Protein AF-0000000068816506 (afdb_homodimer)

Organism: Brassicogethes aeneus (NCBI:txid1431903)

Structure (mmCIF, N/CA/C/O backbone):
data_AF-0000000068816506-model_v1
#
loop_
_entity.id
_entity.type
_entity.pdbx_description
1 polymer 'BUB1 N-terminal domain-containing protein'
#
loop_
_atom_site.group_PDB
_atom_site.id
_atom_site.type_symbol
_atom_site.label_atom_id
_atom_site.label_alt_id
_atom_site.label_comp_id
_atom_site.label_asym_id
_atom_site.label_entity_id
_atom_site.label_seq_id
_atom_site.pdbx_PDB_ins_code
_atom_site.Cartn_x
_atom_site.Cartn_y
_atom_site.Cartn_z
_atom_site.occupancy
_atom_site.B_iso_or_equiv
_atom_site.auth_seq_id
_atom_site.auth_comp_id
_atom_site.auth_asym_id
_atom_site.auth_atom_id
_atom_site.pdbx_PDB_model_num
ATOM 1 N N . MET A 1 1 ? -15.469 -33.031 6.594 1 35.88 1 MET A N 1
ATOM 2 C CA . MET A 1 1 ? -14.938 -34.344 6.867 1 35.88 1 MET A CA 1
ATOM 3 C C . MET A 1 1 ? -13.414 -34.344 6.949 1 35.88 1 MET A C 1
ATOM 5 O O . MET A 1 1 ? -12.766 -33.594 6.191 1 35.88 1 MET A O 1
ATOM 9 N N . ASP A 1 2 ? -12.844 -34.531 8.016 1 42.75 2 ASP A N 1
ATOM 10 C CA . ASP A 1 2 ? -11.43 -34.438 8.367 1 42.75 2 ASP A CA 1
ATOM 11 C C . ASP A 1 2 ? -10.57 -35.219 7.371 1 42.75 2 ASP A C 1
ATOM 13 O O . ASP A 1 2 ? -10.727 -36.406 7.211 1 42.75 2 ASP A O 1
ATOM 17 N N . PRO A 1 3 ? -9.945 -34.594 6.426 1 48.44 3 PRO A N 1
ATOM 18 C CA . PRO A 1 3 ? -9.141 -35.312 5.414 1 48.44 3 PRO A CA 1
ATOM 19 C C . PRO A 1 3 ? -8.156 -36.281 6.023 1 48.44 3 PRO A C 1
ATOM 21 O O . PRO A 1 3 ? -7.617 -37.156 5.309 1 48.44 3 PRO A O 1
ATOM 24 N N . MET A 1 4 ? -7.703 -36.031 7.195 1 49.62 4 MET A N 1
ATOM 25 C CA . MET A 1 4 ? -6.809 -36.969 7.867 1 49.62 4 MET A CA 1
ATOM 26 C C . MET A 1 4 ? -7.453 -38.344 7.996 1 49.62 4 MET A C 1
ATOM 28 O O . MET A 1 4 ? -6.754 -39.344 8.086 1 49.62 4 MET A O 1
ATOM 32 N N . GLN A 1 5 ? -8.695 -38.312 8.219 1 49.44 5 GLN A N 1
ATOM 33 C CA . GLN A 1 5 ? -9.398 -39.531 8.508 1 49.44 5 GLN A CA 1
ATOM 34 C C . GLN A 1 5 ? -9.547 -40.406 7.25 1 49.44 5 GLN A C 1
ATOM 36 O O . GLN A 1 5 ? -9.938 -41.562 7.328 1 49.44 5 GLN A O 1
ATOM 41 N N . ALA A 1 6 ? -9.25 -39.844 6.109 1 51.97 6 ALA A N 1
ATOM 42 C CA . ALA A 1 6 ? -9.391 -40.625 4.875 1 51.97 6 ALA A CA 1
ATOM 43 C C . ALA A 1 6 ? -8.406 -41.781 4.832 1 51.97 6 ALA A C 1
ATOM 45 O O . ALA A 1 6 ? -8.727 -42.844 4.332 1 51.97 6 ALA A O 1
ATOM 46 N N . GLN A 1 7 ? -7.137 -41.469 5.363 1 54.5 7 GLN A N 1
ATOM 47 C CA . GLN A 1 7 ? -6.199 -42.562 5.328 1 54.5 7 GLN A CA 1
ATOM 48 C C . GLN A 1 7 ? -6.727 -43.75 6.129 1 54.5 7 GLN A C 1
ATOM 50 O O . GLN A 1 7 ? -6.449 -44.906 5.793 1 54.5 7 GLN A O 1
ATOM 55 N N . THR A 1 8 ? -7.34 -43.344 7.277 1 62.41 8 THR A N 1
ATOM 56 C CA . THR A 1 8 ? -7.594 -44.469 8.156 1 62.41 8 THR A CA 1
ATOM 57 C C . THR A 1 8 ? -8.984 -45.062 7.902 1 62.41 8 THR A C 1
ATOM 59 O O . THR A 1 8 ? -9.336 -46.094 8.469 1 62.41 8 THR A O 1
ATOM 62 N N . ASN A 1 9 ? -9.672 -44.219 7.246 1 75.19 9 ASN A N 1
ATOM 63 C CA . ASN A 1 9 ? -11.016 -44.75 7.059 1 75.19 9 ASN A CA 1
ATOM 64 C C . ASN A 1 9 ? -11.141 -45.531 5.746 1 75.19 9 ASN A C 1
ATOM 66 O O . ASN A 1 9 ? -11.094 -44.938 4.668 1 75.19 9 ASN A O 1
ATOM 70 N N . PRO A 1 10 ? -11.117 -46.844 5.75 1 83.44 10 PRO A N 1
ATOM 71 C CA . PRO A 1 10 ? -11.156 -47.688 4.562 1 83.44 10 PRO A CA 1
ATOM 72 C C . PRO A 1 10 ? -12.25 -47.281 3.578 1 83.44 10 PRO A C 1
ATOM 74 O O . PRO A 1 10 ? -12.047 -47.344 2.361 1 83.44 10 PRO A O 1
ATOM 77 N N . GLU A 1 11 ? -13.375 -46.875 4.074 1 85.31 11 GLU A N 1
ATOM 78 C CA . GLU A 1 11 ? -14.469 -46.469 3.205 1 85.31 11 GLU A CA 1
ATOM 79 C C . GLU A 1 11 ? -14.078 -45.219 2.398 1 85.31 11 GLU A C 1
ATOM 81 O O . GLU A 1 11 ? -14.414 -45.125 1.219 1 85.31 11 GLU A O 1
ATOM 86 N N . LEU A 1 12 ? -13.367 -44.344 3.031 1 85.19 12 LEU A N 1
ATOM 87 C CA . LEU A 1 12 ? -12.906 -43.125 2.359 1 85.19 12 LEU A CA 1
ATOM 88 C C . LEU A 1 12 ? -11.898 -43.469 1.266 1 85.19 12 LEU A C 1
ATOM 90 O O . LEU A 1 12 ? -11.938 -42.875 0.183 1 85.19 12 LEU A O 1
ATOM 94 N N . GLN A 1 13 ? -11.117 -44.438 1.522 1 86.31 13 GLN A N 1
ATOM 95 C CA . GLN A 1 13 ? -10.102 -44.844 0.551 1 86.31 13 GLN A CA 1
ATOM 96 C C . GLN A 1 13 ? -10.734 -45.438 -0.695 1 86.31 13 GLN A C 1
ATOM 98 O O . GLN A 1 13 ? -10.289 -45.188 -1.814 1 86.31 13 GLN A O 1
ATOM 103 N N . ILE A 1 14 ? -11.773 -46.25 -0.444 1 90.44 14 ILE A N 1
ATOM 104 C CA . ILE A 1 14 ? -12.484 -46.875 -1.559 1 90.44 14 ILE A CA 1
ATOM 105 C C . ILE A 1 14 ? -13.148 -45.781 -2.408 1 90.44 14 ILE A C 1
ATOM 107 O O . ILE A 1 14 ? -13.094 -45.812 -3.639 1 90.44 14 ILE A O 1
ATOM 111 N N . GLU A 1 15 ? -13.766 -44.812 -1.753 1 90.75 15 GLU A N 1
ATOM 112 C CA . GLU A 1 15 ? -14.43 -43.719 -2.457 1 90.75 15 GLU A CA 1
ATOM 113 C C . GLU A 1 15 ? -13.43 -42.906 -3.268 1 90.75 15 GLU A C 1
ATOM 115 O O . GLU A 1 15 ? -13.711 -42.531 -4.406 1 90.75 15 GLU A O 1
ATOM 120 N N . LEU A 1 16 ? -12.281 -42.656 -2.703 1 90.25 16 LEU A N 1
ATOM 121 C CA . LEU A 1 16 ? -11.25 -41.875 -3.391 1 90.25 16 LEU A CA 1
ATOM 122 C C . LEU A 1 16 ? -10.742 -42.625 -4.625 1 90.25 16 LEU A C 1
ATOM 124 O O . LEU A 1 16 ? -10.523 -42 -5.672 1 90.25 16 LEU A O 1
ATOM 128 N N . GLU A 1 17 ? -10.578 -43.938 -4.488 1 92.19 17 GLU A N 1
ATOM 129 C CA . GLU A 1 17 ? -10.125 -44.75 -5.613 1 92.19 17 GLU A CA 1
ATOM 130 C C . GLU A 1 17 ? -11.156 -44.781 -6.73 1 92.19 17 GLU A C 1
ATOM 132 O O . GLU A 1 17 ? -10.805 -44.75 -7.914 1 92.19 17 GLU A O 1
ATOM 137 N N . LYS A 1 18 ? -12.383 -44.844 -6.324 1 93.56 18 LYS A N 1
ATOM 138 C CA . LYS A 1 18 ? -13.461 -44.812 -7.305 1 93.56 18 LYS A CA 1
ATOM 139 C C . LYS A 1 18 ? -13.469 -43.5 -8.078 1 93.56 18 LYS A C 1
ATOM 141 O O . LYS A 1 18 ? -13.609 -43.469 -9.297 1 93.56 18 LYS A O 1
ATOM 146 N N . GLN A 1 19 ? -13.367 -42.375 -7.398 1 93.56 19 GLN A N 1
ATOM 147 C CA . GLN A 1 19 ? -13.328 -41.062 -8.031 1 93.56 19 GLN A CA 1
ATOM 148 C C . GLN A 1 19 ? -12.125 -40.938 -8.969 1 93.56 19 GLN A C 1
ATOM 150 O O . GLN A 1 19 ? -12.258 -40.438 -10.086 1 93.56 19 GLN A O 1
ATOM 155 N N . LYS A 1 20 ? -10.992 -41.469 -8.461 1 93.75 20 LYS A N 1
ATOM 156 C CA . LYS A 1 20 ? -9.789 -41.469 -9.297 1 93.75 20 LYS A CA 1
ATOM 157 C C . LYS A 1 20 ? -10.031 -42.188 -10.609 1 93.75 20 LYS A C 1
ATOM 159 O O . LYS A 1 20 ? -9.688 -41.688 -11.68 1 93.75 20 LYS A O 1
ATOM 164 N N . GLU A 1 21 ? -10.656 -43.312 -10.57 1 95.31 21 GLU A N 1
ATOM 165 C CA . GLU A 1 21 ? -10.945 -44.094 -11.758 1 95.31 21 GLU A CA 1
ATOM 166 C C . GLU A 1 21 ? -11.898 -43.375 -12.695 1 95.31 21 GLU A C 1
ATOM 168 O O . GLU A 1 21 ? -11.797 -43.469 -13.914 1 95.31 21 GLU A O 1
ATOM 173 N N . GLU A 1 22 ? -12.828 -42.688 -12.086 1 95.75 22 GLU A N 1
ATOM 174 C CA . GLU A 1 22 ? -13.773 -41.906 -12.891 1 95.75 22 GLU A CA 1
ATOM 175 C C . GLU A 1 22 ? -13.07 -40.812 -13.672 1 95.75 22 GLU A C 1
ATOM 177 O O . GLU A 1 22 ? -13.344 -40.625 -14.859 1 95.75 22 GLU A O 1
ATOM 182 N N . PHE A 1 23 ? -12.172 -40.125 -13.008 1 94.56 23 PHE A N 1
ATOM 183 C CA . PHE A 1 23 ? -11.398 -39.094 -13.68 1 94.56 23 PHE A CA 1
ATOM 184 C C . PHE A 1 23 ? -10.531 -39.688 -14.789 1 94.56 23 PHE A C 1
ATOM 186 O O . PHE A 1 23 ? -10.508 -39.188 -15.906 1 94.56 23 PHE A O 1
ATOM 193 N N . GLU A 1 24 ? -9.844 -40.781 -14.492 1 95.31 24 GLU A N 1
ATOM 194 C CA . GLU A 1 24 ? -8.945 -41.406 -15.453 1 95.31 24 GLU A CA 1
ATOM 195 C C . GLU A 1 24 ? -9.719 -41.938 -16.656 1 95.31 24 GLU A C 1
ATOM 197 O O . GLU A 1 24 ? -9.25 -41.844 -17.797 1 95.31 24 GLU A O 1
ATOM 202 N N . SER A 1 25 ? -10.891 -42.438 -16.422 1 96.56 25 SER A N 1
ATOM 203 C CA . SER A 1 25 ? -11.758 -42.906 -17.5 1 96.56 25 SER A CA 1
ATOM 204 C C . SER A 1 25 ? -12.219 -41.75 -18.375 1 96.56 25 SER A C 1
ATOM 206 O O . SER A 1 25 ? -12.258 -41.875 -19.609 1 96.56 25 SER A O 1
ATOM 208 N N . ALA A 1 26 ? -12.555 -40.656 -17.703 1 95.62 26 ALA A N 1
ATOM 209 C CA . ALA A 1 26 ? -12.992 -39.469 -18.438 1 95.62 26 ALA A CA 1
ATOM 210 C C . ALA A 1 26 ? -11.891 -38.938 -19.359 1 95.62 26 ALA A C 1
ATOM 212 O O . ALA A 1 26 ? -12.164 -38.5 -20.484 1 95.62 26 ALA A O 1
ATOM 213 N N . ILE A 1 27 ? -10.656 -39 -18.953 1 96.38 27 ILE A N 1
ATOM 214 C CA . ILE A 1 27 ? -9.516 -38.562 -19.75 1 96.38 27 ILE A CA 1
ATOM 215 C C . ILE A 1 27 ? -9.281 -39.531 -20.906 1 96.38 27 ILE A C 1
ATOM 217 O O . ILE A 1 27 ? -9.125 -39.094 -22.047 1 96.38 27 ILE A O 1
ATOM 221 N N . ARG A 1 28 ? -9.336 -40.844 -20.672 1 96.12 28 ARG A N 1
ATOM 222 C CA . ARG A 1 28 ? -9.039 -41.875 -21.656 1 96.12 28 ARG A CA 1
ATOM 223 C C . ARG A 1 28 ? -10.078 -41.875 -22.766 1 96.12 28 ARG A C 1
ATOM 225 O O . ARG A 1 28 ? -9.742 -42.094 -23.938 1 96.12 28 ARG A O 1
ATOM 232 N N . ASN A 1 29 ? -11.273 -41.562 -22.438 1 96.25 29 ASN A N 1
ATOM 233 C CA . ASN A 1 29 ? -12.367 -41.719 -23.391 1 96.25 29 ASN A CA 1
ATOM 234 C C . ASN A 1 29 ? -12.797 -40.375 -23.984 1 96.25 29 ASN A C 1
ATOM 236 O O . ASN A 1 29 ? -13.766 -40.312 -24.75 1 96.25 29 ASN A O 1
ATOM 240 N N . TYR A 1 30 ? -12.047 -39.344 -23.594 1 95.06 30 TYR A N 1
ATOM 241 C CA . TYR A 1 30 ? -12.453 -38.031 -24.047 1 95.06 30 TYR A CA 1
ATOM 242 C C . TYR A 1 30 ? -12.148 -37.844 -25.516 1 95.06 30 TYR A C 1
ATOM 244 O O . TYR A 1 30 ? -11.047 -38.156 -25.984 1 95.06 30 TYR A O 1
ATOM 252 N N . ASN A 1 31 ? -13.07 -37.438 -26.312 1 93.12 31 ASN A N 1
ATOM 253 C CA . ASN A 1 31 ? -12.906 -37.156 -27.734 1 93.12 31 ASN A CA 1
ATOM 254 C C . ASN A 1 31 ? -13.414 -35.75 -28.094 1 93.12 31 ASN A C 1
ATOM 256 O O . ASN A 1 31 ? -13.758 -35.5 -29.25 1 93.12 31 ASN A O 1
ATOM 260 N N . GLY A 1 32 ? -13.43 -34.969 -27.109 1 93.75 32 GLY A N 1
ATOM 261 C CA . GLY A 1 32 ? -13.938 -33.625 -27.344 1 93.75 32 GLY A CA 1
ATOM 262 C C . GLY A 1 32 ? -12.852 -32.625 -27.766 1 93.75 32 GLY A C 1
ATOM 263 O O . GLY A 1 32 ? -11.758 -33.062 -28.156 1 93.75 32 GLY A O 1
ATOM 264 N N . GLU A 1 33 ? -13.141 -31.266 -27.75 1 94.62 33 GLU A N 1
ATOM 265 C CA . GLU A 1 33 ? -12.281 -30.234 -28.297 1 94.62 33 GLU A CA 1
ATOM 266 C C . GLU A 1 33 ? -11.344 -29.672 -27.219 1 94.62 33 GLU A C 1
ATOM 268 O O . GLU A 1 33 ? -10.352 -29.016 -27.547 1 94.62 33 GLU A O 1
ATOM 273 N N . ASP A 1 34 ? -11.594 -30 -25.875 1 95.75 34 ASP A N 1
ATOM 274 C CA . ASP A 1 34 ? -10.797 -29.438 -24.797 1 95.75 34 ASP A CA 1
ATOM 275 C C . ASP A 1 34 ? -10.266 -30.531 -23.875 1 95.75 34 ASP A C 1
ATOM 277 O O . ASP A 1 34 ? -10.664 -30.625 -22.719 1 95.75 34 ASP A O 1
ATOM 281 N N . PRO A 1 35 ? -9.312 -31.281 -24.312 1 95.25 35 PRO A N 1
ATOM 282 C CA . PRO A 1 35 ? -8.766 -32.406 -23.531 1 95.25 35 PRO A CA 1
ATOM 283 C C . PRO A 1 35 ? -8.164 -31.938 -22.203 1 95.25 35 PRO A C 1
ATOM 285 O O . PRO A 1 35 ? -8.039 -32.75 -21.281 1 95.25 35 PRO A O 1
ATOM 288 N N . LEU A 1 36 ? -7.828 -30.703 -22.047 1 95.81 36 LEU A N 1
ATOM 289 C CA . LEU A 1 36 ? -7.215 -30.188 -20.828 1 95.81 36 LEU A CA 1
ATOM 290 C C . LEU A 1 36 ? -8.219 -30.172 -19.672 1 95.81 36 LEU A C 1
ATOM 292 O O . LEU A 1 36 ? -7.844 -30.312 -18.516 1 95.81 36 LEU A O 1
ATOM 296 N N . HIS A 1 37 ? -9.43 -30 -20.031 1 94.5 37 HIS A N 1
ATOM 297 C CA . HIS A 1 37 ? -10.492 -29.844 -19.047 1 94.5 37 HIS A CA 1
ATOM 298 C C . HIS A 1 37 ? -10.469 -30.969 -18.016 1 94.5 37 HIS A C 1
ATOM 300 O O . HIS A 1 37 ? -10.43 -30.703 -16.812 1 94.5 37 HIS A O 1
ATOM 306 N N . ASN A 1 38 ? -10.422 -32.188 -18.438 1 95.25 38 ASN A N 1
ATOM 307 C CA . ASN A 1 38 ? -10.461 -33.344 -17.547 1 95.25 38 ASN A CA 1
ATOM 308 C C . ASN A 1 38 ? -9.172 -33.469 -16.734 1 95.25 38 ASN A C 1
ATOM 310 O O . ASN A 1 38 ? -9.203 -33.844 -15.562 1 95.25 38 ASN A O 1
ATOM 314 N N . TYR A 1 39 ? -8.062 -33.125 -17.391 1 95.62 39 TYR A N 1
ATOM 315 C CA . TYR A 1 39 ? -6.789 -33.156 -16.672 1 95.62 39 TYR A CA 1
ATOM 316 C C . TYR A 1 39 ? -6.793 -32.156 -15.531 1 95.62 39 TYR A C 1
ATOM 318 O O . TYR A 1 39 ? -6.406 -32.469 -14.406 1 95.62 39 TYR A O 1
ATOM 326 N N . TYR A 1 40 ? -7.238 -30.953 -15.766 1 95.56 40 TYR A N 1
ATOM 327 C CA . TYR A 1 40 ? -7.23 -29.891 -14.766 1 95.56 40 TYR A CA 1
ATOM 328 C C . TYR A 1 40 ? -8.062 -30.281 -13.547 1 95.56 40 TYR A C 1
ATOM 330 O O . TYR A 1 40 ? -7.621 -30.109 -12.406 1 95.56 40 TYR A O 1
ATOM 338 N N . HIS A 1 41 ? -9.203 -30.781 -13.812 1 94.06 41 HIS A N 1
ATOM 339 C CA . HIS A 1 41 ? -10.109 -31.125 -12.719 1 94.06 41 HIS A CA 1
ATOM 340 C C . HIS A 1 41 ? -9.586 -32.312 -11.93 1 94.06 41 HIS A C 1
ATOM 342 O O . HIS A 1 41 ? -9.734 -32.375 -10.711 1 94.06 41 HIS A O 1
ATOM 348 N N . TYR A 1 42 ? -9.016 -33.25 -12.641 1 94.81 42 TYR A N 1
ATOM 349 C CA . TYR A 1 42 ? -8.414 -34.406 -11.969 1 94.81 42 TYR A CA 1
ATOM 350 C C . TYR A 1 42 ? -7.281 -33.938 -11.047 1 94.81 42 TYR A C 1
ATOM 352 O O . TYR A 1 42 ? -7.254 -34.312 -9.867 1 94.81 42 TYR A O 1
ATOM 360 N N . ILE A 1 43 ? -6.387 -33.125 -11.523 1 95.19 43 ILE A N 1
ATOM 361 C CA . ILE A 1 43 ? -5.238 -32.656 -10.758 1 95.19 43 ILE A CA 1
ATOM 362 C C . ILE A 1 43 ? -5.711 -31.812 -9.57 1 95.19 43 ILE A C 1
ATOM 364 O O . ILE A 1 43 ? -5.188 -31.953 -8.461 1 95.19 43 ILE A O 1
ATOM 368 N N . SER A 1 44 ? -6.734 -30.953 -9.75 1 93.12 44 SER A N 1
ATOM 369 C CA . SER A 1 44 ? -7.32 -30.156 -8.672 1 93.12 44 SER A CA 1
ATOM 370 C C . SER A 1 44 ? -7.91 -31.062 -7.586 1 93.12 44 SER A C 1
ATOM 372 O O . SER A 1 44 ? -7.746 -30.781 -6.395 1 93.12 44 SER A O 1
ATOM 374 N N . TRP A 1 45 ? -8.578 -32.062 -8.031 1 91.75 45 TRP A N 1
ATOM 375 C CA . TRP A 1 45 ? -9.156 -33.031 -7.102 1 91.75 45 TRP A CA 1
ATOM 376 C C . TRP A 1 45 ? -8.062 -33.719 -6.289 1 91.75 45 TRP A C 1
ATOM 378 O O . TRP A 1 45 ? -8.203 -33.906 -5.074 1 91.75 45 TRP A O 1
ATOM 388 N N . VAL A 1 46 ? -6.98 -34.156 -6.938 1 92.12 46 VAL A N 1
ATOM 389 C CA . VAL A 1 46 ? -5.879 -34.844 -6.258 1 92.12 46 VAL A CA 1
ATOM 390 C C . VAL A 1 46 ? -5.297 -33.906 -5.188 1 92.12 46 VAL A C 1
ATOM 392 O O . VAL A 1 46 ? -5.047 -34.344 -4.059 1 92.12 46 VAL A O 1
ATOM 395 N N . GLU A 1 47 ? -5.066 -32.656 -5.523 1 90.88 47 GLU A N 1
ATOM 396 C CA . GLU A 1 47 ? -4.516 -31.688 -4.562 1 90.88 47 GLU A CA 1
ATOM 397 C C . GLU A 1 47 ? -5.418 -31.547 -3.342 1 90.88 47 GLU A C 1
ATOM 399 O O . GLU A 1 47 ? -4.934 -31.5 -2.209 1 90.88 47 GLU A O 1
ATOM 404 N N . GLN A 1 48 ? -6.695 -31.469 -3.566 1 87.56 48 GLN A N 1
ATOM 405 C CA . GLN A 1 48 ? -7.656 -31.219 -2.496 1 87.56 48 GLN A CA 1
ATOM 406 C C . GLN A 1 48 ? -7.848 -32.469 -1.636 1 87.56 48 GLN A C 1
ATOM 408 O O . GLN A 1 48 ? -8.117 -32.375 -0.438 1 87.56 48 GLN A O 1
ATOM 413 N N . SER A 1 49 ? -7.77 -33.562 -2.266 1 86.38 49 SER A N 1
ATOM 414 C CA . SER A 1 49 ? -8.086 -34.812 -1.591 1 86.38 49 SER A CA 1
ATOM 415 C C . SER A 1 49 ? -6.91 -35.312 -0.754 1 86.38 49 SER A C 1
ATOM 417 O O . SER A 1 49 ? -7.09 -36.125 0.17 1 86.38 49 SER A O 1
ATOM 419 N N . TYR A 1 50 ? -5.738 -34.844 -1.108 1 82.94 50 TYR A N 1
ATOM 420 C CA . TYR A 1 50 ? -4.547 -35.312 -0.391 1 82.94 50 TYR A CA 1
ATOM 421 C C . TYR A 1 50 ? -3.734 -34.125 0.104 1 82.94 50 TYR A C 1
ATOM 423 O O . TYR A 1 50 ? -2.617 -33.875 -0.364 1 82.94 50 TYR A O 1
ATOM 431 N N . PRO A 1 51 ? -4.344 -33.406 1.062 1 71.19 51 PRO A N 1
ATOM 432 C CA . PRO A 1 51 ? -3.646 -32.219 1.536 1 71.19 51 PRO A CA 1
ATOM 433 C C . PRO A 1 51 ? -2.316 -32.531 2.213 1 71.19 51 PRO A C 1
ATOM 435 O O . PRO A 1 51 ? -1.389 -31.734 2.176 1 71.19 51 PRO A O 1
ATOM 438 N N . LYS A 1 52 ? -2.283 -33.656 2.932 1 62.97 52 LYS A N 1
ATOM 439 C CA . LYS A 1 52 ? -1.073 -33.969 3.689 1 62.97 52 LYS A CA 1
ATOM 440 C C . LYS A 1 52 ? 0.045 -34.438 2.771 1 62.97 52 LYS A C 1
ATOM 442 O O . LYS A 1 52 ? -0.22 -35 1.71 1 62.97 52 LYS A O 1
ATOM 447 N N . HIS A 1 53 ? 1.412 -34 2.965 1 55.94 53 HIS A N 1
ATOM 448 C CA . HIS A 1 53 ? 2.68 -34.062 2.242 1 55.94 53 HIS A CA 1
ATOM 449 C C . HIS A 1 53 ? 2.945 -35.438 1.678 1 55.94 53 HIS A C 1
ATOM 451 O O . HIS A 1 53 ? 3.764 -35.594 0.769 1 55.94 53 HIS A O 1
ATOM 457 N N . GLY A 1 54 ? 2.24 -36.438 2.066 1 50.94 54 GLY A N 1
ATOM 458 C CA . GLY A 1 54 ? 2.729 -37.75 1.679 1 50.94 54 GLY A CA 1
ATOM 459 C C . GLY A 1 54 ? 2.494 -38.062 0.213 1 50.94 54 GLY A C 1
ATOM 460 O O . GLY A 1 54 ? 3.221 -38.875 -0.38 1 50.94 54 GLY A O 1
ATOM 461 N N . HIS A 1 55 ? 1.554 -37.438 -0.386 1 59.16 55 HIS A N 1
ATOM 462 C CA . HIS A 1 55 ? 1.247 -37.812 -1.757 1 59.16 55 HIS A CA 1
ATOM 463 C C . HIS A 1 55 ? 1.665 -36.75 -2.748 1 59.16 55 HIS A C 1
ATOM 465 O O . HIS A 1 55 ? 1.088 -36.625 -3.832 1 59.16 55 HIS A O 1
ATOM 471 N N . THR A 1 56 ? 2.658 -36.031 -2.396 1 65.31 56 THR A N 1
ATOM 472 C CA . THR A 1 56 ? 3.242 -34.969 -3.244 1 65.31 56 THR A CA 1
ATOM 473 C C . THR A 1 56 ? 3.869 -35.594 -4.492 1 65.31 56 THR A C 1
ATOM 475 O O . THR A 1 56 ? 3.801 -35.031 -5.578 1 65.31 56 THR A O 1
ATOM 478 N N . GLY A 1 57 ? 4.141 -36.906 -4.34 1 70.31 57 GLY A N 1
ATOM 479 C CA . GLY A 1 57 ? 4.762 -37.562 -5.473 1 70.31 57 GLY A CA 1
ATOM 480 C C . GLY A 1 57 ? 3.791 -37.844 -6.605 1 70.31 57 GLY A C 1
ATOM 481 O O . GLY A 1 57 ? 4.117 -37.625 -7.777 1 70.31 57 GLY A O 1
ATOM 482 N N . ASN A 1 58 ? 2.615 -38.281 -6.23 1 85.56 58 ASN A N 1
ATOM 483 C CA . ASN A 1 58 ? 1.617 -38.562 -7.25 1 85.56 58 ASN A CA 1
ATOM 484 C C . ASN A 1 58 ? 1.164 -37.312 -7.98 1 85.56 58 ASN A C 1
ATOM 486 O O . ASN A 1 58 ? 1.011 -37.312 -9.203 1 85.56 58 ASN A O 1
ATOM 490 N N . LEU A 1 59 ? 1.146 -36.25 -7.246 1 91.81 59 LEU A N 1
ATOM 491 C CA . LEU A 1 59 ? 0.726 -35 -7.836 1 91.81 59 LEU A CA 1
ATOM 492 C C . LEU A 1 59 ? 1.77 -34.469 -8.828 1 91.81 59 LEU A C 1
ATOM 494 O O . LEU A 1 59 ? 1.426 -34.031 -9.922 1 91.81 59 LEU A O 1
ATOM 498 N N . VAL A 1 60 ? 3.066 -34.594 -8.453 1 92.69 60 VAL A N 1
ATOM 499 C CA . VAL A 1 60 ? 4.16 -34.125 -9.297 1 92.69 60 VAL A CA 1
ATOM 500 C C . VAL A 1 60 ? 4.168 -34.906 -10.617 1 92.69 60 VAL A C 1
ATOM 502 O O . VAL A 1 60 ? 4.297 -34.312 -11.688 1 92.69 60 VAL A O 1
ATOM 505 N N . ALA A 1 61 ? 3.977 -36.188 -10.508 1 93.44 61 ALA A N 1
ATOM 506 C CA . ALA A 1 61 ? 3.977 -37.031 -11.695 1 93.44 61 ALA A CA 1
ATOM 507 C C . ALA A 1 61 ? 2.807 -36.688 -12.609 1 93.44 61 ALA A C 1
ATOM 509 O O . ALA A 1 61 ? 2.965 -36.625 -13.836 1 93.44 61 ALA A O 1
ATOM 510 N N . LEU A 1 62 ? 1.714 -36.5 -11.984 1 94.62 62 LEU A N 1
ATOM 511 C CA . LEU A 1 62 ? 0.514 -36.188 -12.75 1 94.62 62 LEU A CA 1
ATOM 512 C C . LEU A 1 62 ? 0.669 -34.812 -13.438 1 94.62 62 LEU A C 1
ATOM 514 O O . LEU A 1 62 ? 0.316 -34.688 -14.609 1 94.62 62 LEU A O 1
ATOM 518 N N . LEU A 1 63 ? 1.213 -33.875 -12.758 1 96 63 LEU A N 1
ATOM 519 C CA . LEU A 1 63 ? 1.477 -32.562 -13.32 1 96 63 LEU A CA 1
ATOM 520 C C . LEU A 1 63 ? 2.465 -32.656 -14.477 1 96 63 LEU A C 1
ATOM 522 O O . LEU A 1 63 ? 2.232 -32.062 -15.547 1 96 63 LEU A O 1
ATOM 526 N N . LYS A 1 64 ? 3.525 -33.344 -14.242 1 94.75 64 LYS A N 1
ATOM 527 C CA . LYS A 1 64 ? 4.543 -33.531 -15.273 1 94.75 64 LYS A CA 1
ATOM 528 C C . LYS A 1 64 ? 3.947 -34.125 -16.547 1 94.75 64 LYS A C 1
ATOM 530 O O . LYS A 1 64 ? 4.219 -33.656 -17.656 1 94.75 64 LYS A O 1
ATOM 535 N N . HIS A 1 65 ? 3.15 -35.156 -16.344 1 95.81 65 HIS A N 1
ATOM 536 C CA . HIS A 1 65 ? 2.502 -35.812 -17.469 1 95.81 65 HIS A CA 1
ATOM 537 C C . HIS A 1 65 ? 1.587 -34.875 -18.219 1 95.81 65 HIS A C 1
ATOM 539 O O . HIS A 1 65 ? 1.678 -34.75 -19.438 1 95.81 65 HIS A O 1
ATOM 545 N N . CYS A 1 66 ? 0.738 -34.188 -17.531 1 96.5 66 CYS A N 1
ATOM 546 C CA . CYS A 1 66 ? -0.221 -33.281 -18.125 1 96.5 66 CYS A CA 1
ATOM 547 C C . CYS A 1 66 ? 0.492 -32.125 -18.859 1 96.5 66 CYS A C 1
ATOM 549 O O . CYS A 1 66 ? 0.202 -31.859 -20.031 1 96.5 66 CYS A O 1
ATOM 551 N N . LEU A 1 67 ? 1.401 -31.484 -18.219 1 96.44 67 LEU A N 1
ATOM 552 C CA . LEU A 1 67 ? 2.109 -30.344 -18.781 1 96.44 67 LEU A CA 1
ATOM 553 C C . LEU A 1 67 ? 2.941 -30.766 -20 1 96.44 67 LEU A C 1
ATOM 555 O O . LEU A 1 67 ? 3.055 -30.016 -20.969 1 96.44 67 LEU A O 1
ATOM 559 N N . GLY A 1 68 ? 3.531 -32 -19.922 1 94.88 68 GLY A N 1
ATOM 560 C CA . GLY A 1 68 ? 4.25 -32.531 -21.062 1 94.88 68 GLY A CA 1
ATOM 561 C C . GLY A 1 68 ? 3.352 -32.812 -22.266 1 94.88 68 GLY A C 1
ATOM 562 O O . GLY A 1 68 ? 3.73 -32.531 -23.406 1 94.88 68 GLY A O 1
ATOM 563 N N . LYS A 1 69 ? 2.227 -33.281 -21.969 1 94.69 69 LYS A N 1
ATOM 564 C CA . LYS A 1 69 ? 1.269 -33.625 -23.031 1 94.69 69 LYS A CA 1
ATOM 565 C C . LYS A 1 69 ? 0.845 -32.375 -23.797 1 94.69 69 LYS A C 1
ATOM 567 O O . LYS A 1 69 ? 0.696 -32.438 -25.031 1 94.69 69 LYS A O 1
ATOM 572 N N . PHE A 1 70 ? 0.697 -31.25 -23.109 1 94.81 70 PHE A N 1
ATOM 573 C CA . PHE A 1 70 ? 0.099 -30.078 -23.75 1 94.81 70 PHE A CA 1
ATOM 574 C C . PHE A 1 70 ? 1.154 -29.016 -24.031 1 94.81 70 PHE A C 1
ATOM 576 O O . PHE A 1 70 ? 0.831 -27.922 -24.5 1 94.81 70 PHE A O 1
ATOM 583 N N . GLU A 1 71 ? 2.412 -29.266 -23.734 1 88.44 71 GLU A N 1
ATOM 584 C CA . GLU A 1 71 ? 3.477 -28.266 -23.812 1 88.44 71 GLU A CA 1
ATOM 585 C C . GLU A 1 71 ? 3.576 -27.688 -25.219 1 88.44 71 GLU A C 1
ATOM 587 O O . GLU A 1 71 ? 3.854 -26.5 -25.391 1 88.44 71 GLU A O 1
ATOM 592 N N . ASN A 1 72 ? 3.301 -28.5 -26.297 1 90.19 72 ASN A N 1
ATOM 593 C CA . ASN A 1 72 ? 3.451 -28.047 -27.672 1 90.19 72 ASN A CA 1
ATOM 594 C C . ASN A 1 72 ? 2.098 -27.797 -28.328 1 90.19 72 ASN A C 1
ATOM 596 O O . ASN A 1 72 ? 2.016 -27.656 -29.547 1 90.19 72 ASN A O 1
ATOM 600 N N . ASP A 1 73 ? 1.082 -27.859 -27.547 1 92.5 73 ASP A N 1
ATOM 601 C CA . ASP A 1 73 ? -0.253 -27.531 -28.031 1 92.5 73 ASP A CA 1
ATOM 602 C C . ASP A 1 73 ? -0.515 -26.031 -27.938 1 92.5 73 ASP A C 1
ATOM 604 O O . ASP A 1 73 ? -0.734 -25.5 -26.844 1 92.5 73 ASP A O 1
ATOM 608 N N . ALA A 1 74 ? -0.517 -25.344 -29.031 1 90.56 74 ALA A N 1
ATOM 609 C CA . ALA A 1 74 ? -0.611 -23.891 -29.109 1 90.56 74 ALA A CA 1
ATOM 610 C C . ALA A 1 74 ? -1.91 -23.391 -28.484 1 90.56 74 ALA A C 1
ATOM 612 O O . ALA A 1 74 ? -1.979 -22.266 -28 1 90.56 74 ALA A O 1
ATOM 613 N N . ARG A 1 75 ? -2.91 -24.297 -28.328 1 92.12 75 ARG A N 1
ATOM 614 C CA . ARG A 1 75 ? -4.195 -23.906 -27.766 1 92.12 75 ARG A CA 1
ATOM 615 C C . ARG A 1 75 ? -4.051 -23.547 -26.281 1 92.12 75 ARG A C 1
ATOM 617 O O . ARG A 1 75 ? -4.852 -22.781 -25.75 1 92.12 75 ARG A O 1
ATOM 624 N N . TYR A 1 76 ? -2.98 -24.078 -25.797 1 95.19 76 TYR A N 1
ATOM 625 C CA . TYR A 1 76 ? -2.951 -23.984 -24.344 1 95.19 76 TYR A CA 1
ATOM 626 C C . TYR A 1 76 ? -1.726 -23.219 -23.875 1 95.19 76 TYR A C 1
ATOM 628 O O . TYR A 1 76 ? -1.469 -23.109 -22.672 1 95.19 76 TYR A O 1
ATOM 636 N N . SER A 1 77 ? -1.009 -22.562 -24.781 1 92.31 77 SER A N 1
ATOM 637 C CA . SER A 1 77 ? 0.227 -21.875 -24.422 1 92.31 77 SER A CA 1
ATOM 638 C C . SER A 1 77 ? -0.033 -20.75 -23.438 1 92.31 77 SER A C 1
ATOM 640 O O . SER A 1 77 ? 0.834 -20.406 -22.625 1 92.31 77 SER A O 1
ATOM 642 N N . ASP A 1 78 ? -1.242 -20.141 -23.484 1 93.88 78 ASP A N 1
ATOM 643 C CA . ASP A 1 78 ? -1.625 -19.047 -22.594 1 93.88 78 ASP A CA 1
ATOM 644 C C . ASP A 1 78 ? -2.986 -19.297 -21.953 1 93.88 78 ASP A C 1
ATOM 646 O O . ASP A 1 78 ? -3.738 -18.359 -21.672 1 93.88 78 ASP A O 1
ATOM 650 N N . ASP A 1 79 ? -3.363 -20.594 -21.891 1 94.38 79 ASP A N 1
ATOM 651 C CA . ASP A 1 79 ? -4.566 -21 -21.172 1 94.38 79 ASP A CA 1
ATOM 652 C C . ASP A 1 79 ? -4.379 -20.875 -19.656 1 94.38 79 ASP A C 1
ATOM 654 O O . ASP A 1 79 ? -3.383 -21.344 -19.109 1 94.38 79 ASP A O 1
ATOM 658 N N . ARG A 1 80 ? -5.305 -20.25 -19.031 1 93.88 80 ARG A N 1
ATOM 659 C CA . ARG A 1 80 ? -5.172 -19.922 -17.609 1 93.88 80 ARG A CA 1
ATOM 660 C C . ARG A 1 80 ? -5.023 -21.203 -16.781 1 93.88 80 ARG A C 1
ATOM 662 O O . ARG A 1 80 ? -4.297 -21.219 -15.781 1 93.88 80 ARG A O 1
ATOM 669 N N . ARG A 1 81 ? -5.777 -22.266 -17.219 1 95.06 81 ARG A N 1
ATOM 670 C CA . ARG A 1 81 ? -5.715 -23.516 -16.484 1 95.06 81 ARG A CA 1
ATOM 671 C C . ARG A 1 81 ? -4.312 -24.109 -16.547 1 95.06 81 ARG A C 1
ATOM 673 O O . ARG A 1 81 ? -3.779 -24.562 -15.523 1 95.06 81 ARG A O 1
ATOM 680 N N . ILE A 1 82 ? -3.711 -24.125 -17.734 1 95.75 82 ILE A N 1
ATOM 681 C CA . ILE A 1 82 ? -2.363 -24.656 -17.891 1 95.75 82 ILE A CA 1
ATOM 682 C C . ILE A 1 82 ? -1.374 -23.812 -17.094 1 95.75 82 ILE A C 1
ATOM 684 O O . ILE A 1 82 ? -0.438 -24.344 -16.5 1 95.75 82 ILE A O 1
ATOM 688 N N . CYS A 1 83 ? -1.615 -22.547 -17.016 1 96.25 83 CYS A N 1
ATOM 689 C CA . CYS A 1 83 ? -0.727 -21.656 -16.297 1 96.25 83 CYS A CA 1
ATOM 690 C C . CYS A 1 83 ? -0.779 -21.922 -14.797 1 96.25 83 CYS A C 1
ATOM 692 O O . CYS A 1 83 ? 0.253 -21.922 -14.125 1 96.25 83 CYS A O 1
ATOM 694 N N . LYS A 1 84 ? -1.922 -22.172 -14.32 1 96.38 84 LYS A N 1
ATOM 695 C CA . LYS A 1 84 ? -2.07 -22.531 -12.906 1 96.38 84 LYS A CA 1
ATOM 696 C C . LYS A 1 84 ? -1.357 -23.844 -12.594 1 96.38 84 LYS A C 1
ATOM 698 O O . LYS A 1 84 ? -0.749 -23.984 -11.531 1 96.38 84 LYS A O 1
ATOM 703 N N . LEU A 1 85 ? -1.476 -24.734 -13.5 1 96.81 85 LEU A N 1
ATOM 704 C CA . LEU A 1 85 ? -0.799 -26.016 -13.312 1 96.81 85 LEU A CA 1
ATOM 705 C C . LEU A 1 85 ? 0.715 -25.844 -13.328 1 96.81 85 LEU A C 1
ATOM 707 O O . LEU A 1 85 ? 1.429 -26.484 -12.555 1 96.81 85 LEU A O 1
ATOM 711 N N . TRP A 1 86 ? 1.214 -24.953 -14.188 1 96.69 86 TRP A N 1
ATOM 712 C CA . TRP A 1 86 ? 2.639 -24.641 -14.203 1 96.69 86 TRP A CA 1
ATOM 713 C C . TRP A 1 86 ? 3.076 -24.047 -12.867 1 96.69 86 TRP A C 1
ATOM 715 O O . TRP A 1 86 ? 4.102 -24.438 -12.305 1 96.69 86 TRP A O 1
ATOM 725 N N . ILE A 1 87 ? 2.328 -23.109 -12.344 1 97.19 87 ILE A N 1
ATOM 726 C CA . ILE A 1 87 ? 2.641 -22.469 -11.07 1 97.19 87 ILE A CA 1
ATOM 727 C C . ILE A 1 87 ? 2.725 -23.531 -9.969 1 97.19 87 ILE A C 1
ATOM 729 O O . ILE A 1 87 ? 3.668 -23.531 -9.18 1 97.19 87 ILE A O 1
ATOM 733 N N . LYS A 1 88 ? 1.778 -24.438 -9.977 1 95.5 88 LYS A N 1
ATOM 734 C CA . LYS A 1 88 ? 1.768 -25.516 -8.984 1 95.5 88 LYS A CA 1
ATOM 735 C C . LYS A 1 88 ? 2.99 -26.406 -9.141 1 95.5 88 LYS A C 1
ATOM 737 O O . LYS A 1 88 ? 3.641 -26.75 -8.148 1 95.5 88 LYS A O 1
ATOM 742 N N . PHE A 1 89 ? 3.266 -26.766 -10.359 1 95.81 89 PHE A N 1
ATOM 743 C CA . PHE A 1 89 ? 4.398 -27.625 -10.656 1 95.81 89 PHE A CA 1
ATOM 744 C C . PHE A 1 89 ? 5.703 -27 -10.18 1 95.81 89 PHE A C 1
ATOM 746 O O . PHE A 1 89 ? 6.516 -27.672 -9.531 1 95.81 89 PHE A O 1
ATOM 753 N N . ILE A 1 90 ? 5.914 -25.75 -10.422 1 96.38 90 ILE A N 1
ATOM 754 C CA . ILE A 1 90 ? 7.141 -25.031 -10.086 1 96.38 90 ILE A CA 1
ATOM 755 C C . ILE A 1 90 ? 7.273 -24.922 -8.57 1 96.38 90 ILE A C 1
ATOM 757 O O . ILE A 1 90 ? 8.367 -25.062 -8.023 1 96.38 90 ILE A O 1
ATOM 761 N N . ASP A 1 91 ? 6.109 -24.734 -7.918 1 95 91 ASP A N 1
ATOM 762 C CA . ASP A 1 91 ? 6.094 -24.609 -6.465 1 95 91 ASP A CA 1
ATOM 763 C C . ASP A 1 91 ? 6.605 -25.875 -5.797 1 95 91 ASP A C 1
ATOM 765 O O . ASP A 1 91 ? 7.117 -25.844 -4.676 1 95 91 ASP A O 1
ATOM 769 N N . LEU A 1 92 ? 6.523 -27.016 -6.441 1 92.69 92 LEU A N 1
ATOM 770 C CA . LEU A 1 92 ? 6.883 -28.312 -5.871 1 92.69 92 LEU A CA 1
ATOM 771 C C . LEU A 1 92 ? 8.344 -28.641 -6.16 1 92.69 92 LEU A C 1
ATOM 773 O O . LEU A 1 92 ? 8.844 -29.688 -5.727 1 92.69 92 LEU A O 1
ATOM 777 N N . HIS A 1 93 ? 9.102 -27.734 -6.797 1 92.75 93 HIS A N 1
ATOM 778 C CA . HIS A 1 93 ? 10.5 -27.953 -7.129 1 92.75 93 HIS A CA 1
ATOM 779 C C . HIS A 1 93 ? 11.406 -27.031 -6.328 1 92.75 93 HIS A C 1
ATOM 781 O O . HIS A 1 93 ? 10.938 -26.047 -5.746 1 92.75 93 HIS A O 1
ATOM 787 N N . THR A 1 94 ? 12.656 -27.297 -6.305 1 92.44 94 THR A N 1
ATOM 788 C CA . THR A 1 94 ? 13.602 -26.594 -5.441 1 92.44 94 THR A CA 1
ATOM 789 C C . THR A 1 94 ? 14.203 -25.391 -6.156 1 92.44 94 THR A C 1
ATOM 791 O O . THR A 1 94 ? 14.828 -24.531 -5.523 1 92.44 94 THR A O 1
ATOM 794 N N . ASN A 1 95 ? 14.023 -25.234 -7.465 1 94.88 95 ASN A N 1
ATOM 795 C CA . ASN A 1 95 ? 14.602 -24.141 -8.219 1 94.88 95 ASN A CA 1
ATOM 796 C C . ASN A 1 95 ? 13.539 -23.375 -9.016 1 94.88 95 ASN A C 1
ATOM 798 O O . ASN A 1 95 ? 13.648 -23.25 -10.234 1 94.88 95 ASN A O 1
ATOM 802 N N . PRO A 1 96 ? 12.617 -22.828 -8.336 1 97.06 96 PRO A N 1
ATOM 803 C CA . PRO A 1 96 ? 11.477 -22.203 -9.016 1 97.06 96 PRO A CA 1
ATOM 804 C C . PRO A 1 96 ? 11.898 -21.062 -9.945 1 97.06 96 PRO A C 1
ATOM 806 O O . PRO A 1 96 ? 11.383 -20.953 -11.062 1 97.06 96 PRO A O 1
ATOM 809 N N . ILE A 1 97 ? 12.844 -20.203 -9.57 1 97.44 97 ILE A N 1
ATOM 810 C CA . ILE A 1 97 ? 13.227 -19.047 -10.359 1 97.44 97 ILE A CA 1
ATOM 811 C C . ILE A 1 97 ? 13.758 -19.484 -11.719 1 97.44 97 ILE A C 1
ATOM 813 O O . ILE A 1 97 ? 13.398 -18.906 -12.75 1 97.44 97 ILE A O 1
ATOM 817 N N . GLU A 1 98 ? 14.562 -20.484 -11.703 1 96.75 98 GLU A N 1
ATOM 818 C CA . GLU A 1 98 ? 15.094 -21.016 -12.945 1 96.75 98 GLU A CA 1
ATOM 819 C C . GLU A 1 98 ? 13.977 -21.531 -13.852 1 96.75 98 GLU A C 1
ATOM 821 O O . GLU A 1 98 ? 14 -21.312 -15.062 1 96.75 98 GLU A O 1
ATOM 826 N N . LEU A 1 99 ? 13.039 -22.188 -13.289 1 96.62 99 LEU A N 1
ATOM 827 C CA . LEU A 1 99 ? 11.938 -22.75 -14.047 1 96.62 99 LEU A CA 1
ATOM 828 C C . LEU A 1 99 ? 11.055 -21.656 -14.633 1 96.62 99 LEU A C 1
ATOM 830 O O . LEU A 1 99 ? 10.594 -21.766 -15.773 1 96.62 99 LEU A O 1
ATOM 834 N N . TYR A 1 100 ? 10.82 -20.625 -13.898 1 98 100 TYR A N 1
ATOM 835 C CA . TYR A 1 100 ? 10.078 -19.484 -14.43 1 98 100 TYR A CA 1
ATOM 836 C C . TYR A 1 100 ? 10.844 -18.828 -15.57 1 98 100 TYR A C 1
ATOM 838 O O . TYR A 1 100 ? 10.242 -18.375 -16.547 1 98 100 TYR A O 1
ATOM 846 N N . ASN A 1 101 ? 12.156 -18.703 -15.438 1 96.62 101 ASN A N 1
ATOM 847 C CA . ASN A 1 101 ? 12.969 -18.172 -16.516 1 96.62 101 ASN A CA 1
ATOM 848 C C . ASN A 1 101 ? 12.797 -18.969 -17.812 1 96.62 101 ASN A C 1
ATOM 850 O O . ASN A 1 101 ? 12.648 -18.391 -18.891 1 96.62 101 ASN A O 1
ATOM 854 N N . ILE A 1 102 ? 12.805 -20.25 -17.656 1 94.94 102 ILE A N 1
ATOM 855 C CA . ILE A 1 102 ? 12.648 -21.141 -18.797 1 94.94 102 ILE A CA 1
ATOM 856 C C . ILE A 1 102 ? 11.258 -20.953 -19.406 1 94.94 102 ILE A C 1
ATOM 858 O O . ILE A 1 102 ? 11.117 -20.844 -20.625 1 94.94 102 ILE A O 1
ATOM 862 N N . MET A 1 103 ? 10.242 -20.922 -18.578 1 95.38 103 MET A N 1
ATOM 863 C CA . MET A 1 103 ? 8.867 -20.719 -19.031 1 95.38 103 MET A CA 1
ATOM 864 C C . MET A 1 103 ? 8.742 -19.422 -19.812 1 95.38 103 MET A C 1
ATOM 866 O O . MET A 1 103 ? 8.125 -19.391 -20.891 1 95.38 103 MET A O 1
ATOM 870 N N . HIS A 1 104 ? 9.32 -18.375 -19.312 1 95.19 104 HIS A N 1
ATOM 871 C CA . HIS A 1 104 ? 9.258 -17.078 -19.969 1 95.19 104 HIS A CA 1
ATOM 872 C C . HIS A 1 104 ? 10 -17.078 -21.297 1 95.19 104 HIS A C 1
ATOM 874 O O . HIS A 1 104 ? 9.516 -16.531 -22.281 1 95.19 104 HIS A O 1
ATOM 880 N N . ALA A 1 105 ? 11.141 -17.672 -21.328 1 93.94 105 ALA A N 1
ATOM 881 C CA . ALA A 1 105 ? 11.93 -17.781 -22.547 1 93.94 105 ALA A CA 1
ATOM 882 C C . ALA A 1 105 ? 11.164 -18.531 -23.641 1 93.94 105 ALA A C 1
ATOM 884 O O . ALA A 1 105 ? 11.336 -18.25 -24.828 1 93.94 105 ALA A O 1
ATOM 885 N N . ARG A 1 106 ? 10.25 -19.422 -23.234 1 92.56 106 ARG A N 1
ATOM 886 C CA . ARG A 1 106 ? 9.469 -20.234 -24.156 1 92.56 106 ARG A CA 1
ATOM 887 C C . ARG A 1 106 ? 8.125 -19.594 -24.469 1 92.56 106 ARG A C 1
ATOM 889 O O . ARG A 1 106 ? 7.277 -20.188 -25.141 1 92.56 106 ARG A O 1
ATOM 896 N N . ASN A 1 107 ? 7.926 -18.406 -23.891 1 93.62 107 ASN A N 1
ATOM 897 C CA . ASN A 1 107 ? 6.73 -17.609 -24.109 1 93.62 107 ASN A CA 1
ATOM 898 C C . ASN A 1 107 ? 5.48 -18.297 -23.578 1 93.62 107 ASN A C 1
ATOM 900 O O . ASN A 1 107 ? 4.406 -18.188 -24.172 1 93.62 107 ASN A O 1
ATOM 904 N N . LEU A 1 108 ? 5.621 -19.047 -22.516 1 94.31 108 LEU A N 1
ATOM 905 C CA . LEU A 1 108 ? 4.484 -19.734 -21.906 1 94.31 108 LEU A CA 1
ATOM 906 C C . LEU A 1 108 ? 3.809 -18.844 -20.875 1 94.31 108 LEU A C 1
ATOM 908 O O . LEU A 1 108 ? 4.48 -18.234 -20.031 1 94.31 108 LEU A O 1
ATOM 912 N N . CYS A 1 109 ? 2.559 -18.703 -20.938 1 95.69 109 CYS A N 1
ATOM 913 C CA . CYS A 1 109 ? 1.723 -18.094 -19.906 1 95.69 109 CYS A CA 1
ATOM 914 C C . CYS A 1 109 ? 2.094 -16.641 -19.703 1 95.69 109 CYS A C 1
ATOM 916 O O . CYS A 1 109 ? 2.158 -16.156 -18.562 1 95.69 109 CYS A O 1
ATOM 918 N N . ARG A 1 110 ? 2.355 -15.922 -20.703 1 94.19 110 ARG A N 1
ATOM 919 C CA . ARG A 1 110 ? 2.814 -14.539 -20.609 1 94.19 110 ARG A CA 1
ATOM 920 C C . ARG A 1 110 ? 1.647 -13.594 -20.344 1 94.19 110 ARG A C 1
ATOM 922 O O . ARG A 1 110 ? 1.849 -12.461 -19.891 1 94.19 110 ARG A O 1
ATOM 929 N N . GLY A 1 111 ? 0.494 -14.086 -20.484 1 94.06 111 GLY A N 1
ATOM 930 C CA . GLY A 1 111 ? -0.661 -13.203 -20.438 1 94.06 111 GLY A CA 1
ATOM 931 C C . GLY A 1 111 ? -1.336 -13.188 -19.078 1 94.06 111 GLY A C 1
ATOM 932 O O . GLY A 1 111 ? -2.385 -12.57 -18.906 1 94.06 111 GLY A O 1
ATOM 933 N N . TRP A 1 112 ? -0.75 -13.773 -18.109 1 94.12 112 TRP A N 1
ATOM 934 C CA . TRP A 1 112 ? -1.457 -13.922 -16.828 1 94.12 112 TRP A CA 1
ATOM 935 C C . TRP A 1 112 ? -0.643 -13.328 -15.688 1 94.12 112 TRP A C 1
ATOM 937 O O . TRP A 1 112 ? 0.503 -13.727 -15.461 1 94.12 112 TRP A O 1
ATOM 947 N N . ALA A 1 113 ? -1.33 -12.453 -14.953 1 96.25 113 ALA A N 1
ATOM 948 C CA . ALA A 1 113 ? -0.695 -11.75 -13.844 1 96.25 113 ALA A CA 1
ATOM 949 C C . ALA A 1 113 ? -0.216 -12.727 -12.773 1 96.25 113 ALA A C 1
ATOM 951 O O . ALA A 1 113 ? 0.827 -12.516 -12.148 1 96.25 113 ALA A O 1
ATOM 952 N N . ASP A 1 114 ? -0.951 -13.828 -12.617 1 95.25 114 ASP A N 1
ATOM 953 C CA . ASP A 1 114 ? -0.638 -14.812 -11.578 1 95.25 114 ASP A CA 1
ATOM 954 C C . ASP A 1 114 ? 0.755 -15.398 -11.781 1 95.25 114 ASP A C 1
ATOM 956 O O . ASP A 1 114 ? 1.449 -15.719 -10.812 1 95.25 114 ASP A O 1
ATOM 960 N N . VAL A 1 115 ? 1.128 -15.523 -13.008 1 97.19 115 VAL A N 1
ATOM 961 C CA . VAL A 1 115 ? 2.43 -16.094 -13.32 1 97.19 115 VAL A CA 1
ATOM 962 C C . VAL A 1 115 ? 3.541 -15.172 -12.836 1 97.19 115 VAL A C 1
ATOM 964 O O . VAL A 1 115 ? 4.473 -15.609 -12.164 1 97.19 115 VAL A O 1
ATOM 967 N N . TYR A 1 116 ? 3.373 -13.922 -13.094 1 98 116 TYR A N 1
ATOM 968 C CA . TYR A 1 116 ? 4.375 -12.945 -12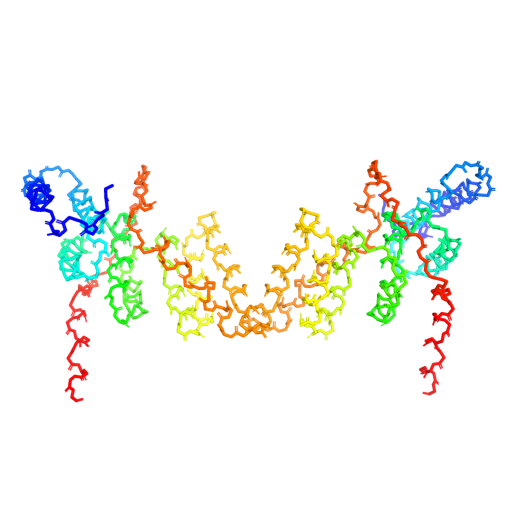.68 1 98 116 TYR A CA 1
ATOM 969 C C . TYR A 1 116 ? 4.387 -12.781 -11.164 1 98 116 TYR A C 1
ATOM 971 O O . TYR A 1 116 ? 5.449 -12.625 -10.555 1 98 116 TYR A O 1
ATOM 979 N N . LYS A 1 117 ? 3.211 -12.781 -10.578 1 97.44 117 LYS A N 1
ATOM 980 C CA . LYS A 1 117 ? 3.119 -12.695 -9.125 1 97.44 117 LYS A CA 1
ATOM 981 C C . LYS A 1 117 ? 3.834 -13.867 -8.461 1 97.44 117 LYS A C 1
ATOM 983 O O . LYS A 1 117 ? 4.598 -13.68 -7.512 1 97.44 117 LYS A O 1
ATOM 988 N N . ALA A 1 118 ? 3.609 -15.055 -8.977 1 97.69 118 ALA A N 1
ATOM 989 C CA . ALA A 1 118 ? 4.254 -16.25 -8.422 1 97.69 118 ALA A CA 1
ATOM 990 C C . ALA A 1 118 ? 5.762 -16.203 -8.648 1 97.69 118 ALA A C 1
ATOM 992 O O . ALA A 1 118 ? 6.535 -16.531 -7.742 1 97.69 118 ALA A O 1
ATOM 993 N N . TRP A 1 119 ? 6.152 -15.836 -9.797 1 98.38 119 TRP A N 1
ATOM 994 C CA . TRP A 1 119 ? 7.562 -15.68 -10.133 1 98.38 119 TRP A CA 1
ATOM 995 C C . TRP A 1 119 ? 8.234 -14.695 -9.18 1 98.38 119 TRP A C 1
ATOM 997 O O . TRP A 1 119 ? 9.273 -15 -8.586 1 98.38 119 TRP A O 1
ATOM 1007 N N . ALA A 1 120 ? 7.637 -13.539 -8.953 1 98 120 ALA A N 1
ATOM 1008 C CA . ALA A 1 120 ? 8.148 -12.5 -8.062 1 98 120 ALA A CA 1
ATOM 1009 C C . ALA A 1 120 ? 8.227 -13.008 -6.621 1 98 120 ALA A C 1
ATOM 1011 O O . ALA A 1 120 ? 9.18 -12.703 -5.898 1 98 120 ALA A O 1
ATOM 1012 N N . TYR A 1 121 ? 7.25 -13.742 -6.258 1 97.12 121 TYR A N 1
ATOM 1013 C CA . TYR A 1 121 ? 7.207 -14.312 -4.914 1 97.12 121 TYR A CA 1
ATOM 1014 C C . TYR A 1 121 ? 8.484 -15.078 -4.605 1 97.12 121 TYR A C 1
ATOM 1016 O O . TYR A 1 121 ? 9.078 -14.906 -3.533 1 97.12 121 TYR A O 1
ATOM 1024 N N . TYR A 1 122 ? 8.992 -15.82 -5.48 1 97.19 122 TYR A N 1
ATOM 1025 C CA . TYR A 1 122 ? 10.164 -16.641 -5.207 1 97.19 122 TYR A CA 1
ATOM 1026 C C . TYR A 1 122 ? 11.422 -15.781 -5.156 1 97.19 122 TYR A C 1
ATOM 1028 O O . TYR A 1 122 ? 12.367 -16.094 -4.426 1 97.19 122 TYR A O 1
ATOM 1036 N N . HIS A 1 123 ? 11.445 -14.719 -5.898 1 96.94 123 HIS A N 1
ATOM 1037 C CA . HIS A 1 123 ? 12.523 -13.75 -5.723 1 96.94 123 HIS A CA 1
ATOM 1038 C C . HIS A 1 123 ? 12.492 -13.141 -4.328 1 96.94 123 HIS A C 1
ATOM 1040 O O . HIS A 1 123 ? 13.539 -12.969 -3.697 1 96.94 123 HIS A O 1
ATOM 1046 N N . GLU A 1 124 ? 11.25 -12.805 -3.818 1 95.31 124 GLU A N 1
ATOM 1047 C CA . GLU A 1 124 ? 11.109 -12.227 -2.482 1 95.31 124 GLU A CA 1
ATOM 1048 C C . GLU A 1 124 ? 11.609 -13.195 -1.412 1 95.31 124 GLU A C 1
ATOM 1050 O O . GLU A 1 124 ? 12.32 -12.789 -0.488 1 95.31 124 GLU A O 1
ATOM 1055 N N . VAL A 1 125 ? 11.211 -14.438 -1.592 1 93.19 125 VAL A N 1
ATOM 1056 C CA . VAL A 1 125 ? 11.609 -15.461 -0.632 1 93.19 125 VAL A CA 1
ATOM 1057 C C . VAL A 1 125 ? 13.133 -15.57 -0.599 1 93.19 125 VAL A C 1
ATOM 1059 O O . VAL A 1 125 ? 13.719 -15.789 0.461 1 93.19 125 VAL A O 1
ATOM 1062 N N . ALA A 1 126 ? 13.781 -15.375 -1.684 1 93.31 126 ALA A N 1
ATOM 1063 C CA . ALA A 1 126 ? 15.234 -15.445 -1.802 1 93.31 126 ALA A CA 1
ATOM 1064 C C . ALA A 1 126 ? 15.891 -14.148 -1.33 1 93.31 126 ALA A C 1
ATOM 1066 O O . ALA A 1 126 ? 17.109 -14.008 -1.364 1 93.31 126 ALA A O 1
ATOM 1067 N N . GLY A 1 127 ? 15.07 -13.141 -0.95 1 91 127 GLY A N 1
ATOM 1068 C CA . GLY A 1 127 ? 15.594 -11.859 -0.493 1 91 127 GLY A CA 1
ATOM 1069 C C . GLY A 1 127 ? 15.984 -10.938 -1.63 1 91 127 GLY A C 1
ATOM 1070 O O . GLY A 1 127 ? 16.641 -9.914 -1.408 1 91 127 GLY A O 1
ATOM 1071 N N . ASP A 1 128 ? 15.648 -11.328 -2.826 1 94.56 128 ASP A N 1
ATOM 1072 C CA . ASP A 1 128 ? 15.961 -10.531 -4.012 1 94.56 128 ASP A CA 1
ATOM 1073 C C . ASP A 1 128 ? 14.781 -9.648 -4.406 1 94.56 128 ASP A C 1
ATOM 1075 O O . ASP A 1 128 ? 14.109 -9.906 -5.41 1 94.56 128 ASP A O 1
ATOM 1079 N N . PHE A 1 129 ? 14.617 -8.539 -3.727 1 94.88 129 PHE A N 1
ATOM 1080 C CA . PHE A 1 129 ? 13.469 -7.664 -3.936 1 94.88 129 PHE A CA 1
ATOM 1081 C C . PHE A 1 129 ? 13.602 -6.898 -5.246 1 94.88 129 PHE A C 1
ATOM 1083 O O . PHE A 1 129 ? 12.602 -6.562 -5.879 1 94.88 129 PHE A O 1
ATOM 1090 N N . VAL A 1 130 ? 14.789 -6.66 -5.621 1 95.06 130 VAL A N 1
ATOM 1091 C CA . VAL A 1 130 ? 15.008 -6.016 -6.91 1 95.06 130 VAL A CA 1
ATOM 1092 C C . VAL A 1 130 ? 14.531 -6.93 -8.039 1 95.06 130 VAL A C 1
ATOM 1094 O O . VAL A 1 130 ? 13.805 -6.496 -8.93 1 95.06 130 VAL A O 1
ATOM 1097 N N . GLY A 1 131 ? 14.922 -8.203 -7.914 1 97.44 131 GLY A N 1
ATOM 1098 C CA . GLY A 1 131 ? 14.453 -9.172 -8.883 1 97.44 131 GLY A CA 1
ATOM 1099 C C . GLY A 1 131 ? 12.938 -9.297 -8.914 1 97.44 131 GLY A C 1
ATOM 1100 O O . GLY A 1 131 ? 12.344 -9.383 -9.992 1 97.44 131 GLY A O 1
ATOM 1101 N N . ALA A 1 132 ? 12.344 -9.281 -7.758 1 97.94 132 ALA A N 1
ATOM 1102 C CA . ALA A 1 132 ? 10.883 -9.344 -7.66 1 97.94 132 ALA A CA 1
ATOM 1103 C C . ALA A 1 132 ? 10.234 -8.164 -8.375 1 97.94 132 ALA A C 1
ATOM 1105 O O . ALA A 1 132 ? 9.281 -8.336 -9.141 1 97.94 132 ALA A O 1
ATOM 1106 N N . THR A 1 133 ? 10.766 -7.004 -8.164 1 96.44 133 THR A N 1
ATOM 1107 C CA . THR A 1 133 ? 10.242 -5.789 -8.781 1 96.44 133 THR A CA 1
ATOM 1108 C C . THR A 1 133 ? 10.414 -5.832 -10.297 1 96.44 133 THR A C 1
ATOM 1110 O O . THR A 1 133 ? 9.523 -5.434 -11.039 1 96.44 133 THR A O 1
ATOM 1113 N N . ASN A 1 134 ? 11.555 -6.309 -10.719 1 97.38 134 ASN A N 1
ATOM 1114 C CA . ASN A 1 134 ? 11.828 -6.414 -12.148 1 97.38 134 ASN A CA 1
ATOM 1115 C C . ASN A 1 134 ? 10.836 -7.336 -12.844 1 97.38 134 ASN A C 1
ATOM 1117 O O . ASN A 1 134 ? 10.375 -7.039 -13.945 1 97.38 134 ASN A O 1
ATOM 1121 N N . VAL A 1 135 ? 10.484 -8.422 -12.234 1 98.38 135 VAL A N 1
ATOM 1122 C CA . VAL A 1 135 ? 9.531 -9.383 -12.789 1 98.38 135 VAL A CA 1
ATOM 1123 C C . VAL A 1 135 ? 8.156 -8.727 -12.914 1 98.38 135 VAL A C 1
ATOM 1125 O O . VAL A 1 135 ? 7.492 -8.867 -13.945 1 98.38 135 VAL A O 1
ATOM 1128 N N . ILE A 1 136 ? 7.758 -8.031 -11.891 1 97.75 136 ILE A N 1
ATOM 1129 C CA . ILE A 1 136 ? 6.457 -7.359 -11.898 1 97.75 136 ILE A CA 1
ATOM 1130 C C . ILE A 1 136 ? 6.426 -6.305 -13 1 97.75 136 ILE A C 1
ATOM 1132 O O . ILE A 1 136 ? 5.445 -6.199 -13.742 1 97.75 136 ILE A O 1
ATOM 1136 N N . GLU A 1 137 ? 7.508 -5.59 -13.156 1 96 137 GLU A N 1
ATOM 1137 C CA . GLU A 1 137 ? 7.586 -4.578 -14.211 1 96 137 GLU A CA 1
ATOM 1138 C C . GLU A 1 137 ? 7.547 -5.219 -15.594 1 96 137 GLU A C 1
ATOM 1140 O O . GLU A 1 137 ? 6.922 -4.688 -16.516 1 96 137 GLU A O 1
ATOM 1145 N N . LEU A 1 138 ? 8.242 -6.262 -15.727 1 97.31 138 LEU A N 1
ATOM 1146 C CA . LEU A 1 138 ? 8.195 -7.023 -16.969 1 97.31 138 LEU A CA 1
ATOM 1147 C C . LEU A 1 138 ? 6.762 -7.406 -17.328 1 97.31 138 LEU A C 1
ATOM 1149 O O . LEU A 1 138 ? 6.316 -7.191 -18.453 1 97.31 138 LEU A O 1
ATOM 1153 N N . GLY A 1 139 ? 6.031 -7.973 -16.328 1 97.62 139 GLY A N 1
ATOM 1154 C CA . GLY A 1 139 ? 4.645 -8.352 -16.547 1 97.62 139 GLY A CA 1
ATOM 1155 C C . GLY A 1 139 ? 3.764 -7.176 -16.938 1 97.62 139 GLY A C 1
ATOM 1156 O O . GLY A 1 139 ? 2.926 -7.297 -17.828 1 97.62 139 GLY A O 1
ATOM 1157 N N . LYS A 1 140 ? 3.975 -6.039 -16.312 1 96.44 140 LYS A N 1
ATOM 1158 C CA . LYS A 1 140 ? 3.205 -4.844 -16.625 1 96.44 140 LYS A CA 1
ATOM 1159 C C . LYS A 1 140 ? 3.436 -4.422 -18.078 1 96.44 140 LYS A C 1
ATOM 1161 O O . LYS A 1 140 ? 2.5 -4.008 -18.766 1 96.44 140 LYS A O 1
ATOM 1166 N N . ARG A 1 141 ? 4.629 -4.496 -18.484 1 95.75 141 ARG A N 1
ATOM 1167 C CA . ARG A 1 141 ? 4.973 -4.125 -19.859 1 95.75 141 ARG A CA 1
ATOM 1168 C C . ARG A 1 141 ? 4.34 -5.086 -20.859 1 95.75 141 ARG A C 1
ATOM 1170 O O . ARG A 1 141 ? 3.814 -4.66 -21.891 1 95.75 141 ARG A O 1
ATOM 1177 N N . VAL A 1 142 ? 4.348 -6.336 -20.578 1 95.19 142 VAL A N 1
ATOM 1178 C CA . VAL A 1 142 ? 3.869 -7.367 -21.5 1 95.19 142 VAL A CA 1
ATOM 1179 C C . VAL A 1 142 ? 2.344 -7.312 -21.578 1 95.19 142 VAL A C 1
ATOM 1181 O O . VAL A 1 142 ? 1.774 -7.332 -22.672 1 95.19 142 VAL A O 1
ATOM 1184 N N . MET A 1 143 ? 1.71 -7.184 -20.438 1 93.44 143 MET A N 1
ATOM 1185 C CA . MET A 1 143 ? 0.254 -7.273 -20.375 1 93.44 143 MET A CA 1
ATOM 1186 C C . MET A 1 143 ? -0.388 -5.941 -20.734 1 93.44 143 MET A C 1
ATOM 1188 O O . MET A 1 143 ? -1.457 -5.906 -21.344 1 93.44 143 MET A O 1
ATOM 1192 N N . GLY A 1 144 ? 0.269 -4.805 -20.406 1 87.94 144 GLY A N 1
ATOM 1193 C CA . GLY A 1 144 ? -0.273 -3.479 -20.672 1 87.94 144 GLY A CA 1
ATOM 1194 C C . GLY A 1 144 ? -1.494 -3.16 -19.828 1 87.94 144 GLY A C 1
ATOM 1195 O O . GLY A 1 144 ? -2.102 -4.059 -19.234 1 87.94 144 GLY A O 1
ATOM 1196 N N . GLN A 1 145 ? -1.752 -1.821 -19.703 1 82.81 145 GLN A N 1
ATOM 1197 C CA . GLN A 1 145 ? -2.994 -1.426 -19.047 1 82.81 145 GLN A CA 1
ATOM 1198 C C . GLN A 1 145 ? -4.203 -1.752 -19.922 1 82.81 145 GLN A C 1
ATOM 1200 O O . GLN A 1 145 ? -4.141 -1.636 -21.141 1 82.81 145 GLN A O 1
ATOM 1205 N N . PRO A 1 146 ? -5.277 -2.15 -19.156 1 82.5 146 PRO A N 1
ATOM 1206 C CA . PRO A 1 146 ? -5.656 -2.205 -17.75 1 82.5 146 PRO A CA 1
ATOM 1207 C C . PRO A 1 146 ? -5.371 -3.562 -17.109 1 82.5 146 PRO A C 1
ATOM 1209 O O . PRO A 1 146 ? -5.594 -3.744 -15.914 1 82.5 146 PRO A O 1
ATOM 1212 N N . ASN A 1 147 ? -4.801 -4.461 -17.906 1 84.25 147 ASN A N 1
ATOM 1213 C CA . ASN A 1 147 ? -4.648 -5.852 -17.484 1 84.25 147 ASN A CA 1
ATOM 1214 C C . ASN A 1 147 ? -3.598 -5.984 -16.375 1 84.25 147 ASN A C 1
ATOM 1216 O O . ASN A 1 147 ? -3.537 -7.012 -15.695 1 84.25 147 ASN A O 1
ATOM 1220 N N . SER A 1 148 ? -2.975 -4.887 -16.156 1 89.56 148 SER A N 1
ATOM 1221 C CA . SER A 1 148 ? -1.834 -4.957 -15.258 1 89.56 148 SER A CA 1
ATOM 1222 C C . SER A 1 148 ? -2.201 -4.441 -13.867 1 89.56 148 SER A C 1
ATOM 1224 O O . SER A 1 148 ? -1.328 -4.266 -13.016 1 89.56 148 SER A O 1
ATOM 1226 N N . GLN A 1 149 ? -3.441 -4.258 -13.578 1 91.62 149 GLN A N 1
ATOM 1227 C CA . GLN A 1 149 ? -3.84 -3.705 -12.289 1 91.62 149 GLN A CA 1
ATOM 1228 C C . GLN A 1 149 ? -3.371 -4.594 -11.141 1 91.62 149 GLN A C 1
ATOM 1230 O O . GLN A 1 149 ? -2.875 -4.098 -10.125 1 91.62 149 GLN A O 1
ATOM 1235 N N . GLN A 1 150 ? -3.592 -5.863 -11.32 1 93.94 150 GLN A N 1
ATOM 1236 C CA . GLN A 1 150 ? -3.166 -6.805 -10.297 1 93.94 150 GLN A CA 1
ATOM 1237 C C . GLN A 1 150 ? -1.661 -6.723 -10.062 1 93.94 150 GLN A C 1
ATOM 1239 O O . GLN A 1 150 ? -1.188 -6.945 -8.945 1 93.94 150 GLN A O 1
ATOM 1244 N N . LEU A 1 151 ? -0.965 -6.426 -11.094 1 97.06 151 LEU A N 1
ATOM 1245 C CA . LEU A 1 151 ? 0.486 -6.324 -10.977 1 97.06 151 LEU A CA 1
ATOM 1246 C C . LEU A 1 151 ? 0.885 -5.02 -10.297 1 97.06 151 LEU A C 1
ATOM 1248 O O . LEU A 1 151 ? 1.908 -4.957 -9.609 1 97.06 151 LEU A O 1
ATOM 1252 N N . ASP A 1 152 ? 0.05 -3.996 -10.414 1 94.5 152 ASP A N 1
ATOM 1253 C CA . ASP A 1 152 ? 0.254 -2.773 -9.641 1 94.5 152 ASP A CA 1
ATOM 1254 C C . ASP A 1 152 ? 0.145 -3.043 -8.141 1 94.5 152 ASP A C 1
ATOM 1256 O O . ASP A 1 152 ? 0.982 -2.588 -7.359 1 94.5 152 ASP A O 1
ATOM 1260 N N . ASP A 1 153 ? -0.82 -3.775 -7.828 1 93.94 153 ASP A N 1
ATOM 1261 C CA . ASP A 1 153 ? -1.012 -4.16 -6.434 1 93.94 153 ASP A CA 1
ATOM 1262 C C . ASP A 1 153 ? 0.167 -4.984 -5.926 1 93.94 153 ASP A C 1
ATOM 1264 O O . ASP A 1 153 ? 0.614 -4.805 -4.789 1 93.94 153 ASP A O 1
ATOM 1268 N N . ALA A 1 154 ? 0.608 -5.875 -6.766 1 95.69 154 ALA A N 1
ATOM 1269 C CA . ALA A 1 154 ? 1.75 -6.707 -6.395 1 95.69 154 ALA A CA 1
ATOM 1270 C C . ALA A 1 154 ? 2.996 -5.859 -6.168 1 95.69 154 ALA A C 1
ATOM 1272 O O . ALA A 1 154 ? 3.779 -6.125 -5.25 1 95.69 154 ALA A O 1
ATOM 1273 N N . HIS A 1 155 ? 3.146 -4.875 -7.016 1 95.31 155 HIS A N 1
ATOM 1274 C CA . HIS A 1 155 ? 4.262 -3.951 -6.848 1 95.31 155 HIS A CA 1
ATOM 1275 C C . HIS A 1 155 ? 4.203 -3.258 -5.492 1 95.31 155 HIS A C 1
ATOM 1277 O O . HIS A 1 155 ? 5.211 -3.178 -4.785 1 95.31 155 HIS A O 1
ATOM 1283 N N . ILE A 1 156 ? 3.055 -2.822 -5.191 1 93.25 156 ILE A N 1
ATOM 1284 C CA . ILE A 1 156 ? 2.844 -2.158 -3.91 1 93.25 156 ILE A CA 1
ATOM 1285 C C . ILE A 1 156 ? 3.164 -3.121 -2.77 1 93.25 156 ILE A C 1
ATOM 1287 O O . ILE A 1 156 ? 3.803 -2.738 -1.786 1 93.25 156 ILE A O 1
ATOM 1291 N N . ASN A 1 157 ? 2.77 -4.301 -2.861 1 94.31 157 ASN A N 1
ATOM 1292 C CA . ASN A 1 157 ? 3.018 -5.305 -1.83 1 94.31 157 ASN A CA 1
ATOM 1293 C C . ASN A 1 157 ? 4.512 -5.562 -1.648 1 94.31 157 ASN A C 1
ATOM 1295 O O . ASN A 1 157 ? 4.973 -5.793 -0.53 1 94.31 157 ASN A O 1
ATOM 1299 N N . ILE A 1 158 ? 5.23 -5.559 -2.707 1 96.25 158 ILE A N 1
ATOM 1300 C CA . ILE A 1 158 ? 6.676 -5.738 -2.621 1 96.25 158 ILE A CA 1
ATOM 1301 C C . ILE A 1 158 ? 7.301 -4.555 -1.886 1 96.25 158 ILE A C 1
ATOM 1303 O O . ILE A 1 158 ? 8.164 -4.738 -1.024 1 96.25 158 ILE A O 1
ATOM 1307 N N . LEU A 1 159 ? 6.828 -3.402 -2.236 1 94.25 159 LEU A N 1
ATOM 1308 C CA . LEU A 1 159 ? 7.305 -2.211 -1.542 1 94.25 159 LEU A CA 1
ATOM 1309 C C . LEU A 1 159 ? 7.07 -2.326 -0.04 1 94.25 159 LEU A C 1
ATOM 1311 O O . LEU A 1 159 ? 7.969 -2.041 0.756 1 94.25 159 LEU A O 1
ATOM 1315 N N . LYS A 1 160 ? 5.926 -2.703 0.278 1 94.06 160 LYS A N 1
ATOM 1316 C CA . LYS A 1 160 ? 5.574 -2.865 1.686 1 94.06 160 LYS A CA 1
ATOM 1317 C C . LYS A 1 160 ? 6.492 -3.873 2.369 1 94.06 160 LYS A C 1
ATOM 1319 O O . LYS A 1 160 ? 6.938 -3.65 3.498 1 94.06 160 LYS A O 1
ATOM 1324 N N . ALA A 1 161 ? 6.758 -4.965 1.694 1 94.25 161 ALA A N 1
ATOM 1325 C CA . ALA A 1 161 ? 7.633 -5.996 2.252 1 94.25 161 ALA A CA 1
ATOM 1326 C C . ALA A 1 161 ? 9.031 -5.449 2.498 1 94.25 161 ALA A C 1
ATOM 1328 O O . ALA A 1 161 ? 9.641 -5.719 3.537 1 94.25 161 ALA A O 1
ATOM 1329 N N . VAL A 1 162 ? 9.516 -4.727 1.574 1 95 162 VAL A N 1
ATOM 1330 C CA . VAL A 1 162 ? 10.828 -4.102 1.714 1 95 162 VAL A CA 1
ATOM 1331 C C . VAL A 1 162 ? 10.82 -3.131 2.893 1 95 162 VAL A C 1
ATOM 1333 O O . VAL A 1 162 ? 11.75 -3.111 3.699 1 95 162 VAL A O 1
ATOM 1336 N N . GLY A 1 163 ? 9.773 -2.344 2.928 1 94.62 163 GLY A N 1
ATOM 1337 C CA . GLY A 1 163 ? 9.617 -1.439 4.055 1 94.62 163 GLY A CA 1
ATOM 1338 C C . GLY A 1 163 ? 9.602 -2.152 5.395 1 94.62 163 GLY A C 1
ATOM 1339 O O . GLY A 1 163 ? 10.273 -1.728 6.336 1 94.62 163 GLY A O 1
ATOM 1340 N N . GLN A 1 164 ? 8.867 -3.207 5.453 1 93.38 164 GLN A N 1
ATOM 1341 C CA . GLN A 1 164 ? 8.805 -4.012 6.668 1 93.38 164 GLN A CA 1
ATOM 1342 C C . GLN A 1 164 ? 10.18 -4.543 7.043 1 93.38 164 GLN A C 1
ATOM 1344 O O . GLN A 1 164 ? 10.555 -4.535 8.219 1 93.38 164 GLN A O 1
ATOM 1349 N N . TYR A 1 165 ? 10.867 -5.023 6.078 1 92.44 165 TYR A N 1
ATOM 1350 C CA . TYR A 1 165 ? 12.211 -5.551 6.273 1 92.44 165 TYR A CA 1
ATOM 1351 C C . TYR A 1 165 ? 13.125 -4.504 6.906 1 92.44 165 TYR A C 1
ATOM 1353 O O . TYR A 1 165 ? 13.82 -4.789 7.887 1 92.44 165 TYR A O 1
ATOM 1361 N N . HIS A 1 166 ? 13.039 -3.314 6.461 1 91.88 166 HIS A N 1
ATOM 1362 C CA . HIS A 1 166 ? 13.992 -2.287 6.871 1 91.88 166 HIS A CA 1
ATOM 1363 C C . HIS A 1 166 ? 13.547 -1.614 8.164 1 91.88 166 HIS A C 1
ATOM 1365 O O . HIS A 1 166 ? 14.383 -1.161 8.953 1 91.88 166 HIS A O 1
ATOM 1371 N N . LEU A 1 167 ? 12.234 -1.585 8.391 1 92.56 167 LEU A N 1
ATOM 1372 C CA . LEU A 1 167 ? 11.734 -0.898 9.578 1 92.56 167 LEU A CA 1
ATOM 1373 C C . LEU A 1 167 ? 11.641 -1.857 10.766 1 92.56 167 LEU A C 1
ATOM 1375 O O . LEU A 1 167 ? 11.898 -1.471 11.906 1 92.56 167 LEU A O 1
ATOM 1379 N N . HIS A 1 168 ? 11.25 -3.098 10.484 1 90.5 168 HIS A N 1
ATOM 1380 C CA . HIS A 1 168 ? 10.906 -4.012 11.57 1 90.5 168 HIS A CA 1
ATOM 1381 C C . HIS A 1 168 ? 11.773 -5.27 11.523 1 90.5 168 HIS A C 1
ATOM 1383 O O . HIS A 1 168 ? 11.656 -6.137 12.391 1 90.5 168 HIS A O 1
ATOM 1389 N N . GLY A 1 169 ? 12.547 -5.426 10.492 1 89.44 169 GLY A N 1
ATOM 1390 C CA . GLY A 1 169 ? 13.469 -6.547 10.406 1 89.44 169 GLY A CA 1
ATOM 1391 C C . GLY A 1 169 ? 12.992 -7.641 9.469 1 89.44 169 GLY A C 1
ATOM 1392 O O . GLY A 1 169 ? 11.891 -7.57 8.93 1 89.44 169 GLY A O 1
ATOM 1393 N N . PRO A 1 170 ? 13.82 -8.625 9.242 1 90.06 170 PRO A N 1
ATOM 1394 C CA . PRO A 1 170 ? 13.562 -9.68 8.258 1 90.06 170 PRO A CA 1
ATOM 1395 C C . PRO A 1 170 ? 12.375 -10.562 8.641 1 90.06 170 PRO A C 1
ATOM 1397 O O . PRO A 1 170 ? 11.641 -11.023 7.762 1 90.06 170 PRO A O 1
ATOM 1400 N N . ASP A 1 171 ? 12.172 -10.789 9.883 1 91.19 171 ASP A N 1
ATOM 1401 C CA . ASP A 1 171 ? 11.094 -11.664 10.328 1 91.19 171 ASP A CA 1
ATOM 1402 C C . ASP A 1 171 ? 9.727 -11.07 9.984 1 91.19 171 ASP A C 1
ATOM 1404 O O . ASP A 1 171 ? 8.812 -11.797 9.578 1 91.19 171 ASP A O 1
ATOM 1408 N N . ALA A 1 172 ? 9.625 -9.781 10.078 1 87.81 172 ALA A N 1
ATOM 1409 C CA . ALA A 1 172 ? 8.367 -9.109 9.75 1 87.81 172 ALA A CA 1
ATOM 1410 C C . ALA A 1 172 ? 8.062 -9.219 8.258 1 87.81 172 ALA A C 1
ATOM 1412 O O . ALA A 1 172 ? 6.918 -9.438 7.871 1 87.81 172 ALA A O 1
ATOM 1413 N N . ALA A 1 173 ? 9.031 -9.07 7.48 1 89.25 173 ALA A N 1
ATOM 1414 C CA . ALA A 1 173 ? 8.875 -9.188 6.031 1 89.25 173 ALA A CA 1
ATOM 1415 C C . ALA A 1 173 ? 8.5 -10.609 5.633 1 89.25 173 ALA A C 1
ATOM 1417 O O . ALA A 1 173 ? 7.637 -10.812 4.773 1 89.25 173 ALA A O 1
ATOM 1418 N N . ARG A 1 174 ? 9.094 -11.57 6.266 1 89.56 174 ARG A N 1
ATOM 1419 C CA . ARG A 1 174 ? 8.867 -12.977 5.949 1 89.56 174 ARG A CA 1
ATOM 1420 C C . ARG A 1 174 ? 7.418 -13.375 6.223 1 89.56 174 ARG A C 1
ATOM 1422 O O . ARG A 1 174 ? 6.82 -14.141 5.465 1 89.56 174 ARG A O 1
ATOM 1429 N N . ARG A 1 175 ? 6.891 -12.844 7.242 1 87.62 175 ARG A N 1
ATOM 1430 C CA . ARG A 1 175 ? 5.504 -13.141 7.59 1 87.62 175 ARG A CA 1
ATOM 1431 C C . ARG A 1 175 ? 4.555 -12.703 6.48 1 87.62 175 ARG A C 1
ATOM 1433 O O . ARG A 1 175 ? 3.648 -13.453 6.102 1 87.62 175 ARG A O 1
ATOM 1440 N N . SER A 1 176 ? 4.82 -11.562 6 1 84.62 176 SER A N 1
ATOM 1441 C CA . SER A 1 176 ? 3.98 -11.031 4.93 1 84.62 176 SER A CA 1
ATOM 1442 C C . SER A 1 176 ? 4.141 -11.836 3.646 1 84.62 176 SER A C 1
ATOM 1444 O O . SER A 1 176 ? 3.17 -12.055 2.922 1 84.62 176 SER A O 1
ATOM 1446 N N . ILE A 1 177 ? 5.309 -12.344 3.451 1 89.44 177 ILE A N 1
ATOM 1447 C CA . ILE A 1 177 ? 5.637 -13.047 2.217 1 89.44 177 ILE A CA 1
ATOM 1448 C C . ILE A 1 177 ? 5.047 -14.453 2.256 1 89.44 177 ILE A C 1
ATOM 1450 O O . ILE A 1 177 ? 4.453 -14.914 1.275 1 89.44 177 ILE A O 1
ATOM 1454 N N . VAL A 1 178 ? 5.062 -15.078 3.346 1 86.25 178 VAL A N 1
ATOM 1455 C CA . VAL A 1 178 ? 4.641 -16.469 3.477 1 86.25 178 VAL A CA 1
ATOM 1456 C C . VAL A 1 178 ? 3.127 -16.562 3.299 1 86.25 178 VAL A C 1
ATOM 1458 O O . VAL A 1 178 ? 2.625 -17.547 2.74 1 86.25 178 VAL A O 1
ATOM 1461 N N . LYS A 1 179 ? 2.445 -15.609 3.645 1 85.75 179 LYS A N 1
ATOM 1462 C CA . LYS A 1 179 ? 0.99 -15.617 3.523 1 85.75 179 LYS A CA 1
ATOM 1463 C C . LYS A 1 179 ? 0.561 -15.641 2.059 1 85.75 179 LYS A C 1
ATOM 1465 O O . LYS A 1 179 ? -0.515 -16.141 1.729 1 85.75 179 LYS A O 1
ATOM 1470 N N . LYS A 1 180 ? 1.373 -15.328 1.181 1 88.44 180 LYS A N 1
ATOM 1471 C CA . LYS A 1 180 ? 1.079 -15.211 -0.245 1 88.44 180 LYS A CA 1
ATOM 1472 C C . LYS A 1 180 ? 1.172 -16.562 -0.937 1 88.44 180 LYS A C 1
ATOM 1474 O O . LYS A 1 180 ? 0.523 -16.797 -1.961 1 88.44 180 LYS A O 1
ATOM 1479 N N . ARG A 1 181 ? 1.987 -17.438 -0.418 1 88.94 181 ARG A N 1
ATOM 1480 C CA . ARG A 1 181 ? 2.344 -18.656 -1.125 1 88.94 181 ARG A CA 1
ATOM 1481 C C . ARG A 1 181 ? 1.101 -19.484 -1.462 1 88.94 181 ARG A C 1
ATOM 1483 O O . ARG A 1 181 ? 0.881 -19.828 -2.621 1 88.94 181 ARG A O 1
ATOM 1490 N N . PHE A 1 182 ? 0.351 -19.672 -0.495 1 87.38 182 PHE A N 1
ATOM 1491 C CA . PHE A 1 182 ? -0.823 -20.516 -0.65 1 87.38 182 PHE A CA 1
ATOM 1492 C C . PHE A 1 182 ? -1.787 -19.922 -1.672 1 87.38 182 PHE A C 1
ATOM 1494 O O . PHE A 1 182 ? -2.277 -20.641 -2.553 1 87.38 182 PHE A O 1
ATOM 1501 N N . GLN A 1 183 ? -2.037 -18.703 -1.615 1 89.31 183 GLN A N 1
ATOM 1502 C CA . GLN A 1 183 ? -2.967 -18.016 -2.512 1 89.31 183 GLN A CA 1
ATOM 1503 C C . GLN A 1 183 ? -2.504 -18.125 -3.963 1 89.31 183 GLN A C 1
ATOM 1505 O O . GLN A 1 183 ? -3.324 -18.219 -4.879 1 89.31 183 GLN A O 1
ATOM 1510 N N . LEU A 1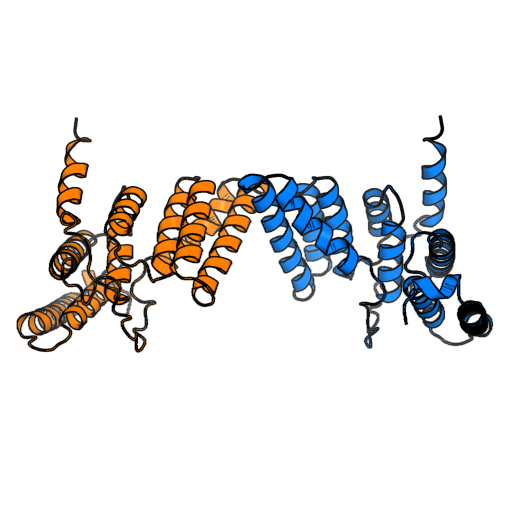 184 ? -1.216 -18.188 -4.145 1 92.81 184 LEU A N 1
ATOM 1511 C CA . LEU A 1 184 ? -0.664 -18.172 -5.496 1 92.81 184 LEU A CA 1
ATOM 1512 C C . LEU A 1 184 ? -0.6 -19.578 -6.074 1 92.81 184 LEU A C 1
ATOM 1514 O O . LEU A 1 184 ? -0.768 -19.766 -7.281 1 92.81 184 LEU A O 1
ATOM 1518 N N . THR A 1 185 ? -0.454 -20.594 -5.227 1 92.75 185 THR A N 1
ATOM 1519 C CA . THR A 1 185 ? -0.068 -21.906 -5.738 1 92.75 185 THR A CA 1
ATOM 1520 C C . THR A 1 185 ? -1.22 -22.906 -5.609 1 92.75 185 THR A C 1
ATOM 1522 O O . THR A 1 185 ? -1.192 -23.969 -6.215 1 92.75 185 THR A O 1
ATOM 1525 N N . SER A 1 186 ? -2.268 -22.469 -4.969 1 90.06 186 SER A N 1
ATOM 1526 C CA . SER A 1 186 ? -3.395 -23.375 -4.797 1 90.06 186 SER A CA 1
ATOM 1527 C C . SER A 1 186 ? -4.262 -23.438 -6.047 1 90.06 186 SER A C 1
ATOM 1529 O O . SER A 1 186 ? -4.508 -22.406 -6.684 1 90.06 186 SER A O 1
ATOM 1531 N N . LEU A 1 187 ? -4.762 -24.641 -6.406 1 89.44 187 LEU A N 1
ATOM 1532 C CA . LEU A 1 187 ? -5.605 -24.812 -7.586 1 89.44 187 LEU A CA 1
ATOM 1533 C C . LEU A 1 187 ? -7.074 -24.594 -7.238 1 89.44 187 LEU A C 1
ATOM 1535 O O . LEU A 1 187 ? -7.895 -24.359 -8.125 1 89.44 187 LEU A O 1
ATOM 1539 N N . ILE A 1 188 ? -7.43 -24.672 -5.992 1 72.69 188 ILE A N 1
ATOM 1540 C CA . ILE A 1 188 ? -8.812 -24.547 -5.547 1 72.69 188 ILE A CA 1
ATOM 1541 C C . ILE A 1 188 ? -9.32 -23.125 -5.809 1 72.69 188 ILE A C 1
ATOM 1543 O O . ILE A 1 188 ? -10.5 -22.922 -6.094 1 72.69 188 ILE A O 1
ATOM 1547 N N . THR A 1 189 ? -8.523 -22.172 -5.719 1 59.41 189 THR A N 1
ATOM 1548 C CA . THR A 1 189 ? -8.945 -20.781 -5.793 1 59.41 189 THR A CA 1
ATOM 1549 C C . THR A 1 189 ? -9.328 -20.406 -7.223 1 59.41 189 THR A C 1
ATOM 1551 O O . THR A 1 189 ? -9.906 -19.344 -7.457 1 59.41 189 THR A O 1
ATOM 1554 N N . TYR A 1 190 ? -9.023 -21.25 -8.195 1 61.25 190 TYR A N 1
ATOM 1555 C CA . TYR A 1 190 ? -9.32 -20.938 -9.594 1 61.25 190 TYR A CA 1
ATOM 1556 C C . TYR A 1 190 ? -10.695 -21.484 -9.984 1 61.25 190 TYR A C 1
ATOM 1558 O O . TYR A 1 190 ? -10.938 -22.688 -9.922 1 61.25 190 TYR A O 1
ATOM 1566 N N . LYS A 1 191 ? -11.758 -20.5 -9.992 1 52.59 191 LYS A N 1
ATOM 1567 C CA . LYS A 1 191 ? -13.008 -20.875 -10.648 1 52.59 191 LYS A CA 1
ATOM 1568 C C . LYS A 1 191 ? -12.93 -20.656 -12.156 1 52.59 191 LYS A C 1
ATOM 1570 O O . LYS A 1 191 ? -12.664 -19.547 -12.609 1 52.59 191 LYS A O 1
ATOM 1575 N N . PRO A 1 192 ? -12.719 -21.672 -12.961 1 50.22 192 PRO A N 1
ATOM 1576 C CA . PRO A 1 192 ? -12.625 -21.5 -14.414 1 50.22 192 PRO A CA 1
ATOM 1577 C C . PRO A 1 192 ? -13.711 -20.594 -14.977 1 50.22 192 PRO A C 1
ATOM 1579 O O . PRO A 1 192 ? -14.906 -20.875 -14.836 1 50.22 192 PRO A O 1
ATOM 1582 N N . GLY A 1 193 ? -13.664 -19.406 -14.852 1 43.03 193 GLY A N 1
ATOM 1583 C CA . GLY A 1 193 ? -14.625 -18.641 -15.633 1 43.03 193 GLY A CA 1
ATOM 1584 C C . GLY A 1 193 ? -14.469 -18.844 -17.125 1 43.03 193 GLY A C 1
ATOM 1585 O O . GLY A 1 193 ? -13.5 -19.453 -17.578 1 43.03 193 GLY A O 1
ATOM 1586 N N . ARG A 1 194 ? -15.453 -18.359 -17.953 1 41.38 194 ARG A N 1
ATOM 1587 C CA . ARG A 1 194 ? -15.445 -18.422 -19.406 1 41.3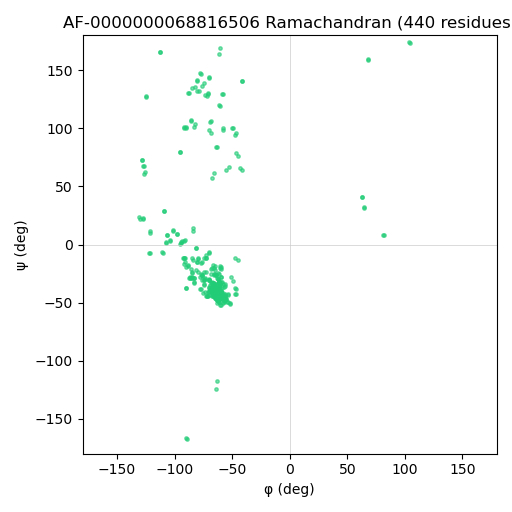8 194 ARG A CA 1
ATOM 1588 C C . ARG A 1 194 ? -14.188 -17.781 -19.969 1 41.38 194 ARG A C 1
ATOM 1590 O O . ARG A 1 194 ? -14.078 -16.562 -20.031 1 41.38 194 ARG A O 1
ATOM 1597 N N . VAL A 1 195 ? -13.102 -18.25 -19.734 1 43.38 195 VAL A N 1
ATOM 1598 C CA . VAL A 1 195 ? -11.883 -17.578 -20.156 1 43.38 195 VAL A CA 1
ATOM 1599 C C . VAL A 1 195 ? -11.75 -17.641 -21.672 1 43.38 195 VAL A C 1
ATOM 1601 O O . VAL A 1 195 ? -11.766 -18.734 -22.25 1 43.38 195 VAL A O 1
ATOM 1604 N N . GLU A 1 196 ? -12.125 -16.609 -22.328 1 39.72 196 GLU A N 1
ATOM 1605 C CA . GLU A 1 196 ? -11.805 -16.469 -23.75 1 39.72 196 GLU A CA 1
ATOM 1606 C C . GLU A 1 196 ? -10.305 -16.531 -24 1 39.72 196 GLU A C 1
ATOM 1608 O O . GLU A 1 196 ? -9.531 -15.82 -23.359 1 39.72 196 GLU A O 1
ATOM 1613 N N . SER A 1 197 ? -9.852 -17.625 -24.375 1 41.72 197 SER A N 1
ATOM 1614 C CA . SER A 1 197 ? -8.477 -17.906 -24.766 1 41.72 197 SER A CA 1
ATOM 1615 C C . SER A 1 197 ? -7.953 -16.828 -25.719 1 41.72 197 SER A C 1
ATOM 1617 O O . SER A 1 197 ? -8.602 -16.516 -26.719 1 41.72 197 SER A O 1
ATOM 1619 N N . MET A 1 198 ? -7.328 -15.93 -25.344 1 37.69 198 MET A N 1
ATOM 1620 C CA . MET A 1 198 ? -6.695 -15.07 -26.344 1 37.69 198 MET A CA 1
ATOM 1621 C C . MET A 1 198 ? -5.578 -15.812 -27.062 1 37.69 198 MET A C 1
ATOM 1623 O O . MET A 1 198 ? -4.676 -16.359 -26.438 1 37.69 198 MET A O 1
ATOM 1627 N N . ARG A 1 199 ? -5.742 -16.219 -28.281 1 39.16 199 ARG A N 1
ATOM 1628 C CA . ARG A 1 199 ? -4.855 -16.922 -29.188 1 39.16 199 ARG A CA 1
ATOM 1629 C C . ARG A 1 199 ? -3.633 -16.078 -29.531 1 39.16 199 ARG A C 1
ATOM 1631 O O . ARG A 1 199 ? -3.754 -15.031 -30.172 1 39.16 199 ARG A O 1
ATOM 1638 N N . MET A 1 200 ? -2.668 -16.094 -28.734 1 39.44 200 MET A N 1
ATOM 1639 C CA . MET A 1 200 ? -1.482 -15.406 -29.25 1 39.44 200 MET A CA 1
ATOM 1640 C C . MET A 1 200 ? -0.734 -16.281 -30.25 1 39.44 200 MET A C 1
ATOM 1642 O O . MET A 1 200 ? -0.809 -17.516 -30.188 1 39.44 200 MET A O 1
ATOM 1646 N N . ALA A 1 201 ? -0.065 -15.758 -31.281 1 37.34 201 ALA A N 1
ATOM 1647 C CA . ALA A 1 201 ? 0.655 -16.266 -32.438 1 37.34 201 ALA A CA 1
ATOM 1648 C C . ALA A 1 201 ? 1.836 -17.125 -32.031 1 37.34 201 ALA A C 1
ATOM 1650 O O . ALA A 1 201 ? 2.594 -16.766 -31.125 1 37.34 201 ALA A O 1
ATOM 1651 N N . THR A 1 202 ? 1.91 -18.5 -32.438 1 38.69 202 THR A N 1
ATOM 1652 C CA . THR A 1 202 ? 2.736 -19.672 -32.188 1 38.69 202 THR A CA 1
ATOM 1653 C C . THR A 1 202 ? 4.145 -19.469 -32.719 1 38.69 202 THR A C 1
ATOM 1655 O O . THR A 1 202 ? 4.348 -19.484 -33.938 1 38.69 202 THR A O 1
ATOM 1658 N N . GLY A 1 203 ? 5.07 -18.562 -32.375 1 35.69 203 GLY A N 1
ATOM 1659 C CA . GLY A 1 203 ? 6.332 -18.531 -33.125 1 35.69 203 GLY A CA 1
ATOM 1660 C C . GLY A 1 203 ? 7.145 -19.812 -32.969 1 35.69 203 GLY A C 1
ATOM 1661 O O . GLY A 1 203 ? 6.641 -20.812 -32.438 1 35.69 203 GLY A O 1
ATOM 1662 N N . ALA A 1 204 ? 8.586 -19.734 -32.469 1 39.03 204 ALA A N 1
ATOM 1663 C CA . ALA A 1 204 ? 9.812 -20.469 -32.75 1 39.03 204 ALA A CA 1
ATOM 1664 C C . ALA A 1 204 ? 9.875 -21.766 -31.953 1 39.03 204 ALA A C 1
ATOM 1666 O O . ALA A 1 204 ? 9.367 -21.828 -30.828 1 39.03 204 ALA A O 1
ATOM 1667 N N . GLY A 1 205 ? 10.266 -22.969 -32.5 1 38.97 205 GLY A N 1
ATOM 1668 C CA . GLY A 1 205 ? 10.547 -24.328 -32.062 1 38.97 205 GLY A CA 1
ATOM 1669 C C . GLY A 1 205 ? 11.359 -24.391 -30.781 1 38.97 205 GLY A C 1
ATOM 1670 O O . GLY A 1 205 ? 12.578 -24.219 -30.812 1 38.97 205 GLY A O 1
ATOM 1671 N N . VAL A 1 206 ? 10.852 -23.969 -29.672 1 46.19 206 VAL A N 1
ATOM 1672 C CA . VAL A 1 206 ? 11.625 -23.984 -28.438 1 46.19 206 VAL A CA 1
ATOM 1673 C C . VAL A 1 206 ? 11.656 -25.391 -27.859 1 46.19 206 VAL A C 1
ATOM 1675 O O . VAL A 1 206 ? 10.711 -26.156 -28.031 1 46.19 206 VAL A O 1
ATOM 1678 N N . LEU A 1 207 ? 12.891 -26.016 -27.406 1 48.34 207 LEU A N 1
ATOM 1679 C CA . LEU A 1 207 ? 13.133 -27.281 -26.719 1 48.34 207 LEU A CA 1
ATOM 1680 C C . LEU A 1 207 ? 12.086 -27.5 -25.625 1 48.34 207 LEU A C 1
ATOM 1682 O O . LEU A 1 207 ? 11.586 -26.547 -25.031 1 48.34 207 LEU A O 1
ATOM 1686 N N . PRO A 1 208 ? 11.664 -28.797 -25.531 1 55.81 208 PRO A N 1
ATOM 1687 C CA . PRO A 1 208 ? 10.602 -29.125 -24.562 1 55.81 208 PRO A CA 1
ATOM 1688 C C . PRO A 1 208 ? 10.977 -28.75 -23.125 1 55.81 208 PRO A C 1
ATOM 1690 O O . PRO A 1 208 ? 12.141 -28.891 -22.734 1 55.81 208 PRO A O 1
ATOM 1693 N N . PHE A 1 209 ? 10.234 -28.109 -22.469 1 61.19 209 PHE A N 1
ATOM 1694 C CA . PHE A 1 209 ? 10.391 -27.641 -21.109 1 61.19 209 PHE A CA 1
ATOM 1695 C C . PHE A 1 209 ? 10.883 -28.75 -20.203 1 61.19 209 PHE A C 1
ATOM 1697 O O . PHE A 1 209 ? 11.773 -28.547 -19.375 1 61.19 209 PHE A O 1
ATOM 1704 N N . PHE A 1 210 ? 10.336 -29.984 -20.328 1 60.62 210 PHE A N 1
ATOM 1705 C CA . PHE A 1 210 ? 10.617 -31.078 -19.391 1 60.62 210 PHE A CA 1
ATOM 1706 C C . PHE A 1 210 ? 11.953 -31.734 -19.719 1 60.62 210 PHE A C 1
ATOM 1708 O O . PHE A 1 210 ? 12.508 -32.469 -18.891 1 60.62 210 PHE A O 1
ATOM 1715 N N . SER A 1 211 ? 12.508 -31.469 -20.938 1 50.5 211 SER A N 1
ATOM 1716 C CA . SER A 1 211 ? 13.852 -31.984 -21.172 1 50.5 211 SER A CA 1
ATOM 1717 C C . SER A 1 211 ? 14.859 -31.344 -20.219 1 50.5 211 SER A C 1
ATOM 1719 O O . SER A 1 211 ? 15.875 -31.953 -19.875 1 50.5 211 SER A O 1
ATOM 1721 N N . ILE A 1 212 ? 14.547 -30.219 -19.797 1 47.03 212 ILE A N 1
ATOM 1722 C CA . ILE A 1 212 ? 15.477 -29.453 -18.953 1 47.03 212 ILE A CA 1
ATOM 1723 C C . ILE A 1 212 ? 15.344 -29.906 -17.5 1 47.03 212 ILE A C 1
ATOM 1725 O O . ILE A 1 212 ? 16.297 -29.844 -16.734 1 47.03 212 ILE A O 1
ATOM 1729 N N . LEU A 1 213 ? 14.258 -30.344 -17.141 1 52.09 213 LEU A N 1
ATOM 1730 C CA . LEU A 1 213 ? 14.047 -30.766 -15.758 1 52.09 213 LEU A CA 1
ATOM 1731 C C . LEU A 1 213 ? 14.898 -31.984 -15.422 1 52.09 213 LEU A C 1
ATOM 1733 O O . LEU A 1 213 ? 15.219 -32.219 -14.258 1 52.09 213 LEU A O 1
ATOM 1737 N N . SER A 1 214 ? 15.305 -32.844 -16.375 1 45.84 214 SER A N 1
ATOM 1738 C CA . SER A 1 214 ? 16.141 -34 -16.125 1 45.84 214 SER A CA 1
ATOM 1739 C C . SER A 1 214 ? 17.531 -33.594 -15.656 1 45.84 214 SER A C 1
ATOM 1741 O O . SER A 1 214 ? 18.203 -34.375 -14.969 1 45.84 214 SER A O 1
ATOM 1743 N N . VAL A 1 215 ? 17.984 -32.5 -15.977 1 40.88 215 VAL A N 1
ATOM 1744 C CA . VAL A 1 215 ? 19.391 -32.219 -15.711 1 40.88 215 VAL A CA 1
ATOM 1745 C C . VAL A 1 215 ? 19.562 -31.719 -14.273 1 40.88 215 VAL A C 1
ATOM 1747 O O . VAL A 1 215 ? 20.641 -31.844 -13.695 1 40.88 215 VAL A O 1
ATOM 1750 N N . ALA A 1 216 ? 18.609 -31.188 -13.68 1 40.19 216 ALA A N 1
ATOM 1751 C CA . ALA A 1 216 ? 18.875 -30.547 -12.391 1 40.19 216 ALA A CA 1
ATOM 1752 C C . ALA A 1 216 ? 19.016 -31.578 -11.281 1 40.19 216 ALA A C 1
ATOM 1754 O O . ALA A 1 216 ? 19.5 -31.266 -10.188 1 40.19 216 ALA A O 1
ATOM 1755 N N . HIS A 1 217 ? 18.484 -32.719 -11.344 1 39.53 217 HIS A N 1
ATOM 1756 C CA . HIS A 1 217 ? 18.609 -33.656 -10.234 1 39.53 217 HIS A CA 1
ATOM 1757 C C . HIS A 1 217 ? 19.984 -34.312 -10.203 1 39.53 217 HIS A C 1
ATOM 1759 O O . HIS A 1 217 ? 20.344 -34.969 -9.234 1 39.53 217 HIS A O 1
ATOM 1765 N N . ARG A 1 218 ? 20.828 -34.281 -11.258 1 36.12 218 ARG A N 1
ATOM 1766 C CA . ARG A 1 218 ? 22.047 -35.094 -11.227 1 36.12 218 ARG A CA 1
ATOM 1767 C C . ARG A 1 218 ? 23.109 -34.469 -10.32 1 36.12 218 ARG A C 1
ATOM 1769 O O . ARG A 1 218 ? 24.016 -35.125 -9.852 1 36.12 218 ARG A O 1
ATOM 1776 N N . ASN A 1 219 ? 23.25 -33.188 -10.117 1 35.22 219 ASN A N 1
ATOM 1777 C CA . ASN A 1 219 ? 24.531 -32.688 -9.609 1 35.22 219 ASN A CA 1
ATOM 1778 C C . ASN A 1 219 ? 24.578 -32.75 -8.086 1 35.22 219 ASN A C 1
ATOM 1780 O O . ASN A 1 219 ? 25.578 -32.344 -7.48 1 35.22 219 ASN A O 1
ATOM 1784 N N . THR A 1 220 ? 23.547 -32.812 -7.328 1 31.53 220 THR A N 1
ATOM 1785 C CA . THR A 1 220 ? 23.797 -32.562 -5.91 1 31.53 220 THR A CA 1
ATOM 1786 C C . THR A 1 220 ? 24.234 -33.844 -5.223 1 31.53 220 THR A C 1
ATOM 1788 O O . THR A 1 220 ? 24.422 -33.875 -4.004 1 31.53 220 THR A O 1
ATOM 1791 N N . VAL A 1 221 ? 24.109 -35.031 -5.875 1 33.38 221 VAL A N 1
ATOM 1792 C CA . VAL A 1 221 ? 24.5 -36.156 -5.004 1 33.38 221 VAL A CA 1
ATOM 1793 C C . VAL A 1 221 ? 26 -36.344 -5.055 1 33.38 221 VAL A C 1
ATOM 1795 O O . VAL A 1 221 ? 26.531 -37.312 -4.469 1 33.38 221 VAL A O 1
ATOM 1798 N N . LYS A 1 222 ? 26.812 -35.469 -5.594 1 26.11 222 LYS A N 1
ATOM 1799 C CA . LYS A 1 222 ? 28.172 -35.875 -5.234 1 26.11 222 LYS A CA 1
ATOM 1800 C C . LYS A 1 222 ? 28.562 -35.344 -3.852 1 26.11 222 LYS A C 1
ATOM 1802 O O . LYS A 1 222 ? 28.266 -34.188 -3.512 1 26.11 222 LYS A O 1
ATOM 1807 N N . MET B 1 1 ? -10.016 33.344 -12.078 1 35.53 1 MET B N 1
ATOM 1808 C CA . MET B 1 1 ? -9.328 34.656 -12.086 1 35.53 1 MET B CA 1
ATOM 1809 C C . MET B 1 1 ? -7.902 34.5 -11.562 1 35.53 1 MET B C 1
ATOM 1811 O O . MET B 1 1 ? -7.652 33.75 -10.625 1 35.53 1 MET B O 1
ATOM 1815 N N . ASP B 1 2 ? -6.934 34.656 -12.312 1 42.5 2 ASP B N 1
ATOM 1816 C CA . ASP B 1 2 ? -5.504 34.469 -12.094 1 42.5 2 ASP B CA 1
ATOM 1817 C C . ASP B 1 2 ? -5.043 35.188 -10.828 1 42.5 2 ASP B C 1
ATOM 1819 O O . ASP B 1 2 ? -5.184 36.406 -10.711 1 42.5 2 ASP B O 1
ATOM 1823 N N . PRO B 1 3 ? -4.859 34.531 -9.719 1 47.97 3 PRO B N 1
ATOM 1824 C CA . PRO B 1 3 ? -4.461 35.188 -8.461 1 47.97 3 PRO B CA 1
ATOM 1825 C C . PRO B 1 3 ? -3.266 36.125 -8.633 1 47.97 3 PRO B C 1
ATOM 1827 O O . PRO B 1 3 ? -2.994 36.938 -7.758 1 47.97 3 PRO B O 1
ATOM 1830 N N . MET B 1 4 ? -2.4 35.812 -9.531 1 49.59 4 MET B N 1
ATOM 1831 C CA . MET B 1 4 ? -1.261 36.688 -9.789 1 49.59 4 MET B CA 1
ATOM 1832 C C . MET B 1 4 ? -1.724 38.094 -10.141 1 49.59 4 MET B C 1
ATOM 1834 O O . MET B 1 4 ? -1.006 39.062 -9.898 1 49.59 4 MET B O 1
ATOM 1838 N N . GLN B 1 5 ? -2.787 38.156 -10.82 1 49.25 5 GLN B N 1
ATOM 1839 C CA .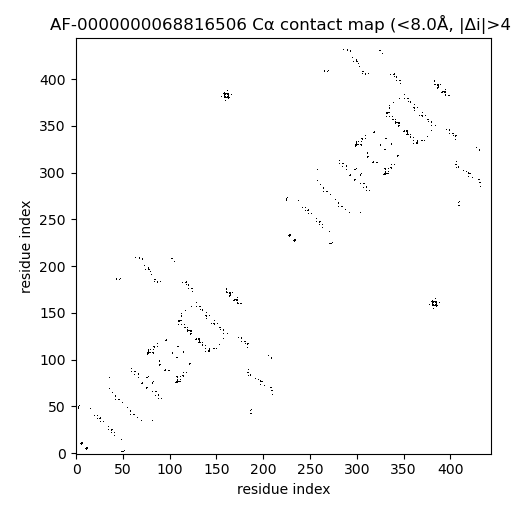 GLN B 1 5 ? -3.252 39.438 -11.352 1 49.25 5 GLN B CA 1
ATOM 1840 C C . GLN B 1 5 ? -3.836 40.281 -10.242 1 49.25 5 GLN B C 1
ATOM 1842 O O . GLN B 1 5 ? -4.094 41.469 -10.445 1 49.25 5 GLN B O 1
ATOM 1847 N N . ALA B 1 6 ? -4.059 39.719 -9.086 1 51.81 6 ALA B N 1
ATOM 1848 C CA . ALA B 1 6 ? -4.637 40.5 -7.996 1 51.81 6 ALA B CA 1
ATOM 1849 C C . ALA B 1 6 ? -3.672 41.594 -7.531 1 51.81 6 ALA B C 1
ATOM 1851 O O . ALA B 1 6 ? -4.094 42.688 -7.168 1 51.81 6 ALA B O 1
ATOM 1852 N N . GLN B 1 7 ? -2.33 41.188 -7.512 1 54.44 7 GLN B N 1
ATOM 1853 C CA . GLN B 1 7 ? -1.415 42.25 -7.09 1 54.44 7 GLN B CA 1
ATOM 1854 C C . GLN B 1 7 ? -1.522 43.469 -8 1 54.44 7 GLN B C 1
ATOM 1856 O O . GLN B 1 7 ? -1.343 44.594 -7.555 1 54.44 7 GLN B O 1
ATOM 1861 N N . THR B 1 8 ? -1.615 43.094 -9.328 1 62.25 8 THR B N 1
ATOM 1862 C CA . THR B 1 8 ? -1.441 44.25 -10.203 1 62.25 8 THR B CA 1
ATOM 1863 C C . THR B 1 8 ? -2.785 44.906 -10.508 1 62.25 8 THR B C 1
ATOM 1865 O O . THR B 1 8 ? -2.84 45.938 -11.164 1 62.25 8 THR B O 1
ATOM 1868 N N . ASN B 1 9 ? -3.719 44.094 -10.188 1 75 9 ASN B N 1
ATOM 1869 C CA . ASN B 1 9 ? -5.008 44.688 -10.531 1 75 9 ASN B CA 1
ATOM 1870 C C . ASN B 1 9 ? -5.582 45.5 -9.359 1 75 9 ASN B C 1
ATOM 1872 O O . ASN B 1 9 ? -5.988 44.906 -8.352 1 75 9 ASN B O 1
ATOM 1876 N N . PRO B 1 10 ? -5.484 46.812 -9.344 1 83.38 10 PRO B N 1
ATOM 1877 C CA . PRO B 1 10 ? -5.941 47.688 -8.258 1 83.38 10 PRO B CA 1
ATOM 1878 C C . PRO B 1 10 ? -7.352 47.344 -7.781 1 83.38 10 PRO B C 1
ATOM 1880 O O . PRO B 1 10 ? -7.637 47.406 -6.582 1 83.38 10 PRO B O 1
ATOM 1883 N N . GLU B 1 11 ? -8.219 47 -8.688 1 85.19 11 GLU B N 1
ATOM 1884 C CA . GLU B 1 11 ? -9.586 46.625 -8.32 1 85.19 11 GLU B CA 1
ATOM 1885 C C . GLU B 1 11 ? -9.602 45.375 -7.434 1 85.19 11 GLU B C 1
ATOM 1887 O O . GLU B 1 11 ? -10.383 45.312 -6.48 1 85.19 11 GLU B O 1
ATOM 1892 N N . LEU B 1 12 ? -8.758 44.469 -7.742 1 85.06 12 LEU B N 1
ATOM 1893 C CA . LEU B 1 12 ? -8.664 43.219 -6.957 1 85.06 12 LEU B CA 1
ATOM 1894 C C . LEU B 1 12 ? -8.141 43.531 -5.551 1 85.06 12 LEU B C 1
ATOM 1896 O O . LEU B 1 12 ? -8.633 42.969 -4.574 1 85.06 12 LEU B O 1
ATOM 1900 N N . GLN B 1 13 ? -7.262 44.469 -5.477 1 86.19 13 GLN B N 1
ATOM 1901 C CA . GLN B 1 13 ? -6.688 44.844 -4.184 1 86.19 13 GLN B CA 1
ATOM 1902 C C . GLN B 1 13 ? -7.727 45.5 -3.279 1 86.19 13 GLN B C 1
ATOM 1904 O O . GLN B 1 13 ? -7.762 45.219 -2.074 1 86.19 13 GLN B O 1
ATOM 1909 N N . ILE B 1 14 ? -8.547 46.344 -3.904 1 90.44 14 ILE B N 1
ATOM 1910 C CA . ILE B 1 14 ? -9.609 47 -3.152 1 90.44 14 ILE B CA 1
ATOM 1911 C C . ILE B 1 14 ? -10.602 45.969 -2.639 1 90.44 14 ILE B C 1
ATOM 1913 O O . ILE B 1 14 ? -11.023 46.031 -1.481 1 90.44 14 ILE B O 1
ATOM 1917 N N . GLU B 1 15 ? -10.953 45.031 -3.49 1 90.75 15 GLU B N 1
ATOM 1918 C CA . GLU B 1 15 ? -11.891 43.969 -3.113 1 90.75 15 GLU B CA 1
ATOM 1919 C C . GLU B 1 15 ? -11.336 43.125 -1.982 1 90.75 15 GLU B C 1
ATOM 1921 O O . GLU B 1 15 ? -12.062 42.75 -1.05 1 90.75 15 GLU B O 1
ATOM 1926 N N . LEU B 1 16 ? -10.07 42.781 -2.051 1 90.19 16 LEU B N 1
ATOM 1927 C CA . LEU B 1 16 ? -9.438 41.969 -1.022 1 90.19 16 LEU B CA 1
ATOM 1928 C C . LEU B 1 16 ? -9.414 42.719 0.316 1 90.19 16 LEU B C 1
ATOM 1930 O O . LEU B 1 16 ? -9.648 42.094 1.363 1 90.19 16 LEU B O 1
ATOM 1934 N N . GLU B 1 17 ? -9.141 44 0.27 1 92.19 17 GLU B N 1
ATOM 1935 C CA . GLU B 1 17 ? -9.117 44.812 1.49 1 92.19 17 GLU B CA 1
ATOM 1936 C C . GLU B 1 17 ? -10.508 44.906 2.115 1 92.19 17 GLU B C 1
ATOM 1938 O O . GLU B 1 17 ? -10.641 44.875 3.34 1 92.19 17 GLU B O 1
ATOM 1943 N N . LYS B 1 18 ? -11.469 45.031 1.267 1 93.5 18 LYS B N 1
ATOM 1944 C CA . LYS B 1 18 ? -12.852 45.062 1.748 1 93.5 18 LYS B CA 1
ATOM 1945 C C . LYS B 1 18 ? -13.219 43.75 2.441 1 93.5 18 LYS B C 1
ATOM 1947 O O . LYS B 1 18 ? -13.836 43.781 3.512 1 93.5 18 LYS B O 1
ATOM 1952 N N . GLN B 1 19 ? -12.922 42.656 1.847 1 93.5 19 GLN B N 1
ATOM 1953 C CA . GLN B 1 19 ? -13.203 41.344 2.434 1 93.5 19 GLN B CA 1
ATOM 1954 C C . GLN B 1 19 ? -12.477 41.156 3.764 1 93.5 19 GLN B C 1
ATOM 1956 O O . GLN B 1 19 ? -13.055 40.688 4.738 1 93.5 19 GLN B O 1
ATOM 1961 N N . LYS B 1 20 ? -11.219 41.594 3.742 1 93.81 20 LYS B N 1
ATOM 1962 C CA . LYS B 1 20 ? -10.43 41.562 4.973 1 93.81 20 LYS B CA 1
ATOM 1963 C C . LYS B 1 20 ? -11.133 42.312 6.098 1 93.81 20 LYS B C 1
ATOM 1965 O O . LYS B 1 20 ? -11.258 41.781 7.215 1 93.81 20 LYS B O 1
ATOM 1970 N N . GLU B 1 21 ? -11.617 43.469 5.832 1 95.31 21 GLU B N 1
ATOM 1971 C CA . GLU B 1 21 ? -12.305 44.312 6.82 1 95.31 21 GLU B CA 1
ATOM 1972 C C . GLU B 1 21 ? -13.586 43.625 7.301 1 95.31 21 GLU B C 1
ATOM 1974 O O . GLU B 1 21 ? -13.961 43.75 8.469 1 95.31 21 GLU B O 1
ATOM 1979 N N . GLU B 1 22 ? -14.25 43 6.379 1 95.69 22 GLU B N 1
ATOM 1980 C CA . GLU B 1 22 ? -15.477 42.281 6.738 1 95.69 22 GLU B CA 1
ATOM 1981 C C . GLU B 1 22 ? -15.195 41.156 7.727 1 95.69 22 GLU B C 1
ATOM 1983 O O . GLU B 1 22 ? -15.922 40.969 8.711 1 95.69 22 GLU B O 1
ATOM 1988 N N . PHE B 1 23 ? -14.141 40.406 7.461 1 94.56 23 PHE B N 1
ATOM 1989 C CA . PHE B 1 23 ? -13.75 39.344 8.367 1 94.56 23 PHE B CA 1
ATOM 1990 C C . PHE B 1 23 ? -13.352 39.906 9.727 1 94.56 23 PHE B C 1
ATOM 1992 O O . PHE B 1 23 ? -13.797 39.406 10.766 1 94.56 23 PHE B O 1
ATOM 1999 N N . GLU B 1 24 ? -12.547 40.938 9.734 1 95.25 24 GLU B N 1
ATOM 2000 C CA . GLU B 1 24 ? -12.062 41.531 10.977 1 95.25 24 GLU B CA 1
ATOM 2001 C C . GLU B 1 24 ? -13.219 42.125 11.789 1 95.25 24 GLU B C 1
ATOM 2003 O O . GLU B 1 24 ? -13.234 42 13.023 1 95.25 24 GLU B O 1
ATOM 2008 N N . SER B 1 25 ? -14.164 42.688 11.117 1 96.56 25 SER B N 1
ATOM 2009 C CA . SER B 1 25 ? -15.359 43.219 11.773 1 96.56 25 SER B CA 1
ATOM 2010 C C . SER B 1 25 ? -16.188 42.094 12.391 1 96.56 25 SER B C 1
ATOM 2012 O O . SER B 1 25 ? -16.703 42.25 13.508 1 96.56 25 SER B O 1
ATOM 2014 N N . ALA B 1 26 ? -16.281 41 11.641 1 95.62 26 ALA B N 1
ATOM 2015 C CA . ALA B 1 26 ? -17.031 39.844 12.133 1 95.62 26 ALA B CA 1
ATOM 2016 C C . ALA B 1 26 ? -16.406 39.281 13.406 1 95.62 26 ALA B C 1
ATOM 2018 O O . ALA B 1 26 ? -17.125 38.875 14.328 1 95.62 26 ALA B O 1
ATOM 2019 N N . ILE B 1 27 ? -15.125 39.281 13.516 1 96.31 27 ILE B N 1
ATOM 2020 C CA . ILE B 1 27 ? -14.414 38.781 14.688 1 96.31 27 ILE B CA 1
ATOM 2021 C C . ILE B 1 27 ? -14.594 39.75 15.859 1 96.31 27 ILE B C 1
ATOM 2023 O O . ILE B 1 27 ? -14.914 39.344 16.969 1 96.31 27 ILE B O 1
ATOM 2027 N N . ARG B 1 28 ? -14.477 41.062 15.633 1 96.12 28 ARG B N 1
ATOM 2028 C CA . ARG B 1 28 ? -14.531 42.094 16.672 1 96.12 28 ARG B CA 1
ATOM 2029 C C . ARG B 1 28 ? -15.922 42.156 17.281 1 96.12 28 ARG B C 1
ATOM 2031 O O . ARG B 1 28 ? -16.062 42.406 18.5 1 96.12 28 ARG B O 1
ATOM 2038 N N . ASN B 1 29 ? -16.906 41.906 16.5 1 96.19 29 ASN B N 1
ATOM 2039 C CA . ASN B 1 29 ? -18.281 42.156 16.953 1 96.19 29 ASN B CA 1
ATOM 2040 C C . ASN B 1 29 ? -18.984 40.844 17.328 1 96.19 29 ASN B C 1
ATOM 2042 O O . ASN B 1 29 ? -20.172 40.844 17.656 1 96.19 29 ASN B O 1
ATOM 2046 N N . TYR B 1 30 ? -18.188 39.781 17.219 1 94.94 30 TYR B N 1
ATOM 2047 C CA . TYR B 1 30 ? -18.812 38.469 17.469 1 94.94 30 TYR B CA 1
ATOM 2048 C C . TYR B 1 30 ? -19.125 38.281 18.953 1 94.94 30 TYR B C 1
ATOM 2050 O O . TYR B 1 30 ? -18.266 38.562 19.797 1 94.94 30 TYR B O 1
ATOM 2058 N N . ASN B 1 31 ? -20.297 37.938 19.312 1 93.19 31 ASN B N 1
ATOM 2059 C CA . ASN B 1 31 ? -20.719 37.688 20.688 1 93.19 31 ASN B CA 1
ATOM 2060 C C . ASN B 1 31 ? -21.406 36.312 20.812 1 93.19 31 ASN B C 1
ATOM 2062 O O . ASN B 1 31 ? -22.188 36.094 21.734 1 93.19 31 ASN B O 1
ATOM 2066 N N . GLY B 1 32 ? -21.094 35.5 19.891 1 93.75 32 GLY B N 1
ATOM 2067 C CA . GLY B 1 32 ? -21.719 34.188 19.891 1 93.75 32 GLY B CA 1
ATOM 2068 C C . GLY B 1 32 ? -20.953 33.156 20.688 1 93.75 32 GLY B C 1
ATOM 2069 O O . GLY B 1 32 ? -20.062 33.5 21.469 1 93.75 32 GLY B O 1
ATOM 2070 N N . GLU B 1 33 ? -21.297 31.812 20.547 1 94.69 33 GLU B N 1
ATOM 2071 C CA . GLU B 1 33 ? -20.766 30.734 21.375 1 94.69 33 GLU B CA 1
ATOM 2072 C C . GLU B 1 33 ? -19.516 30.109 20.75 1 94.69 33 GLU B C 1
ATOM 2074 O O . GLU B 1 33 ? -18.766 29.406 21.422 1 94.69 33 GLU B O 1
ATOM 2079 N N . ASP B 1 34 ? -19.203 30.438 19.422 1 95.81 34 ASP B N 1
ATOM 2080 C CA . ASP B 1 34 ? -18.078 29.812 18.734 1 95.81 34 ASP B CA 1
ATOM 2081 C C . ASP B 1 34 ? -17.172 30.859 18.109 1 95.81 34 ASP B C 1
ATOM 2083 O O . ASP B 1 34 ? -17.078 30.953 16.891 1 95.81 34 ASP B O 1
ATOM 2087 N N . PRO B 1 35 ? -16.422 31.578 18.891 1 95.25 35 PRO B N 1
ATOM 2088 C CA . PRO B 1 35 ? -15.547 32.656 18.406 1 95.25 35 PRO B CA 1
ATOM 2089 C C . PRO B 1 35 ? -14.5 32.156 17.406 1 95.25 35 PRO B C 1
ATOM 2091 O O . PRO B 1 35 ? -13.977 32.938 16.609 1 95.25 35 PRO B O 1
ATOM 2094 N N . LEU B 1 36 ? -14.195 30.875 17.391 1 95.88 36 LEU B N 1
ATOM 2095 C CA . LEU B 1 36 ? -13.18 30.312 16.5 1 95.88 36 LEU B CA 1
ATOM 2096 C C . LEU B 1 36 ? -13.656 30.328 15.047 1 95.88 36 LEU B C 1
ATOM 2098 O O . LEU B 1 36 ? -12.844 30.438 14.125 1 95.88 36 LEU B O 1
ATOM 2102 N N . HIS B 1 37 ? -14.914 30.234 14.906 1 94.62 37 HIS B N 1
ATOM 2103 C CA . HIS B 1 37 ? -15.516 30.125 13.586 1 94.62 37 HIS B CA 1
ATOM 2104 C C . HIS B 1 37 ? -15.031 31.234 12.656 1 94.62 37 HIS B C 1
ATOM 2106 O O . HIS B 1 37 ? -14.555 30.953 11.555 1 94.62 37 HIS B O 1
ATOM 2112 N N . ASN B 1 38 ? -15.102 32.469 13.078 1 95.44 38 ASN B N 1
ATOM 2113 C CA . ASN B 1 38 ? -14.727 33.594 12.25 1 95.44 38 ASN B CA 1
ATOM 2114 C C . ASN B 1 38 ? -13.219 33.656 12 1 95.44 38 ASN B C 1
ATOM 2116 O O . ASN B 1 38 ? -12.773 34 10.914 1 95.44 38 ASN B O 1
ATOM 2120 N N . TYR B 1 39 ? -12.453 33.25 13.031 1 95.81 39 TYR B N 1
ATOM 2121 C CA . TYR B 1 39 ? -11.008 33.188 12.867 1 95.81 39 TYR B CA 1
ATOM 2122 C C . TYR B 1 39 ? -10.617 32.188 11.805 1 95.81 39 TYR B C 1
ATOM 2124 O O . TYR B 1 39 ? -9.812 32.469 10.922 1 95.81 39 TYR B O 1
ATOM 2132 N N . TYR B 1 40 ? -11.18 31.016 11.844 1 95.75 40 TYR B N 1
ATOM 2133 C CA . TYR B 1 40 ? -10.844 29.938 10.914 1 95.75 40 TYR B CA 1
ATOM 2134 C C . TYR B 1 40 ? -11.109 30.359 9.477 1 95.75 40 TYR B C 1
ATOM 2136 O O . TYR B 1 40 ? -10.273 30.156 8.594 1 95.75 40 TYR B O 1
ATOM 2144 N N . HIS B 1 41 ? -12.234 30.922 9.273 1 94.19 41 HIS B N 1
ATOM 2145 C CA . HIS B 1 41 ? -12.625 31.297 7.918 1 94.19 41 HIS B CA 1
ATOM 2146 C C . HIS B 1 41 ? -11.766 32.469 7.406 1 94.19 41 HIS B C 1
ATOM 2148 O O . HIS B 1 41 ? -11.43 32.5 6.223 1 94.19 41 HIS B O 1
ATOM 2154 N N . TYR B 1 42 ? -11.469 33.375 8.289 1 94.94 42 TYR B N 1
ATOM 2155 C CA . TYR B 1 42 ? -10.586 34.469 7.914 1 94.94 42 TYR B CA 1
ATOM 2156 C C . TYR B 1 42 ? -9.211 33.969 7.504 1 94.94 42 TYR B C 1
ATOM 2158 O O . TYR B 1 42 ? -8.703 34.312 6.434 1 94.94 42 TYR B O 1
ATOM 2166 N N . ILE B 1 43 ? -8.633 33.094 8.281 1 95.38 43 ILE B N 1
ATOM 2167 C CA . ILE B 1 43 ? -7.301 32.531 8.023 1 95.38 43 ILE B CA 1
ATOM 2168 C C . ILE B 1 43 ? -7.316 31.719 6.738 1 95.38 43 ILE B C 1
ATOM 2170 O O . ILE B 1 43 ? -6.398 31.797 5.922 1 95.38 43 ILE B O 1
ATOM 2174 N N . SER B 1 44 ? -8.375 30.906 6.504 1 93.25 44 SER B N 1
ATOM 2175 C CA . SER B 1 44 ? -8.531 30.141 5.273 1 93.25 44 SER B CA 1
ATOM 2176 C C . SER B 1 44 ? -8.602 31.047 4.055 1 93.25 44 SER B C 1
ATOM 2178 O O . SER B 1 44 ? -8.008 30.75 3.016 1 93.25 44 SER B O 1
ATOM 2180 N N . TRP B 1 45 ? -9.344 32.094 4.215 1 91.81 45 TRP B N 1
ATOM 2181 C CA . TRP B 1 45 ? -9.453 33.094 3.141 1 91.81 45 TRP B CA 1
ATOM 2182 C C . TRP B 1 45 ? -8.102 33.719 2.822 1 91.81 45 TRP B C 1
ATOM 2184 O O . TRP B 1 45 ? -7.746 33.875 1.654 1 91.81 45 TRP B O 1
ATOM 2194 N N . VAL B 1 46 ? -7.324 34.094 3.842 1 92.25 46 VAL B N 1
ATOM 2195 C CA . VAL B 1 46 ? -6.012 34.719 3.646 1 92.25 46 VAL B CA 1
ATOM 2196 C C . VAL B 1 46 ? -5.109 33.75 2.881 1 92.25 46 VAL B C 1
ATOM 2198 O O . VAL B 1 46 ? -4.418 34.125 1.942 1 92.25 46 VAL B O 1
ATOM 2201 N N . GLU B 1 47 ? -5.102 32.469 3.26 1 90.88 47 GLU B N 1
ATOM 2202 C CA . GLU B 1 47 ? -4.273 31.469 2.584 1 90.88 47 GLU B CA 1
ATOM 2203 C C . GLU B 1 47 ? -4.633 31.359 1.104 1 90.88 47 GLU B C 1
ATOM 2205 O O . GLU B 1 47 ? -3.752 31.266 0.249 1 90.88 47 GLU B O 1
ATOM 2210 N N . GLN B 1 48 ? -5.883 31.344 0.824 1 87.62 48 GLN B N 1
ATOM 2211 C CA . GLN B 1 48 ? -6.363 31.125 -0.539 1 87.62 48 GLN B CA 1
ATOM 2212 C C . GLN B 1 48 ? -6.141 32.375 -1.396 1 87.62 48 GLN B C 1
ATOM 2214 O O . GLN B 1 48 ? -5.934 32.281 -2.607 1 87.62 48 GLN B O 1
ATOM 2219 N N . SER B 1 49 ? -6.266 33.469 -0.786 1 86.5 49 SER B N 1
ATOM 2220 C CA . SER B 1 49 ? -6.23 34.75 -1.52 1 86.5 49 SER B CA 1
ATOM 2221 C C . SER B 1 49 ? -4.797 35.156 -1.829 1 86.5 49 SER B C 1
ATOM 2223 O O . SER B 1 49 ? -4.562 35.969 -2.738 1 86.5 49 SER B O 1
ATOM 2225 N N . TYR B 1 50 ? -3.867 34.656 -1.058 1 82.62 50 TYR B N 1
ATOM 2226 C CA . TYR B 1 50 ? -2.471 35.031 -1.253 1 82.62 50 TYR B CA 1
ATOM 2227 C C . TYR B 1 50 ? -1.589 33.812 -1.406 1 82.62 50 TYR B C 1
ATOM 2229 O O . TYR B 1 50 ? -0.751 33.531 -0.546 1 82.62 50 TYR B O 1
ATOM 2237 N N . PRO B 1 51 ? -1.81 33.125 -2.521 1 70.81 51 PRO B N 1
ATOM 2238 C CA . PRO B 1 51 ? -1.045 31.906 -2.701 1 70.81 51 PRO B CA 1
ATOM 2239 C C . PRO B 1 51 ? 0.458 32.156 -2.809 1 70.81 51 PRO B C 1
ATOM 2241 O O . PRO B 1 51 ? 1.258 31.281 -2.436 1 70.81 51 PRO B O 1
ATOM 2244 N N . LYS B 1 52 ? 0.819 33.281 -3.41 1 63.06 52 LYS B N 1
ATOM 2245 C CA . LYS B 1 52 ? 2.244 33.531 -3.619 1 63.06 52 LYS B CA 1
ATOM 2246 C C . LYS B 1 52 ? 2.924 33.969 -2.322 1 63.06 52 LYS B C 1
ATOM 2248 O O . LYS B 1 52 ? 2.289 34.562 -1.454 1 63.06 52 LYS B O 1
ATOM 2253 N N . HIS B 1 53 ? 4.199 33.438 -1.946 1 56.31 53 HIS B N 1
ATOM 2254 C CA . HIS B 1 53 ? 5.051 33.406 -0.762 1 56.31 53 HIS B CA 1
ATOM 2255 C C . HIS B 1 53 ? 5.188 34.781 -0.145 1 56.31 53 HIS B C 1
ATOM 2257 O O . HIS B 1 53 ? 5.605 34.906 1.009 1 56.31 53 HIS B O 1
ATOM 2263 N N . GLY B 1 54 ? 4.781 35.812 -0.788 1 51.19 54 GLY B N 1
ATOM 2264 C CA . GLY B 1 54 ? 5.141 37.094 -0.219 1 51.19 54 GLY B CA 1
ATOM 2265 C C . GLY B 1 54 ? 4.371 37.438 1.044 1 51.19 54 GLY B C 1
ATOM 2266 O O . GLY B 1 54 ? 4.863 38.156 1.904 1 51.19 54 GLY B O 1
ATOM 2267 N N . HIS B 1 55 ? 3.215 36.844 1.209 1 59.75 55 HIS B N 1
ATOM 2268 C CA . HIS B 1 55 ? 2.418 37.25 2.359 1 59.75 55 HIS B CA 1
ATOM 2269 C C . HIS B 1 55 ? 2.373 36.156 3.416 1 59.75 55 HIS B C 1
ATOM 2271 O O . HIS B 1 55 ? 1.444 36.125 4.227 1 59.75 55 HIS B O 1
ATOM 2277 N N . THR B 1 56 ? 3.385 35.406 3.441 1 66.25 56 THR B N 1
ATOM 2278 C CA . THR B 1 56 ? 3.547 34.344 4.445 1 66.25 56 THR B CA 1
ATOM 2279 C C . THR B 1 56 ? 3.68 34.938 5.84 1 66.25 56 THR B C 1
ATOM 2281 O O . THR B 1 56 ? 3.168 34.406 6.812 1 66.25 56 THR B O 1
ATOM 2284 N N . GLY B 1 57 ? 4.086 36.219 5.809 1 71.12 57 GLY B N 1
ATOM 2285 C CA . GLY B 1 57 ? 4.254 36.875 7.09 1 71.12 57 GLY B CA 1
ATOM 2286 C C . GLY B 1 57 ? 2.938 37.219 7.766 1 71.12 57 GLY B C 1
ATOM 2287 O O . GLY B 1 57 ? 2.781 37 8.969 1 71.12 57 GLY B O 1
ATOM 2288 N N . ASN B 1 58 ? 1.989 37.688 6.984 1 86.25 58 ASN B N 1
ATOM 2289 C CA . ASN B 1 58 ? 0.688 38.062 7.535 1 86.25 58 ASN B CA 1
ATOM 2290 C C . ASN B 1 58 ? -0.079 36.844 8.023 1 86.25 58 ASN B C 1
ATOM 2292 O O . ASN B 1 58 ? -0.682 36.875 9.094 1 86.25 58 ASN B O 1
ATOM 2296 N N . LEU B 1 59 ? 0.148 35.781 7.32 1 92 59 LEU B N 1
ATOM 2297 C CA . LEU B 1 59 ? -0.538 34.531 7.688 1 92 59 LEU B CA 1
ATOM 2298 C C . LEU B 1 59 ? 0.007 34 9 1 92 59 LEU B C 1
ATOM 2300 O O . LEU B 1 59 ? -0.763 33.562 9.867 1 92 59 LEU B O 1
ATOM 2304 N N . VAL B 1 60 ? 1.343 34.031 9.156 1 92.88 60 VAL B N 1
ATOM 2305 C CA . VAL B 1 60 ? 1.991 33.531 10.359 1 92.88 60 VAL B CA 1
ATOM 2306 C C . VAL B 1 60 ? 1.523 34.312 11.578 1 92.88 60 VAL B C 1
ATOM 2308 O O . VAL B 1 60 ? 1.19 33.719 12.609 1 92.88 60 VAL B O 1
ATOM 2311 N N . ALA B 1 61 ? 1.471 35.594 11.422 1 93.62 61 ALA B N 1
ATOM 2312 C CA . ALA B 1 61 ? 1.052 36.469 12.523 1 93.62 61 ALA B CA 1
ATOM 2313 C C . ALA B 1 61 ? -0.4 36.188 12.906 1 93.62 61 ALA B C 1
ATOM 2315 O O . ALA B 1 61 ? -0.735 36.156 14.094 1 93.62 61 ALA B O 1
ATOM 2316 N N . LEU B 1 62 ? -1.186 36.062 11.898 1 94.75 62 LEU B N 1
ATOM 2317 C CA . LEU B 1 62 ? -2.602 35.781 12.125 1 94.75 62 LEU B CA 1
ATOM 2318 C C . LEU B 1 62 ? -2.801 34.438 12.812 1 94.75 62 LEU B C 1
ATOM 2320 O O . LEU B 1 62 ? -3.594 34.344 13.75 1 94.75 62 LEU B O 1
ATOM 2324 N N . LEU B 1 63 ? -2.076 33.469 12.391 1 96.12 63 LEU B N 1
ATOM 2325 C CA . LEU B 1 63 ? -2.125 32.125 13.008 1 96.12 63 LEU B CA 1
ATOM 2326 C C . LEU B 1 63 ? -1.664 32.188 14.461 1 96.12 63 LEU B C 1
ATOM 2328 O O . LEU B 1 63 ? -2.326 31.641 15.344 1 96.12 63 LEU B O 1
ATOM 2332 N N . LYS B 1 64 ? -0.561 32.844 14.664 1 94.88 64 LYS B N 1
ATOM 2333 C CA . LYS B 1 64 ? -0.019 32.969 16.016 1 94.88 64 LYS B CA 1
ATOM 2334 C C . LYS B 1 64 ? -1.028 33.625 16.953 1 94.88 64 LYS B C 1
ATOM 2336 O O . LYS B 1 64 ? -1.24 33.156 18.062 1 94.88 64 LYS B O 1
ATOM 2341 N N . HIS B 1 65 ? -1.621 34.688 16.469 1 95.88 65 HIS B N 1
ATOM 2342 C CA . HIS B 1 65 ? -2.621 35.406 17.25 1 95.88 65 HIS B CA 1
ATOM 2343 C C . HIS B 1 65 ? -3.809 34.5 17.594 1 95.88 65 HIS B C 1
ATOM 2345 O O . HIS B 1 65 ? -4.207 34.406 18.75 1 95.88 65 HIS B O 1
ATOM 2351 N N . CYS B 1 66 ? -4.367 33.875 16.594 1 96.56 66 CYS B N 1
ATOM 2352 C CA . CYS B 1 66 ? -5.531 33 16.766 1 96.56 66 CYS B CA 1
ATOM 2353 C C . CYS B 1 66 ? -5.219 31.859 17.719 1 96.56 66 CYS B C 1
ATOM 2355 O O . CYS B 1 66 ? -5.957 31.609 18.672 1 96.56 66 CYS B O 1
ATOM 2357 N N . LEU B 1 67 ? -4.16 31.156 17.469 1 96.44 67 LEU B N 1
ATOM 2358 C CA . LEU B 1 67 ? -3.795 29.984 18.266 1 96.44 67 LEU B CA 1
ATOM 2359 C C . LEU B 1 67 ? -3.477 30.375 19.703 1 96.44 67 LEU B C 1
ATOM 2361 O O . LEU B 1 67 ? -3.791 29.641 20.641 1 96.44 67 LEU B O 1
ATOM 2365 N N . GLY B 1 68 ? -2.838 31.578 19.875 1 94.94 68 GLY B N 1
ATOM 2366 C CA . GLY B 1 68 ? -2.598 32.094 21.219 1 94.94 68 GLY B CA 1
ATOM 2367 C C . GLY B 1 68 ? -3.873 32.406 21.969 1 94.94 68 GLY B C 1
ATOM 2368 O O . GLY B 1 68 ? -3.986 32.125 23.156 1 94.94 68 GLY B O 1
ATOM 2369 N N . LYS B 1 69 ? -4.773 32.969 21.281 1 94.81 69 LYS B N 1
ATOM 2370 C CA . LYS B 1 69 ? -6.043 33.344 21.875 1 94.81 69 LYS B CA 1
ATOM 2371 C C . LYS B 1 69 ? -6.801 32.156 22.406 1 94.81 69 LYS B C 1
ATOM 2373 O O . LYS B 1 69 ? -7.414 32.219 23.484 1 94.81 69 LYS B O 1
ATOM 2378 N N . PHE B 1 70 ? -6.723 31.016 21.703 1 94.88 70 PHE B N 1
ATOM 2379 C CA . PHE B 1 70 ? -7.582 29.891 22.047 1 94.88 70 PHE B CA 1
ATOM 2380 C C . PHE B 1 70 ? -6.777 28.781 22.719 1 94.88 70 PHE B C 1
ATOM 2382 O O . PHE B 1 70 ? -7.316 27.703 23.016 1 94.88 70 PHE B O 1
ATOM 2389 N N . GLU B 1 71 ? -5.496 28.953 22.922 1 88.38 71 GLU B N 1
ATOM 2390 C CA . GLU B 1 71 ? -4.602 27.906 23.406 1 88.38 71 GLU B CA 1
ATOM 2391 C C . GLU B 1 71 ? -5.09 27.344 24.734 1 88.38 71 GLU B C 1
ATOM 2393 O O . GLU B 1 71 ? -4.965 26.141 25 1 88.38 71 GLU B O 1
ATOM 2398 N N . ASN B 1 72 ? -5.707 28.172 25.625 1 90.12 72 ASN B N 1
ATOM 2399 C CA . ASN B 1 72 ? -6.133 27.734 26.953 1 90.12 72 ASN B CA 1
ATOM 2400 C C . ASN B 1 72 ? -7.648 27.578 27.031 1 90.12 72 ASN B C 1
ATOM 2402 O O . ASN B 1 72 ? -8.203 27.438 28.125 1 90.12 72 ASN B O 1
ATOM 2406 N N . ASP B 1 73 ? -8.281 27.688 25.906 1 92.56 73 ASP B N 1
ATOM 2407 C CA . ASP B 1 73 ? -9.711 27.422 25.844 1 92.56 73 ASP B CA 1
ATOM 2408 C C . ASP B 1 73 ? -10 25.938 25.641 1 92.56 73 ASP B C 1
ATOM 2410 O O . ASP B 1 73 ? -9.812 25.406 24.531 1 92.56 73 ASP B O 1
ATOM 2414 N N . ALA B 1 74 ? -10.461 25.266 26.641 1 90.81 74 ALA B N 1
ATOM 2415 C CA . ALA B 1 74 ? -10.656 23.828 26.656 1 90.81 74 ALA B CA 1
ATOM 2416 C C . ALA B 1 74 ? -11.633 23.391 25.562 1 90.81 74 ALA B C 1
ATOM 2418 O O . ALA B 1 74 ? -11.562 22.25 25.078 1 90.81 74 ALA B O 1
ATOM 2419 N N . ARG B 1 75 ? -12.453 24.328 25.047 1 92.25 75 ARG B N 1
ATOM 2420 C CA . ARG B 1 75 ? -13.43 24 24.016 1 92.25 75 ARG B CA 1
ATOM 2421 C C . ARG B 1 75 ? -12.742 23.625 22.703 1 92.25 75 ARG B C 1
ATOM 2423 O O . ARG B 1 75 ? -13.305 22.891 21.891 1 92.25 75 ARG B O 1
ATOM 2430 N N . TYR B 1 76 ? -11.547 24.078 22.688 1 95.25 76 TYR B N 1
ATOM 2431 C CA . TYR B 1 76 ? -10.961 23.969 21.359 1 95.25 76 TYR B CA 1
ATOM 2432 C C . TYR B 1 76 ? -9.688 23.125 21.391 1 95.25 76 TYR B C 1
ATOM 2434 O O . TYR B 1 76 ? -8.984 23 20.391 1 95.25 76 TYR B O 1
ATOM 2442 N N . SER B 1 77 ? -9.414 22.469 22.5 1 92.38 77 SER B N 1
ATOM 2443 C CA . SER B 1 77 ? -8.172 21.703 22.656 1 92.38 77 SER B CA 1
ATOM 2444 C C . SER B 1 77 ? -8.086 20.578 21.641 1 92.38 77 SER B C 1
ATOM 2446 O O . SER B 1 77 ? -6.996 20.188 21.219 1 92.38 77 SER B O 1
ATOM 2448 N N . ASP B 1 78 ? -9.25 20.031 21.203 1 94 78 ASP B N 1
ATOM 2449 C CA . ASP B 1 78 ? -9.32 18.938 20.234 1 94 78 ASP B CA 1
ATOM 2450 C C . ASP B 1 78 ? -10.305 19.266 19.109 1 94 78 ASP B C 1
ATOM 2452 O O . ASP B 1 78 ? -10.93 18.359 18.547 1 94 78 ASP B O 1
ATOM 2456 N N . ASP B 1 79 ? -10.555 20.578 18.922 1 94.62 79 ASP B N 1
ATOM 2457 C CA . ASP B 1 79 ? -11.359 21.031 17.797 1 94.62 79 ASP B CA 1
ATOM 2458 C C . ASP B 1 79 ? -10.609 20.875 16.469 1 94.62 79 ASP B C 1
ATOM 2460 O O . ASP B 1 79 ? -9.453 21.281 16.359 1 94.62 79 ASP B O 1
ATOM 2464 N N . ARG B 1 80 ? -11.25 20.266 15.523 1 94 80 ARG B N 1
ATOM 2465 C CA . ARG B 1 80 ? -10.594 19.922 14.266 1 94 80 ARG B CA 1
ATOM 2466 C C . ARG B 1 80 ? -10.062 21.172 13.57 1 94 80 ARG B C 1
ATOM 2468 O O . ARG B 1 80 ? -9.008 21.141 12.93 1 94 80 ARG B O 1
ATOM 2475 N N . ARG B 1 81 ? -10.875 22.281 13.695 1 95.19 81 ARG B N 1
ATOM 2476 C CA . ARG B 1 81 ? -10.461 23.531 13.047 1 95.19 81 ARG B CA 1
ATOM 2477 C C . ARG B 1 81 ? -9.164 24.047 13.648 1 95.19 81 ARG B C 1
ATOM 2479 O O . ARG B 1 81 ? -8.25 24.469 12.922 1 95.19 81 ARG B O 1
ATOM 2486 N N . ILE B 1 82 ? -9.07 24.062 14.977 1 95.88 82 ILE B N 1
ATOM 2487 C CA . ILE B 1 82 ? -7.863 24.516 15.656 1 95.88 82 ILE B CA 1
ATOM 2488 C C . ILE B 1 82 ? -6.688 23.609 15.297 1 95.88 82 ILE B C 1
ATOM 2490 O O . ILE B 1 82 ? -5.566 24.094 15.109 1 95.88 82 ILE B O 1
ATOM 2494 N N . CYS B 1 83 ? -6.945 22.359 15.125 1 96.31 83 CYS B N 1
ATOM 2495 C CA . CYS B 1 83 ? -5.895 21.406 14.797 1 96.31 83 CYS B CA 1
ATOM 2496 C C . CYS B 1 83 ? -5.344 21.672 13.398 1 96.31 83 CYS B C 1
ATOM 2498 O O . CYS B 1 83 ? -4.129 21.594 13.188 1 96.31 83 CYS B O 1
ATOM 2500 N N . LYS B 1 84 ? -6.199 21.953 12.523 1 96.5 84 LYS B N 1
ATOM 2501 C CA . LYS B 1 84 ? -5.77 22.297 11.172 1 96.5 84 LYS B CA 1
ATOM 2502 C C . LYS B 1 84 ? -4.922 23.562 11.172 1 96.5 84 LYS B C 1
ATOM 2504 O O . LYS B 1 84 ? -3.941 23.656 10.43 1 96.5 84 LYS B O 1
ATOM 2509 N N . LEU B 1 85 ? -5.328 24.484 11.961 1 96.94 85 LEU B N 1
ATOM 2510 C CA . LEU B 1 85 ? -4.566 25.734 12.055 1 96.94 85 LEU B CA 1
ATOM 2511 C C . LEU B 1 85 ? -3.189 25.469 12.656 1 96.94 85 LEU B C 1
ATOM 2513 O O . LEU B 1 85 ? -2.201 26.078 12.234 1 96.94 85 LEU B O 1
ATOM 2517 N N . TRP B 1 86 ? -3.119 24.578 13.648 1 96.81 86 TRP B N 1
ATOM 2518 C CA . TRP B 1 86 ? -1.828 24.188 14.211 1 96.81 86 TRP B CA 1
ATOM 2519 C C . TRP B 1 86 ? -0.938 23.547 13.148 1 96.81 86 TRP B C 1
ATOM 2521 O O . TRP B 1 86 ? 0.243 23.891 13.031 1 96.81 86 TRP B O 1
ATOM 2531 N N . ILE B 1 87 ? -1.471 22.656 12.375 1 97.25 87 ILE B N 1
ATOM 2532 C CA . ILE B 1 87 ? -0.72 21.969 11.32 1 97.25 87 ILE B CA 1
ATOM 2533 C C . ILE B 1 87 ? -0.158 23.016 10.344 1 97.25 87 ILE B C 1
ATOM 2535 O O . ILE B 1 87 ? 1.02 22.953 9.984 1 97.25 87 ILE B O 1
ATOM 2539 N N . LYS B 1 88 ? -0.978 23.969 9.977 1 95.69 88 LYS B N 1
ATOM 2540 C CA . LYS B 1 88 ? -0.545 25.031 9.07 1 95.69 88 LYS B CA 1
ATOM 2541 C C . LYS B 1 88 ? 0.566 25.859 9.695 1 95.69 88 LYS B C 1
ATOM 2543 O O . LYS B 1 88 ? 1.568 26.156 9.047 1 95.69 88 LYS B O 1
ATOM 2548 N N . PHE B 1 89 ? 0.364 26.234 10.93 1 96 89 PHE B N 1
ATOM 2549 C CA . PHE B 1 89 ? 1.33 27.047 11.656 1 96 89 PHE B CA 1
ATOM 2550 C C . PHE B 1 89 ? 2.684 26.344 11.727 1 96 89 PHE B C 1
ATOM 2552 O O . PHE B 1 89 ? 3.717 26.969 11.453 1 96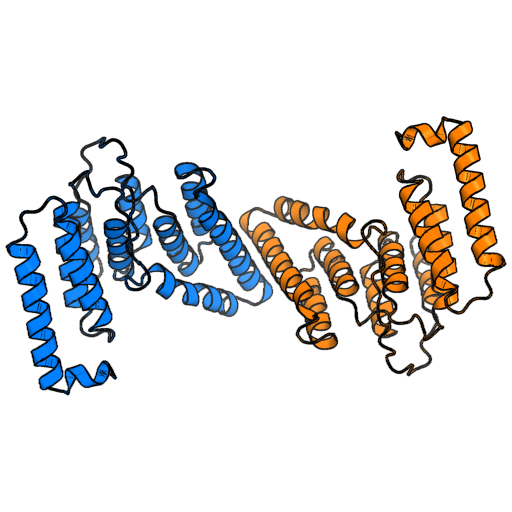 89 PHE B O 1
ATOM 2559 N N . ILE B 1 90 ? 2.711 25.078 12.023 1 96.5 90 ILE B N 1
ATOM 2560 C CA . ILE B 1 90 ? 3.936 24.297 12.188 1 96.5 90 ILE B CA 1
ATOM 2561 C C . ILE B 1 90 ? 4.645 24.156 10.844 1 96.5 90 ILE B C 1
ATOM 2563 O O . ILE B 1 90 ? 5.871 24.234 10.773 1 96.5 90 ILE B O 1
ATOM 2567 N N . ASP B 1 91 ? 3.828 24.016 9.797 1 95.12 91 ASP B N 1
ATOM 2568 C CA . ASP B 1 91 ? 4.379 23.875 8.453 1 95.12 91 ASP B CA 1
ATOM 2569 C C . ASP B 1 91 ? 5.176 25.109 8.055 1 95.12 91 ASP B C 1
ATOM 2571 O O . ASP B 1 91 ? 6.082 25.016 7.219 1 95.12 91 ASP B O 1
ATOM 2575 N N . LEU B 1 92 ? 4.902 26.25 8.609 1 92.69 92 LEU B N 1
ATOM 2576 C CA . LEU B 1 92 ? 5.523 27.516 8.234 1 92.69 92 LEU B CA 1
ATOM 2577 C C . LEU B 1 92 ? 6.773 27.781 9.07 1 92.69 92 LEU B C 1
ATOM 2579 O O . LEU B 1 92 ? 7.453 28.797 8.883 1 92.69 92 LEU B O 1
ATOM 2583 N N . HIS B 1 93 ? 7.176 26.844 9.945 1 92.75 93 HIS B N 1
ATOM 2584 C CA . HIS B 1 93 ? 8.344 27 10.805 1 92.75 93 HIS B CA 1
ATOM 2585 C C . HIS B 1 93 ? 9.445 26.016 10.414 1 92.75 93 HIS B C 1
ATOM 2587 O O . HIS B 1 93 ? 9.188 25.047 9.703 1 92.75 93 HIS B O 1
ATOM 2593 N N . THR B 1 94 ? 10.625 26.219 10.883 1 92.31 94 THR B N 1
ATOM 2594 C CA . THR B 1 94 ? 11.797 25.453 10.445 1 92.31 94 THR B CA 1
ATOM 2595 C C . THR B 1 94 ? 12 24.234 11.336 1 92.31 94 THR B C 1
ATOM 2597 O O . THR B 1 94 ? 12.781 23.344 10.992 1 92.31 94 THR B O 1
ATOM 2600 N N . ASN B 1 95 ? 11.32 24.125 12.469 1 94.88 95 ASN B N 1
ATOM 2601 C CA . ASN B 1 95 ? 11.492 23 13.383 1 94.88 95 ASN B CA 1
ATOM 2602 C C . ASN B 1 95 ? 10.164 22.312 13.695 1 94.88 95 ASN B C 1
ATOM 2604 O O . ASN B 1 95 ? 9.781 22.188 14.859 1 94.88 95 ASN B O 1
ATOM 2608 N N . PRO B 1 96 ? 9.555 21.781 12.703 1 97.06 96 PRO B N 1
ATOM 2609 C CA . PRO B 1 96 ? 8.203 21.234 12.883 1 97.06 96 PRO B CA 1
ATOM 2610 C C . PRO B 1 96 ? 8.164 20.094 13.891 1 97.06 96 PRO B C 1
ATOM 2612 O O . PRO B 1 96 ? 7.246 20.031 14.719 1 97.06 96 PRO B O 1
ATOM 2615 N N . ILE B 1 97 ? 9.117 19.188 13.914 1 97.38 97 ILE B N 1
ATOM 2616 C CA . ILE B 1 97 ? 9.102 18.016 14.773 1 97.38 97 ILE B CA 1
ATOM 2617 C C . ILE B 1 97 ? 9.086 18.453 16.234 1 97.38 97 ILE B C 1
ATOM 2619 O O . ILE B 1 97 ? 8.32 17.922 17.047 1 97.38 97 ILE B O 1
ATOM 2623 N N . GLU B 1 98 ? 9.891 19.406 16.547 1 96.75 98 GLU B N 1
ATOM 2624 C CA . GLU B 1 98 ? 9.922 19.938 17.906 1 96.75 98 GLU B CA 1
ATOM 2625 C C . GLU B 1 98 ? 8.57 20.516 18.297 1 96.75 98 GLU B C 1
ATOM 2627 O O . GLU B 1 98 ? 8.102 20.312 19.422 1 96.75 98 GLU B O 1
ATOM 2632 N N . LEU B 1 99 ? 7.965 21.203 17.422 1 96.62 99 LEU B N 1
ATOM 2633 C CA . LEU B 1 99 ? 6.68 21.844 17.688 1 96.62 99 LEU B CA 1
ATOM 2634 C C . LEU B 1 99 ? 5.582 20.797 17.875 1 96.62 99 LEU B C 1
ATOM 2636 O O . LEU B 1 99 ? 4.723 20.953 18.75 1 96.62 99 LEU B O 1
ATOM 2640 N N . TYR B 1 100 ? 5.602 19.766 17.109 1 98 100 TYR B N 1
ATOM 2641 C CA . TYR B 1 100 ? 4.652 18.672 17.297 1 98 100 TYR B CA 1
ATOM 2642 C C . TYR B 1 100 ? 4.871 17.984 18.641 1 98 100 TYR B C 1
ATOM 2644 O O . TYR B 1 100 ? 3.912 17.594 19.312 1 98 100 TYR B O 1
ATOM 2652 N N . ASN B 1 101 ? 6.129 17.812 19.031 1 96.62 101 ASN B N 1
ATOM 2653 C CA . ASN B 1 101 ? 6.426 17.25 20.344 1 96.62 101 ASN B CA 1
ATOM 2654 C C . ASN B 1 101 ? 5.809 18.078 21.469 1 96.62 101 ASN B C 1
ATOM 2656 O O . ASN B 1 101 ? 5.219 17.531 22.391 1 96.62 101 ASN B O 1
ATOM 2660 N N . ILE B 1 102 ? 5.945 19.344 21.344 1 95 102 ILE B N 1
ATOM 2661 C CA . ILE B 1 102 ? 5.398 20.266 22.328 1 95 102 ILE B CA 1
ATOM 2662 C C . ILE B 1 102 ? 3.875 20.156 22.359 1 95 102 ILE B C 1
ATOM 2664 O O . ILE B 1 102 ? 3.268 20.062 23.422 1 95 102 ILE B O 1
ATOM 2668 N N . MET B 1 103 ? 3.262 20.172 21.188 1 95.31 103 MET B N 1
ATOM 2669 C CA . MET B 1 103 ? 1.812 20.047 21.062 1 95.31 103 MET B CA 1
ATOM 2670 C C . MET B 1 103 ? 1.319 18.766 21.734 1 95.31 103 MET B C 1
ATOM 2672 O O . MET B 1 103 ? 0.339 18.781 22.484 1 95.31 103 MET B O 1
ATOM 2676 N N . HIS B 1 104 ? 1.988 17.688 21.484 1 95.19 104 HIS B N 1
ATOM 2677 C CA . HIS B 1 104 ? 1.608 16.391 22.062 1 95.19 104 HIS B CA 1
ATOM 2678 C C . HIS B 1 104 ? 1.771 16.391 23.578 1 95.19 104 HIS B C 1
ATOM 2680 O O . HIS B 1 104 ? 0.915 15.867 24.297 1 95.19 104 HIS B O 1
ATOM 2686 N N . ALA B 1 105 ? 2.848 16.922 24.047 1 93.94 105 ALA B N 1
ATOM 2687 C CA . ALA B 1 105 ? 3.102 17 25.484 1 93.94 105 ALA B CA 1
ATOM 2688 C C . ALA B 1 105 ? 2.014 17.797 26.203 1 93.94 105 ALA B C 1
ATOM 2690 O O . ALA B 1 105 ? 1.693 17.531 27.359 1 93.94 105 ALA B O 1
ATOM 2691 N N . ARG B 1 106 ? 1.383 18.75 25.469 1 92.62 106 ARG B N 1
ATOM 2692 C CA . ARG B 1 106 ? 0.347 19.609 26.031 1 92.62 106 ARG B CA 1
ATOM 2693 C C . ARG B 1 106 ? -1.042 19.031 25.781 1 92.62 106 ARG B C 1
ATOM 2695 O O . ARG B 1 106 ? -2.051 19.688 26.062 1 92.62 106 ARG B O 1
ATOM 2702 N N . ASN B 1 107 ? -1.069 17.844 25.172 1 93.62 107 ASN B N 1
ATOM 2703 C CA . ASN B 1 107 ? -2.297 17.109 24.906 1 93.62 107 ASN B CA 1
ATOM 2704 C C . ASN B 1 107 ? -3.205 17.859 23.922 1 93.62 107 ASN B C 1
ATOM 2706 O O . ASN B 1 107 ? -4.43 17.812 24.062 1 93.62 107 ASN B O 1
ATOM 2710 N N . LEU B 1 108 ? -2.623 18.594 23.016 1 94.38 108 LEU B N 1
ATOM 2711 C CA . LEU B 1 108 ? -3.389 19.312 22 1 94.38 108 LEU B CA 1
ATOM 2712 C C . LEU B 1 108 ? -3.654 18.438 20.781 1 94.38 108 LEU B C 1
ATOM 2714 O O . LEU B 1 108 ? -2.74 17.797 20.266 1 94.38 108 LEU B O 1
ATOM 2718 N N . CYS B 1 109 ? -4.836 18.359 20.344 1 95.69 109 CYS B N 1
ATOM 2719 C CA . CYS B 1 109 ? -5.238 17.781 19.078 1 95.69 109 CYS B CA 1
ATOM 2720 C C . CYS B 1 109 ? -4.891 16.297 19.016 1 95.69 109 CYS B C 1
ATOM 2722 O O . CYS B 1 109 ? -4.41 15.812 18 1 95.69 109 CYS B O 1
ATOM 2724 N N . ARG B 1 110 ? -5.078 15.594 20.031 1 94.25 110 ARG B N 1
ATOM 2725 C CA . ARG B 1 110 ? -4.691 14.188 20.109 1 94.25 110 ARG B CA 1
ATOM 2726 C C . ARG B 1 110 ? -5.711 13.297 19.406 1 94.25 110 ARG B C 1
ATOM 2728 O O . ARG B 1 110 ? -5.414 12.148 19.062 1 94.25 110 ARG B O 1
ATOM 2735 N N . GLY B 1 111 ? -6.797 13.852 19.094 1 94.06 111 GLY B N 1
ATOM 2736 C CA . GLY B 1 111 ? -7.887 13.031 18.594 1 94.06 111 GLY B CA 1
ATOM 2737 C C . GLY B 1 111 ? -7.98 13.031 17.078 1 94.06 111 GLY B C 1
ATOM 2738 O O . GLY B 1 111 ? -8.914 12.461 16.5 1 94.06 111 GLY B O 1
ATOM 2739 N N . TRP B 1 112 ? -7.031 13.578 16.406 1 94.19 112 TRP B N 1
ATOM 2740 C CA . TRP B 1 112 ? -7.18 13.734 14.969 1 94.19 112 TRP B CA 1
ATOM 2741 C C . TRP B 1 112 ? -6.012 13.086 14.227 1 94.19 112 TRP B C 1
ATOM 2743 O O . TRP B 1 112 ? -4.852 13.422 14.469 1 94.19 112 TRP B O 1
ATOM 2753 N N . ALA B 1 113 ? -6.406 12.227 13.273 1 96.31 113 ALA B N 1
ATOM 2754 C CA . ALA B 1 113 ? -5.426 11.477 12.5 1 96.31 113 ALA B CA 1
ATOM 2755 C C . ALA B 1 113 ? -4.516 12.414 11.711 1 96.31 113 ALA B C 1
ATOM 2757 O O . ALA B 1 113 ? -3.324 12.141 11.539 1 96.31 113 ALA B O 1
ATOM 2758 N N . ASP B 1 114 ? -5.07 13.555 11.281 1 95.38 114 ASP B N 1
ATOM 2759 C CA . ASP B 1 114 ? -4.328 14.492 10.453 1 95.38 114 ASP B CA 1
ATOM 2760 C C . ASP B 1 114 ? -3.098 15.023 11.188 1 95.38 114 ASP B C 1
ATOM 2762 O O . ASP B 1 114 ? -2.064 15.289 10.578 1 95.38 114 ASP B O 1
ATOM 2766 N N . VAL B 1 115 ? -3.23 15.141 12.469 1 97.25 115 VAL B N 1
ATOM 2767 C CA . VAL B 1 115 ? -2.127 15.664 13.273 1 97.25 115 VAL B CA 1
ATOM 2768 C C . VAL B 1 115 ? -0.966 14.672 13.258 1 97.25 115 VAL B C 1
ATOM 2770 O O . VAL B 1 115 ? 0.18 15.047 13 1 97.25 115 VAL B O 1
ATOM 2773 N N . TYR B 1 116 ? -1.285 13.438 13.414 1 98 116 TYR B N 1
ATOM 2774 C CA . TYR B 1 116 ? -0.255 12.406 13.414 1 98 116 TYR B CA 1
ATOM 2775 C C . TYR B 1 116 ? 0.343 12.219 12.031 1 98 116 TYR B C 1
ATOM 2777 O O . TYR B 1 116 ? 1.548 12 11.891 1 98 116 TYR B O 1
ATOM 2785 N N . LYS B 1 117 ? -0.498 12.258 11.031 1 97.44 117 LYS B N 1
ATOM 2786 C CA . LYS B 1 117 ? -0.017 12.156 9.664 1 97.44 117 LYS B CA 1
ATOM 2787 C C . LYS B 1 117 ? 0.961 13.281 9.336 1 97.44 117 LYS B C 1
ATOM 2789 O O . LYS B 1 117 ? 2.025 13.039 8.766 1 97.44 117 LYS B O 1
ATOM 2794 N N . ALA B 1 118 ? 0.605 14.492 9.719 1 97.69 118 ALA B N 1
ATOM 2795 C CA . ALA B 1 118 ? 1.474 15.641 9.477 1 97.69 118 ALA B CA 1
ATOM 2796 C C . ALA B 1 118 ? 2.771 15.531 10.266 1 97.69 118 ALA B C 1
ATOM 2798 O O . ALA B 1 118 ? 3.854 15.812 9.742 1 97.69 118 ALA B O 1
ATOM 2799 N N . TRP B 1 119 ? 2.668 15.164 11.477 1 98.38 119 TRP B N 1
ATOM 2800 C CA . TRP B 1 119 ? 3.826 14.938 12.336 1 98.38 119 TRP B CA 1
ATOM 2801 C C . TRP B 1 119 ? 4.766 13.906 11.727 1 98.38 119 TRP B C 1
ATOM 2803 O O . TRP B 1 119 ? 5.965 14.148 11.586 1 98.38 119 TRP B O 1
ATOM 2813 N N . ALA B 1 120 ? 4.238 12.773 11.273 1 98 120 ALA B N 1
ATOM 2814 C CA . ALA B 1 120 ? 5.004 11.695 10.648 1 98 120 ALA B CA 1
ATOM 2815 C C . ALA B 1 120 ? 5.664 12.172 9.359 1 98 120 ALA B C 1
ATOM 2817 O O . ALA B 1 120 ? 6.805 11.805 9.062 1 98 120 ALA B O 1
ATOM 2818 N N . TYR B 1 121 ? 4.953 12.953 8.641 1 97.12 121 TYR B N 1
ATOM 2819 C CA . TYR B 1 121 ? 5.469 13.508 7.395 1 97.12 121 TYR B CA 1
ATOM 2820 C C . TYR B 1 121 ? 6.805 14.203 7.617 1 97.12 121 TYR B C 1
ATOM 2822 O O . TYR B 1 121 ? 7.758 13.992 6.859 1 97.12 121 TYR B O 1
ATOM 2830 N N . TYR B 1 122 ? 6.961 14.938 8.617 1 97.19 122 TYR B N 1
ATOM 2831 C CA . TYR B 1 122 ? 8.195 15.695 8.828 1 97.19 122 TYR B CA 1
ATOM 2832 C C . TYR B 1 122 ? 9.32 14.773 9.273 1 97.19 122 TYR B C 1
ATOM 2834 O O . TYR B 1 122 ? 10.492 15.031 8.977 1 97.19 122 TYR B O 1
ATOM 2842 N N . HIS B 1 123 ? 8.992 13.719 9.969 1 96.94 123 HIS B N 1
ATOM 2843 C CA . HIS B 1 123 ? 10 12.688 10.219 1 96.94 123 HIS B CA 1
ATOM 2844 C C . HIS B 1 123 ? 10.484 12.062 8.922 1 96.94 123 HIS B C 1
ATOM 2846 O O . HIS B 1 123 ? 11.688 11.828 8.75 1 96.94 123 HIS B O 1
ATOM 2852 N N . GLU B 1 124 ? 9.539 11.781 7.969 1 95.38 124 GLU B N 1
ATOM 2853 C CA . GLU B 1 124 ? 9.898 11.203 6.676 1 95.38 124 GLU B CA 1
ATOM 2854 C C . GLU B 1 124 ? 10.828 12.125 5.898 1 95.38 124 GLU B C 1
ATOM 2856 O O . GLU B 1 124 ? 11.82 11.672 5.324 1 95.38 124 GLU B O 1
ATOM 2861 N N . VAL B 1 125 ? 10.461 13.383 5.906 1 93.19 125 VAL B N 1
ATOM 2862 C CA . VAL B 1 125 ? 11.258 14.375 5.188 1 93.19 125 VAL B CA 1
ATOM 2863 C C . VAL B 1 125 ? 12.672 14.406 5.754 1 93.19 125 VAL B C 1
ATOM 2865 O O . VAL B 1 125 ? 13.641 14.586 5.012 1 93.19 125 VAL B O 1
ATOM 2868 N N . ALA B 1 126 ? 12.836 14.195 6.992 1 93.31 126 ALA B N 1
ATOM 2869 C CA . ALA B 1 126 ? 14.133 14.195 7.672 1 93.31 126 ALA B CA 1
ATOM 2870 C C . ALA B 1 126 ? 14.844 12.859 7.484 1 93.31 126 ALA B C 1
ATOM 2872 O O . ALA B 1 126 ? 15.953 12.664 7.992 1 93.31 126 ALA B O 1
ATOM 2873 N N . GLY B 1 127 ? 14.188 11.883 6.812 1 91.12 127 GLY B N 1
ATOM 2874 C CA . GLY B 1 127 ? 14.781 10.57 6.586 1 91.12 127 GLY B CA 1
ATOM 2875 C C . GLY B 1 127 ? 14.648 9.648 7.781 1 91.12 127 GLY B C 1
ATOM 2876 O O . GLY B 1 127 ? 15.281 8.594 7.828 1 91.12 127 GLY B O 1
ATOM 2877 N N . ASP B 1 128 ? 13.891 10.07 8.758 1 94.56 128 ASP B N 1
ATOM 2878 C CA . ASP B 1 128 ? 13.672 9.281 9.961 1 94.56 128 ASP B CA 1
ATOM 2879 C C . ASP B 1 128 ? 12.391 8.461 9.859 1 94.56 128 ASP B C 1
ATOM 2881 O O . ASP B 1 128 ? 11.398 8.766 10.531 1 94.56 128 ASP B O 1
ATOM 2885 N N . PHE B 1 129 ? 12.445 7.355 9.164 1 94.88 129 PHE B N 1
ATOM 2886 C CA . PHE B 1 129 ? 11.266 6.543 8.898 1 94.88 129 PHE B CA 1
ATOM 2887 C C . PHE B 1 129 ? 10.836 5.789 10.148 1 94.88 129 PHE B C 1
ATOM 2889 O O . PHE B 1 129 ? 9.648 5.516 10.344 1 94.88 129 PHE B O 1
ATOM 2896 N N . VAL B 1 130 ? 11.758 5.5 10.953 1 95 130 VAL B N 1
ATOM 2897 C CA . VAL B 1 130 ? 11.43 4.863 12.227 1 95 130 VAL B CA 1
ATOM 2898 C C . VAL B 1 130 ? 10.594 5.816 13.078 1 95 130 VAL B C 1
ATOM 2900 O O . VAL B 1 130 ? 9.555 5.434 13.609 1 95 130 VAL B O 1
ATOM 2903 N N . GLY B 1 131 ? 11.062 7.062 13.141 1 97.44 131 GLY B N 1
ATOM 2904 C CA . GLY B 1 131 ? 10.297 8.07 13.859 1 97.44 131 GLY B CA 1
ATOM 2905 C C . GLY B 1 131 ? 8.898 8.273 13.297 1 97.44 131 GLY B C 1
ATOM 2906 O O . GLY B 1 131 ? 7.938 8.398 14.047 1 97.44 131 GLY B O 1
ATOM 2907 N N . ALA B 1 132 ? 8.805 8.273 11.984 1 97.94 132 ALA B N 1
ATOM 2908 C CA . ALA B 1 132 ? 7.512 8.406 11.328 1 97.94 132 ALA B CA 1
ATOM 2909 C C . ALA B 1 132 ? 6.57 7.273 11.719 1 97.94 132 ALA B C 1
ATOM 2911 O O . ALA B 1 132 ? 5.406 7.508 12.047 1 97.94 132 ALA B O 1
ATOM 2912 N N . THR B 1 133 ? 7.074 6.09 11.727 1 96.44 133 THR B N 1
ATOM 2913 C CA . THR B 1 133 ? 6.285 4.914 12.078 1 96.44 133 THR B CA 1
ATOM 2914 C C . THR B 1 133 ? 5.859 4.969 13.539 1 96.44 133 THR B C 1
ATOM 2916 O O . THR B 1 133 ? 4.723 4.621 13.875 1 96.44 133 THR B O 1
ATOM 2919 N N . ASN B 1 134 ? 6.77 5.387 14.383 1 97.38 134 ASN B N 1
ATOM 2920 C CA . ASN B 1 134 ? 6.465 5.5 15.805 1 97.38 134 ASN B CA 1
ATOM 2921 C C . ASN B 1 134 ? 5.324 6.48 16.062 1 97.38 134 ASN B C 1
ATOM 2923 O O . ASN B 1 134 ? 4.453 6.223 16.891 1 97.38 134 ASN B O 1
ATOM 2927 N N . VAL B 1 135 ? 5.305 7.574 15.375 1 98.38 135 VAL B N 1
ATOM 2928 C CA . VAL B 1 135 ? 4.266 8.586 15.516 1 98.38 135 VAL B CA 1
ATOM 2929 C C . VAL B 1 135 ? 2.918 8.008 15.086 1 98.38 135 VAL B C 1
ATOM 2931 O O . VAL B 1 135 ? 1.909 8.195 15.773 1 98.38 135 VAL B O 1
ATOM 2934 N N . ILE B 1 136 ? 2.912 7.312 13.984 1 97.75 136 ILE B N 1
ATOM 2935 C CA . ILE B 1 136 ? 1.684 6.711 13.477 1 97.75 136 ILE B CA 1
ATOM 2936 C C . ILE B 1 136 ? 1.166 5.676 14.469 1 97.75 136 ILE B C 1
ATOM 2938 O O . ILE B 1 136 ? -0.031 5.629 14.766 1 97.75 136 ILE B O 1
ATOM 2942 N N . GLU B 1 137 ? 2.057 4.914 15.031 1 96 137 GLU B N 1
ATOM 2943 C CA . GLU B 1 137 ? 1.665 3.92 16.031 1 96 137 GLU B CA 1
ATOM 2944 C C . GLU B 1 137 ? 1.119 4.586 17.281 1 96 137 GLU B C 1
ATOM 2946 O O . GLU B 1 137 ? 0.155 4.102 17.891 1 96 137 GLU B O 1
ATOM 2951 N N . LEU B 1 138 ? 1.762 5.586 17.703 1 97.38 138 LEU B N 1
ATOM 2952 C CA . LEU B 1 138 ? 1.274 6.367 18.828 1 97.38 138 LEU B CA 1
ATOM 2953 C C . LEU B 1 138 ? -0.16 6.828 18.594 1 97.38 138 LEU B C 1
ATOM 2955 O O . LEU B 1 138 ? -1.023 6.652 19.453 1 97.38 138 LEU B O 1
ATOM 2959 N N . GLY B 1 139 ? -0.411 7.41 17.406 1 97.69 139 GLY B N 1
ATOM 2960 C CA . GLY B 1 139 ? -1.751 7.859 17.062 1 97.69 139 GLY B CA 1
ATOM 2961 C C . GLY B 1 139 ? -2.775 6.738 17.062 1 97.69 139 GLY B C 1
ATOM 2962 O O . GLY B 1 139 ? -3.891 6.914 17.562 1 97.69 139 GLY B O 1
ATOM 2963 N N . LYS B 1 140 ? -2.393 5.59 16.547 1 96.5 140 LYS B N 1
ATOM 2964 C CA . LYS B 1 140 ? -3.289 4.438 16.547 1 96.5 140 LYS B CA 1
ATOM 2965 C C . LYS B 1 140 ? -3.668 4.023 17.969 1 96.5 140 LYS B C 1
ATOM 2967 O O . LYS B 1 140 ? -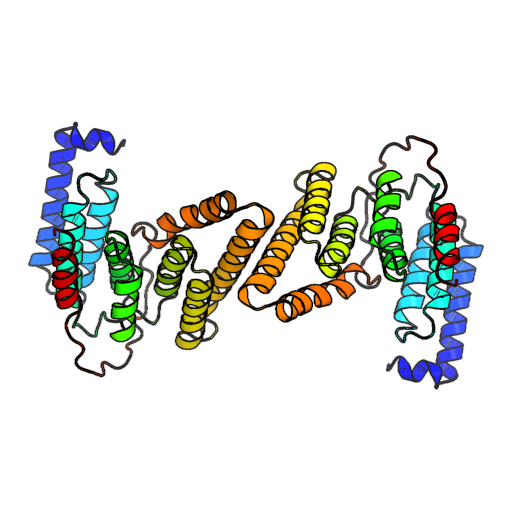4.82 3.668 18.219 1 96.5 140 LYS B O 1
ATOM 2972 N N . ARG B 1 141 ? -2.727 4.051 18.797 1 95.75 141 ARG B N 1
ATOM 2973 C CA . ARG B 1 141 ? -2.967 3.684 20.203 1 95.75 141 ARG B CA 1
ATOM 2974 C C . ARG B 1 141 ? -3.893 4.688 20.875 1 95.75 141 ARG B C 1
ATOM 2976 O O . ARG B 1 141 ? -4.801 4.305 21.609 1 95.75 141 ARG B O 1
ATOM 2983 N N . VAL B 1 142 ? -3.711 5.93 20.625 1 95.25 142 VAL B N 1
ATOM 2984 C CA . VAL B 1 142 ? -4.457 6.996 21.281 1 95.25 142 VAL B CA 1
ATOM 2985 C C . VAL B 1 142 ? -5.891 7.02 20.766 1 95.25 142 VAL B C 1
ATOM 2987 O O . VAL B 1 142 ? -6.844 7.082 21.547 1 95.25 142 VAL B O 1
ATOM 2990 N N . MET B 1 143 ? -6.039 6.906 19.453 1 93.44 143 MET B N 1
ATOM 2991 C CA . MET B 1 143 ? -7.352 7.066 18.828 1 93.44 143 MET B CA 1
ATOM 2992 C C . MET B 1 143 ? -8.148 5.77 18.906 1 93.44 143 MET B C 1
ATOM 2994 O O . MET B 1 143 ? -9.375 5.797 19.062 1 93.44 143 MET B O 1
ATOM 2998 N N . GLY B 1 144 ? -7.477 4.582 18.844 1 87.88 144 GLY B N 1
ATOM 2999 C CA . GLY B 1 144 ? -8.141 3.287 18.859 1 87.88 144 GLY B CA 1
ATOM 3000 C C . GLY B 1 144 ? -8.961 3.02 17.609 1 87.88 144 GLY B C 1
ATOM 3001 O O . GLY B 1 144 ? -9.25 3.941 16.844 1 87.88 144 GLY B O 1
ATOM 3002 N N . GLN B 1 145 ? -9.219 1.698 17.391 1 83.25 145 GLN B N 1
ATOM 3003 C CA . GLN B 1 145 ? -10.125 1.354 16.297 1 83.25 145 GLN B CA 1
ATOM 3004 C C . GLN B 1 145 ? -11.562 1.753 16.625 1 83.25 145 GLN B C 1
ATOM 3006 O O . GLN B 1 145 ? -11.992 1.652 17.781 1 83.25 145 GLN B O 1
ATOM 3011 N N . PRO B 1 146 ? -12.219 2.201 15.523 1 83 146 PRO B N 1
ATOM 3012 C CA . PRO B 1 146 ? -12.008 2.254 14.07 1 83 146 PRO B CA 1
ATOM 3013 C C . PRO B 1 146 ? -11.422 3.584 13.609 1 83 146 PRO B C 1
ATOM 3015 O O . PRO B 1 146 ? -11.148 3.762 12.422 1 83 146 PRO B O 1
ATOM 3018 N N . ASN B 1 147 ? -11.18 4.484 14.578 1 84.25 147 ASN B N 1
ATOM 3019 C CA . ASN B 1 147 ? -10.797 5.852 14.25 1 84.25 147 ASN B CA 1
ATOM 3020 C C . ASN B 1 147 ? -9.391 5.914 13.656 1 84.25 147 ASN B C 1
ATOM 3022 O O . ASN B 1 147 ? -9.008 6.922 13.062 1 84.25 147 ASN B O 1
ATOM 3026 N N . SER B 1 148 ? -8.789 4.77 13.695 1 89.5 148 SER B N 1
ATOM 3027 C CA . SER B 1 148 ? -7.383 4.762 13.305 1 89.5 148 SER B CA 1
ATOM 3028 C C . SER B 1 148 ? -7.207 4.25 11.883 1 89.5 148 SER B C 1
ATOM 3030 O O . SER B 1 148 ? -6.082 4.023 11.43 1 89.5 148 SER B O 1
ATOM 3032 N N . GLN B 1 149 ? -8.242 4.105 11.133 1 91.62 149 GLN B N 1
ATOM 3033 C CA . GLN B 1 149 ? -8.133 3.557 9.781 1 91.62 149 GLN B CA 1
ATOM 3034 C C . GLN B 1 149 ? -7.215 4.41 8.914 1 91.62 149 GLN B C 1
ATOM 3036 O O . GLN B 1 149 ? -6.387 3.877 8.172 1 91.62 149 GLN B O 1
ATOM 3041 N N . GLN B 1 150 ? -7.422 5.699 9 1 93.88 150 GLN B N 1
ATOM 3042 C CA . GLN B 1 150 ? -6.582 6.609 8.234 1 93.88 150 GLN B CA 1
ATOM 3043 C C . GLN B 1 150 ? -5.113 6.453 8.609 1 93.88 150 GLN B C 1
ATOM 3045 O O . GLN B 1 150 ? -4.23 6.641 7.77 1 93.88 150 GLN B O 1
ATOM 3050 N N . LEU B 1 151 ? -4.895 6.137 9.828 1 97.06 151 LEU B N 1
ATOM 3051 C CA . LEU B 1 151 ? -3.521 5.961 10.289 1 97.06 151 LEU B CA 1
ATOM 3052 C C . LEU B 1 151 ? -2.953 4.629 9.812 1 97.06 151 LEU B C 1
ATOM 3054 O O . LEU B 1 151 ? -1.748 4.512 9.578 1 97.06 151 LEU B O 1
ATOM 3058 N N . ASP B 1 152 ? -3.809 3.65 9.578 1 94.5 152 ASP B N 1
ATOM 3059 C CA . ASP B 1 152 ? -3.381 2.41 8.938 1 94.5 152 ASP B CA 1
ATOM 3060 C C . ASP B 1 152 ? -2.881 2.67 7.516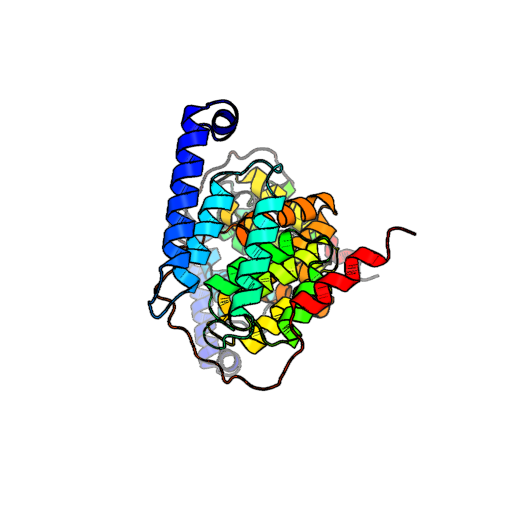 1 94.5 152 ASP B C 1
ATOM 3062 O O . ASP B 1 152 ? -1.831 2.162 7.121 1 94.5 152 ASP B O 1
ATOM 3066 N N . ASP B 1 153 ? -3.607 3.438 6.855 1 93.94 153 ASP B N 1
ATOM 3067 C CA . ASP B 1 153 ? -3.217 3.816 5.5 1 93.94 153 ASP B CA 1
ATOM 3068 C C . ASP B 1 153 ? -1.891 4.574 5.5 1 93.94 153 ASP B C 1
ATOM 3070 O O . ASP B 1 153 ? -1.045 4.355 4.633 1 93.94 153 ASP B O 1
ATOM 3074 N N . ALA B 1 154 ? -1.774 5.457 6.461 1 95.69 154 ALA B N 1
ATOM 3075 C CA . ALA B 1 154 ? -0.537 6.227 6.578 1 95.69 154 ALA B CA 1
ATOM 3076 C C . ALA B 1 154 ? 0.653 5.309 6.848 1 95.69 154 ALA B C 1
ATOM 3078 O O . ALA B 1 154 ? 1.744 5.523 6.312 1 95.69 154 ALA B O 1
ATOM 3079 N N . HIS B 1 155 ? 0.405 4.332 7.676 1 95.25 155 HIS B N 1
ATOM 3080 C CA . HIS B 1 155 ? 1.449 3.348 7.949 1 95.25 155 HIS B CA 1
ATOM 3081 C C . HIS B 1 155 ? 1.888 2.645 6.668 1 95.25 155 HIS B C 1
ATOM 3083 O O . HIS B 1 155 ? 3.086 2.506 6.41 1 95.25 155 HIS B O 1
ATOM 3089 N N . ILE B 1 156 ? 0.933 2.26 5.941 1 93.25 156 ILE B N 1
ATOM 3090 C CA . ILE B 1 156 ? 1.204 1.593 4.672 1 93.25 156 ILE B CA 1
ATOM 3091 C C . ILE B 1 156 ? 1.995 2.525 3.758 1 93.25 156 ILE B C 1
ATOM 3093 O O . ILE B 1 156 ? 2.947 2.098 3.1 1 93.25 156 ILE B O 1
ATOM 3097 N N . ASN B 1 157 ? 1.658 3.727 3.697 1 94.31 157 ASN B N 1
ATOM 3098 C CA . ASN B 1 157 ? 2.34 4.703 2.855 1 94.31 157 ASN B CA 1
ATOM 3099 C C . ASN B 1 157 ? 3.797 4.883 3.273 1 94.31 157 ASN B C 1
ATOM 3101 O O . ASN B 1 157 ? 4.668 5.082 2.426 1 94.31 157 ASN B O 1
ATOM 3105 N N . ILE B 1 158 ? 4.043 4.855 4.531 1 96.19 158 ILE B N 1
ATOM 3106 C CA . ILE B 1 158 ? 5.414 4.957 5.02 1 96.19 158 ILE B CA 1
ATOM 3107 C C . ILE B 1 158 ? 6.215 3.736 4.57 1 96.19 158 ILE B C 1
ATOM 3109 O O . ILE B 1 158 ? 7.352 3.863 4.113 1 96.19 158 ILE B O 1
ATOM 3113 N N . LEU B 1 159 ? 5.59 2.615 4.695 1 94.25 159 LEU B N 1
ATOM 3114 C CA . LEU B 1 159 ? 6.234 1.393 4.227 1 94.25 159 LEU B CA 1
ATOM 3115 C C . LEU B 1 159 ? 6.609 1.504 2.754 1 94.25 159 LEU B C 1
ATOM 3117 O O . LEU B 1 159 ? 7.727 1.162 2.365 1 94.25 159 LEU B O 1
ATOM 3121 N N . LYS B 1 160 ? 5.703 1.932 2.021 1 94.06 160 LYS B N 1
ATOM 3122 C CA . LYS B 1 160 ? 5.938 2.098 0.591 1 94.06 160 LYS B CA 1
ATOM 3123 C C . LYS B 1 160 ? 7.105 3.047 0.331 1 94.06 160 LYS B C 1
ATOM 3125 O O . LYS B 1 160 ? 7.938 2.791 -0.539 1 94.06 160 LYS B O 1
ATOM 3130 N N . ALA B 1 161 ? 7.145 4.141 1.062 1 94.25 161 ALA B N 1
ATOM 3131 C CA . ALA B 1 161 ? 8.219 5.117 0.903 1 94.25 161 ALA B CA 1
ATOM 3132 C C . ALA B 1 161 ? 9.578 4.492 1.217 1 94.25 161 ALA B C 1
ATOM 3134 O O . ALA B 1 161 ? 10.555 4.723 0.5 1 94.25 161 ALA B O 1
ATOM 3135 N N . VAL B 1 162 ? 9.609 3.758 2.24 1 95 162 VAL B N 1
ATOM 3136 C CA . VAL B 1 162 ? 10.836 3.064 2.617 1 95 162 VAL B CA 1
ATOM 3137 C C . VAL B 1 162 ? 11.234 2.082 1.517 1 95 162 VAL B C 1
ATOM 3139 O O . VAL B 1 162 ? 12.406 2.004 1.138 1 95 162 VAL B O 1
ATOM 3142 N N . GLY B 1 163 ? 10.25 1.35 1.071 1 94.56 163 GLY B N 1
ATOM 3143 C CA . GLY B 1 163 ? 10.5 0.443 -0.039 1 94.56 163 GLY B CA 1
ATOM 3144 C C . GLY B 1 163 ? 11.055 1.143 -1.267 1 94.56 163 GLY B C 1
ATOM 3145 O O . GLY B 1 163 ? 12.016 0.67 -1.877 1 94.56 163 GLY B O 1
ATOM 3146 N N . GLN B 1 164 ? 10.453 2.232 -1.599 1 93.44 164 GLN B N 1
ATOM 3147 C CA . GLN B 1 164 ? 10.914 3.025 -2.732 1 93.44 164 GLN B CA 1
ATOM 3148 C C . GLN B 1 164 ? 12.359 3.48 -2.535 1 93.44 164 GLN B C 1
ATOM 3150 O O . GLN B 1 164 ? 13.164 3.439 -3.471 1 93.44 164 GLN B O 1
ATOM 3155 N N . TYR B 1 165 ? 12.625 3.934 -1.371 1 92.44 165 TYR B N 1
ATOM 3156 C CA . TYR B 1 165 ? 13.969 4.387 -1.021 1 92.44 165 TYR B CA 1
ATOM 3157 C C . TYR B 1 165 ? 14.992 3.289 -1.264 1 92.44 165 TYR B C 1
ATOM 3159 O O . TYR B 1 165 ? 16.031 3.527 -1.891 1 92.44 165 TYR B O 1
ATOM 3167 N N . HIS B 1 166 ? 14.695 2.107 -0.901 1 91.88 166 HIS B N 1
ATOM 3168 C CA . HIS B 1 166 ? 15.672 1.027 -0.923 1 91.88 166 HIS B CA 1
ATOM 3169 C C . HIS B 1 166 ? 15.734 0.362 -2.295 1 91.88 166 HIS B C 1
ATOM 3171 O O . HIS B 1 166 ? 16.781 -0.14 -2.701 1 91.88 166 HIS B O 1
ATOM 3177 N N . LEU B 1 167 ? 14.609 0.403 -3.004 1 92.62 167 LEU B N 1
ATOM 3178 C CA . LEU B 1 167 ? 14.578 -0.271 -4.297 1 92.62 167 LEU B CA 1
ATOM 3179 C C . LEU B 1 167 ? 15 0.676 -5.414 1 92.62 167 LEU B C 1
ATOM 3181 O O . LEU B 1 167 ? 15.656 0.261 -6.371 1 92.62 167 LEU B O 1
ATOM 3185 N N . HIS B 1 168 ? 14.594 1.93 -5.309 1 90.62 168 HIS B N 1
ATOM 3186 C CA . HIS B 1 168 ? 14.758 2.846 -6.434 1 90.62 168 HIS B CA 1
ATOM 3187 C C . HIS B 1 168 ? 15.602 4.055 -6.043 1 90.62 168 HIS B C 1
ATOM 3189 O O . HIS B 1 168 ? 15.883 4.914 -6.879 1 90.62 168 HIS B O 1
ATOM 3195 N N . GLY B 1 169 ? 15.922 4.191 -4.781 1 89.62 169 GLY B N 1
ATOM 3196 C CA . GLY B 1 169 ? 16.797 5.262 -4.332 1 89.62 169 GLY B CA 1
ATOM 3197 C C . GLY B 1 169 ? 16.062 6.391 -3.639 1 89.62 169 GLY B C 1
ATOM 3198 O O . GLY B 1 169 ? 14.828 6.387 -3.574 1 89.62 169 GLY B O 1
ATOM 3199 N N . PRO B 1 170 ? 16.797 7.32 -3.104 1 90.25 170 PRO B N 1
ATOM 3200 C CA . PRO B 1 170 ? 16.234 8.398 -2.285 1 90.25 170 PRO B CA 1
ATOM 3201 C C . PRO B 1 170 ? 15.344 9.344 -3.088 1 90.25 170 PRO B C 1
ATOM 3203 O O . PRO B 1 170 ? 14.352 9.859 -2.562 1 90.25 170 PRO B O 1
ATOM 3206 N N . ASP B 1 171 ? 15.656 9.57 -4.316 1 91.38 171 ASP B N 1
ATOM 3207 C CA . ASP B 1 171 ? 14.883 10.5 -5.133 1 91.38 171 ASP B CA 1
ATOM 3208 C C . ASP B 1 171 ? 13.461 9.992 -5.355 1 91.38 171 ASP B C 1
ATOM 3210 O O . ASP B 1 171 ? 12.508 10.773 -5.336 1 91.38 171 ASP B O 1
ATOM 3214 N N . ALA B 1 172 ? 13.328 8.695 -5.5 1 88.06 172 ALA B N 1
ATOM 3215 C CA . ALA B 1 172 ? 12.008 8.102 -5.695 1 88.06 172 ALA B CA 1
ATOM 3216 C C . ALA B 1 172 ? 11.156 8.242 -4.438 1 88.06 172 ALA B C 1
ATOM 3218 O O . ALA B 1 172 ? 9.961 8.539 -4.523 1 88.06 172 ALA B O 1
ATOM 3219 N N . ALA B 1 173 ? 11.727 8.055 -3.348 1 89.5 173 ALA B N 1
ATOM 3220 C CA . ALA B 1 173 ? 11.023 8.195 -2.074 1 89.5 173 ALA B CA 1
ATOM 3221 C C . ALA B 1 173 ? 10.602 9.641 -1.84 1 89.5 173 ALA B C 1
ATOM 3223 O O . ALA B 1 173 ? 9.484 9.906 -1.386 1 89.5 173 ALA B O 1
ATOM 3224 N N . ARG B 1 174 ? 11.445 10.562 -2.176 1 89.81 174 ARG B N 1
ATOM 3225 C CA . ARG B 1 174 ? 11.188 11.977 -1.956 1 89.81 174 ARG B CA 1
ATOM 3226 C C . ARG B 1 174 ? 9.992 12.445 -2.773 1 89.81 174 ARG B C 1
ATOM 3228 O O . ARG B 1 174 ? 9.18 13.25 -2.297 1 89.81 174 ARG B O 1
ATOM 3235 N N . ARG B 1 175 ? 9.875 11.938 -3.926 1 87.88 175 ARG B N 1
ATOM 3236 C CA . ARG B 1 175 ? 8.75 12.312 -4.785 1 87.88 175 ARG B CA 1
ATOM 3237 C C . ARG B 1 175 ? 7.422 11.93 -4.148 1 87.88 175 ARG B C 1
ATOM 3239 O O . ARG B 1 175 ? 6.48 12.719 -4.137 1 87.88 175 ARG B O 1
ATOM 3246 N N . SER B 1 176 ? 7.426 10.773 -3.619 1 84.94 176 SER B N 1
ATOM 3247 C CA . SER B 1 176 ? 6.207 10.289 -2.975 1 84.94 176 SER B CA 1
ATOM 3248 C C . SER B 1 176 ? 5.887 11.102 -1.724 1 84.94 176 SER B C 1
ATOM 3250 O O . SER B 1 176 ? 4.719 11.375 -1.44 1 84.94 176 SER B O 1
ATOM 3252 N N . ILE B 1 177 ? 6.914 11.539 -1.071 1 89.56 177 ILE B N 1
ATOM 3253 C CA . ILE B 1 177 ? 6.762 12.234 0.201 1 89.56 177 ILE B CA 1
ATOM 3254 C C . ILE B 1 177 ? 6.301 13.672 -0.048 1 89.56 177 ILE B C 1
ATOM 3256 O O . ILE B 1 177 ? 5.387 14.164 0.619 1 89.56 177 ILE B O 1
ATOM 3260 N N . VAL B 1 178 ? 6.781 14.281 -1.027 1 86.31 178 VAL B N 1
ATOM 3261 C CA . VAL B 1 178 ? 6.516 15.695 -1.294 1 86.31 178 VAL B CA 1
ATOM 3262 C C . VAL B 1 178 ? 5.062 15.867 -1.736 1 86.31 178 VAL B C 1
ATOM 3264 O O . VAL B 1 178 ? 4.426 16.875 -1.412 1 86.31 178 VAL B O 1
ATOM 3267 N N . LYS B 1 179 ? 4.531 14.938 -2.348 1 85.94 179 LYS B N 1
ATOM 3268 C CA . LYS B 1 179 ? 3.148 15.008 -2.816 1 85.94 179 LYS B CA 1
ATOM 3269 C C . LYS B 1 179 ? 2.174 15.078 -1.644 1 85.94 179 LYS B C 1
ATOM 3271 O O . LYS B 1 179 ? 1.085 15.641 -1.768 1 85.94 179 LYS B O 1
ATOM 3276 N N . LYS B 1 180 ? 2.555 14.734 -0.515 1 88.62 180 LYS B N 1
ATOM 3277 C CA . LYS B 1 180 ? 1.709 14.648 0.672 1 88.62 180 LYS B CA 1
ATOM 3278 C C . LYS B 1 180 ? 1.595 16 1.361 1 88.62 180 LYS B C 1
ATOM 3280 O O . LYS B 1 180 ? 0.611 16.281 2.055 1 88.62 180 LYS B O 1
ATOM 3285 N N . ARG B 1 181 ? 2.6 16.812 1.221 1 89.19 181 ARG B N 1
ATOM 3286 C CA . ARG B 1 181 ? 2.715 18.031 2.025 1 89.19 181 ARG B CA 1
ATOM 3287 C C . ARG B 1 181 ? 1.489 18.922 1.854 1 89.19 181 ARG B C 1
ATOM 3289 O O . ARG B 1 181 ? 0.851 19.297 2.836 1 89.19 181 ARG B O 1
ATOM 3296 N N . PHE B 1 182 ? 1.18 19.125 0.667 1 87.5 182 PHE B N 1
ATOM 3297 C CA . PHE B 1 182 ? 0.091 20.047 0.356 1 87.5 182 PHE B CA 1
ATOM 3298 C C . PHE B 1 182 ? -1.23 19.531 0.909 1 87.5 182 PHE B C 1
ATOM 3300 O O . PHE B 1 182 ? -1.988 20.281 1.528 1 87.5 182 PHE B O 1
ATOM 3307 N N . GLN B 1 183 ? -1.501 18.312 0.751 1 89.38 183 GLN B N 1
ATOM 3308 C CA . GLN B 1 183 ? -2.746 17.703 1.203 1 89.38 183 GLN B CA 1
ATOM 3309 C C . GLN B 1 183 ? -2.887 17.797 2.719 1 89.38 183 GLN B C 1
ATOM 3311 O O . GLN B 1 183 ? -3.996 17.953 3.236 1 89.38 183 GLN B O 1
ATOM 3316 N N . LEU B 1 184 ? -1.78 17.797 3.396 1 92.81 184 LEU B N 1
ATOM 3317 C CA . LEU B 1 184 ? -1.808 17.781 4.855 1 92.81 184 LEU B CA 1
ATOM 3318 C C . LEU B 1 184 ? -1.9 19.188 5.418 1 92.81 184 LEU B C 1
ATOM 3320 O O . LEU B 1 184 ? -2.521 19.406 6.461 1 92.81 184 LEU B O 1
ATOM 3324 N N . THR B 1 185 ? -1.369 20.172 4.695 1 92.81 185 THR B N 1
ATOM 3325 C CA . THR B 1 185 ? -1.146 21.484 5.324 1 92.81 185 THR B CA 1
ATOM 3326 C C . THR B 1 185 ? -2.102 22.516 4.758 1 92.81 185 THR B C 1
ATOM 3328 O O . THR B 1 185 ? -2.262 23.609 5.332 1 92.81 185 THR B O 1
ATOM 3331 N N . SER B 1 186 ? -2.83 22.141 3.756 1 90.38 186 SER B N 1
ATOM 3332 C CA . SER B 1 186 ? -3.75 23.109 3.158 1 90.38 186 SER B CA 1
ATOM 3333 C C . SER B 1 186 ? -5.035 23.219 3.973 1 90.38 186 SER B C 1
ATOM 3335 O O . SER B 1 186 ? -5.559 22.219 4.461 1 90.38 186 SER B O 1
ATOM 3337 N N . LEU B 1 187 ? -5.582 24.453 4.098 1 89.5 187 LEU B N 1
ATOM 3338 C CA . LEU B 1 187 ? -6.812 24.703 4.844 1 89.5 187 LEU B CA 1
ATOM 3339 C C . LEU B 1 187 ? -8.031 24.578 3.936 1 89.5 187 LEU B C 1
ATOM 3341 O O . LEU B 1 187 ? -9.156 24.406 4.418 1 89.5 187 LEU B O 1
ATOM 3345 N N . ILE B 1 188 ? -7.871 24.656 2.646 1 73.06 188 ILE B N 1
ATOM 3346 C CA . ILE B 1 188 ? -8.961 24.625 1.683 1 73.06 188 ILE B CA 1
ATOM 3347 C C . ILE B 1 188 ? -9.633 23.25 1.706 1 73.06 188 ILE B C 1
ATOM 3349 O O . ILE B 1 188 ? -10.852 23.141 1.546 1 73.06 188 ILE B O 1
ATOM 3353 N N . THR B 1 189 ? -8.938 22.234 1.881 1 59.31 189 THR B N 1
ATOM 3354 C CA . THR B 1 189 ? -9.461 20.875 1.751 1 59.31 189 THR B CA 1
ATOM 3355 C C . THR B 1 189 ? -10.359 20.531 2.932 1 59.31 189 THR B C 1
ATOM 3357 O O . THR B 1 189 ? -11.023 19.484 2.93 1 59.31 189 THR B O 1
ATOM 3360 N N . TYR B 1 190 ? -10.398 21.359 3.936 1 59.91 190 TYR B N 1
ATOM 3361 C CA . TYR B 1 190 ? -11.188 21.062 5.125 1 59.91 190 TYR B CA 1
ATOM 3362 C C . TYR B 1 190 ? -12.602 21.609 4.992 1 59.91 190 TYR B C 1
ATOM 3364 O O . TYR B 1 190 ? -12.797 22.812 4.855 1 59.91 190 TYR B O 1
ATOM 3372 N N . LYS B 1 191 ? -13.578 20.609 4.617 1 52.09 191 LYS B N 1
ATOM 3373 C CA . LYS B 1 191 ? -14.977 20.984 4.762 1 52.09 191 LYS B CA 1
ATOM 3374 C C . LYS B 1 191 ? -15.453 20.797 6.195 1 52.09 191 LYS B C 1
ATOM 3376 O O . LYS B 1 191 ? -15.352 19.688 6.742 1 52.09 191 LYS B O 1
ATOM 3381 N N . PRO B 1 192 ? -15.617 21.797 6.992 1 48.62 192 PRO B N 1
ATOM 3382 C CA . PRO B 1 192 ? -16.078 21.641 8.375 1 48.62 192 PRO B CA 1
ATOM 3383 C C . PRO B 1 192 ? -17.281 20.703 8.492 1 48.62 192 PRO B C 1
ATOM 3385 O O . PRO B 1 192 ? -18.328 20.953 7.898 1 48.62 192 PRO B O 1
ATOM 3388 N N . GLY B 1 193 ? -17.156 19.516 8.461 1 42.12 193 GLY B N 1
ATOM 3389 C CA . GLY B 1 193 ? -18.328 18.734 8.812 1 42.12 193 GLY B CA 1
ATOM 3390 C C . GLY B 1 193 ? -18.797 18.984 10.234 1 42.12 193 GLY B C 1
ATOM 3391 O O . GLY B 1 193 ? -18.078 19.609 11.031 1 42.12 193 GLY B O 1
ATOM 3392 N N . ARG B 1 194 ? -20.062 18.578 10.578 1 40.94 194 ARG B N 1
ATOM 3393 C CA . ARG B 1 194 ? -20.641 18.672 11.914 1 40.94 194 ARG B CA 1
ATOM 3394 C C . ARG B 1 194 ? -19.734 18.016 12.953 1 40.94 194 ARG B C 1
ATOM 3396 O O . ARG B 1 194 ? -19.672 16.781 13.039 1 40.94 194 ARG B O 1
ATOM 3403 N N . VAL B 1 195 ? -18.672 18.5 13.195 1 43.31 195 VAL B N 1
ATOM 3404 C CA . VAL B 1 195 ? -17.734 17.859 14.102 1 43.31 195 VAL B CA 1
ATOM 3405 C C . VAL B 1 195 ? -18.281 17.891 15.523 1 43.31 195 VAL B C 1
ATOM 3407 O O . VAL B 1 195 ? -18.562 18.969 16.062 1 43.31 195 VAL B O 1
ATOM 3410 N N . GLU B 1 196 ? -18.906 16.844 15.93 1 39.38 196 GLU B N 1
ATOM 3411 C CA . GLU B 1 196 ? -19.219 16.703 17.344 1 39.38 196 GLU B CA 1
ATOM 3412 C C . GLU B 1 196 ? -17.938 16.75 18.203 1 39.38 196 GLU B C 1
ATOM 3414 O O . GLU B 1 196 ? -16.984 16.016 17.938 1 39.38 196 GLU B O 1
ATOM 3419 N N . SER B 1 197 ? -17.688 17.812 18.75 1 41.5 197 SER B N 1
ATOM 3420 C CA . SER B 1 197 ? -16.594 18.078 19.688 1 41.5 197 SER B CA 1
ATOM 3421 C C . SER B 1 197 ? -16.516 17 20.766 1 41.5 197 SER B C 1
ATOM 3423 O O . SER B 1 197 ? -17.516 16.703 21.422 1 41.5 197 SER B O 1
ATOM 3425 N N . MET B 1 198 ? -15.82 16.078 20.672 1 37.09 198 MET B N 1
ATOM 3426 C CA . MET B 1 198 ? -15.656 15.219 21.828 1 37.09 198 MET B CA 1
ATOM 3427 C C . MET B 1 198 ? -14.867 15.93 22.938 1 37.09 198 MET B C 1
ATOM 3429 O O . MET B 1 198 ? -13.773 16.438 22.688 1 37.09 198 MET B O 1
ATOM 3433 N N . ARG B 1 199 ? -15.469 16.359 23.984 1 38.62 199 ARG B N 1
ATOM 3434 C CA . ARG B 1 199 ? -14.969 17.047 25.172 1 38.62 199 ARG B CA 1
ATOM 3435 C C . ARG B 1 199 ? -14 16.156 25.953 1 38.62 199 ARG B C 1
ATOM 3437 O O . ARG B 1 199 ? -14.398 15.133 26.5 1 38.62 199 ARG B O 1
ATOM 3444 N N . MET B 1 200 ? -12.797 16.125 25.594 1 39.12 200 MET B N 1
ATOM 3445 C CA . MET B 1 200 ? -11.906 15.398 26.5 1 39.12 200 MET B CA 1
ATOM 3446 C C . MET B 1 200 ? -11.586 16.234 27.734 1 39.12 200 MET B C 1
ATOM 3448 O O . MET B 1 200 ? -11.594 17.469 27.672 1 39.12 200 MET B O 1
ATOM 3452 N N . ALA B 1 201 ? -11.391 15.688 28.938 1 37.41 201 ALA B N 1
ATOM 3453 C CA . ALA B 1 201 ? -11.156 16.156 30.297 1 37.41 201 ALA B CA 1
ATOM 3454 C C . ALA B 1 201 ? -9.867 16.969 30.375 1 37.41 201 ALA B C 1
ATOM 3456 O O . ALA B 1 201 ? -8.836 16.562 29.844 1 37.41 201 ALA B O 1
ATOM 3457 N N . THR B 1 202 ? -9.852 18.344 30.781 1 38.75 202 THR B N 1
ATOM 3458 C CA . THR B 1 202 ? -8.945 19.484 30.875 1 38.75 202 THR B CA 1
ATOM 3459 C C . THR B 1 202 ? -7.871 19.234 31.922 1 38.75 202 THR B C 1
ATOM 3461 O O . THR B 1 202 ? -8.141 19.297 33.125 1 38.75 202 THR B O 1
ATOM 3464 N N . GLY B 1 203 ? -6.977 18.266 32.031 1 35.47 203 GLY B N 1
ATOM 3465 C CA . GLY B 1 203 ? -6.129 18.203 33.188 1 35.47 203 GLY B CA 1
ATOM 3466 C C . GLY B 1 203 ? -5.199 19.391 33.344 1 35.47 203 GLY B C 1
ATOM 3467 O O . GLY B 1 203 ? -5.594 20.438 33.844 1 35.47 203 GLY B O 1
ATOM 3468 N N . ALA B 1 204 ? -3.713 19.219 33.312 1 39.12 204 ALA B N 1
ATOM 3469 C CA . ALA B 1 204 ? -2.607 19.844 34.031 1 39.12 204 ALA B CA 1
ATOM 3470 C C . ALA B 1 204 ? -2.18 21.141 33.344 1 39.12 204 ALA B C 1
ATOM 3472 O O . ALA B 1 204 ? -2.25 21.281 32.125 1 39.12 204 ALA B O 1
ATOM 3473 N N . GLY B 1 205 ? -1.942 22.297 34.031 1 38.59 205 GLY B N 1
ATOM 3474 C CA . GLY B 1 205 ? -1.433 23.641 33.812 1 38.59 205 GLY B CA 1
ATOM 3475 C C . GLY B 1 205 ? -0.198 23.656 32.906 1 38.59 205 GLY B C 1
ATOM 3476 O O . GLY B 1 205 ? 0.92 23.469 33.406 1 38.59 205 GLY B O 1
ATOM 3477 N N . VAL B 1 206 ? -0.271 23.281 31.688 1 45.91 206 VAL B N 1
ATOM 3478 C CA . VAL B 1 206 ? 0.911 23.234 30.844 1 45.91 206 VAL B CA 1
ATOM 3479 C C . VAL B 1 206 ? 1.232 24.641 30.328 1 45.91 206 VAL B C 1
ATOM 3481 O O . VAL B 1 206 ? 0.331 25.453 30.141 1 45.91 206 VAL B O 1
ATOM 3484 N N . LEU B 1 207 ? 2.582 25.203 30.391 1 48.5 207 LEU B N 1
ATOM 3485 C CA . LEU B 1 207 ? 3.133 26.438 29.859 1 48.5 207 LEU B CA 1
ATOM 3486 C C . LEU B 1 207 ? 2.59 26.703 28.453 1 48.5 207 LEU B C 1
ATOM 3488 O O . LEU B 1 207 ? 2.311 25.781 27.703 1 48.5 207 LEU B O 1
ATOM 3492 N N . PRO B 1 208 ? 2.312 28.016 28.219 1 55.47 208 PRO B N 1
ATOM 3493 C CA . PRO B 1 208 ? 1.724 28.391 26.922 1 55.47 208 PRO B CA 1
ATOM 3494 C C . PRO B 1 208 ? 2.604 27.984 25.734 1 55.47 208 PRO B C 1
ATOM 3496 O O . PRO B 1 208 ? 3.832 28.062 25.828 1 55.47 208 PRO B O 1
ATOM 3499 N N . PHE B 1 209 ? 2.146 27.391 24.844 1 61.38 209 PHE B N 1
ATOM 3500 C CA . PHE B 1 209 ? 2.799 26.891 23.641 1 61.38 209 PHE B CA 1
ATOM 3501 C C . PHE B 1 209 ? 3.666 27.969 23 1 61.38 209 PHE B C 1
ATOM 3503 O O . PHE B 1 209 ? 4.797 27.703 22.594 1 61.38 209 PHE B O 1
ATOM 3510 N N . PHE B 1 210 ? 3.172 29.234 22.922 1 60.78 210 PHE B N 1
ATOM 3511 C CA . PHE B 1 210 ? 3.854 30.281 22.188 1 60.78 210 PHE B CA 1
ATOM 3512 C C . PHE B 1 210 ? 5 30.875 23 1 60.78 210 PHE B C 1
ATOM 3514 O O . PHE B 1 210 ? 5.871 31.547 22.469 1 60.78 210 PHE B O 1
ATOM 3521 N N . SER B 1 211 ? 5.016 30.594 24.312 1 50.72 211 SER B N 1
ATOM 3522 C CA . SER B 1 211 ? 6.188 31.031 25.062 1 50.72 211 SER B CA 1
ATOM 3523 C C . SER B 1 211 ? 7.449 30.328 24.578 1 50.72 211 SER B C 1
ATOM 3525 O O . SER B 1 211 ? 8.547 30.875 24.656 1 50.72 211 SER B O 1
ATOM 3527 N N . ILE B 1 212 ? 7.266 29.203 24.062 1 47.16 212 ILE B N 1
ATOM 3528 C CA . ILE B 1 212 ? 8.406 28.391 23.656 1 47.16 212 ILE B CA 1
ATOM 3529 C C . ILE B 1 212 ? 8.883 28.828 22.266 1 47.16 212 ILE B C 1
ATOM 3531 O O . ILE B 1 212 ? 10.062 28.703 21.938 1 47.16 212 ILE B O 1
ATOM 3535 N N . LEU B 1 213 ? 8.062 29.297 21.5 1 52.25 213 LEU B N 1
ATOM 3536 C CA . LEU B 1 213 ? 8.438 29.719 20.156 1 52.25 213 LEU B CA 1
ATOM 3537 C C . LEU B 1 213 ? 9.414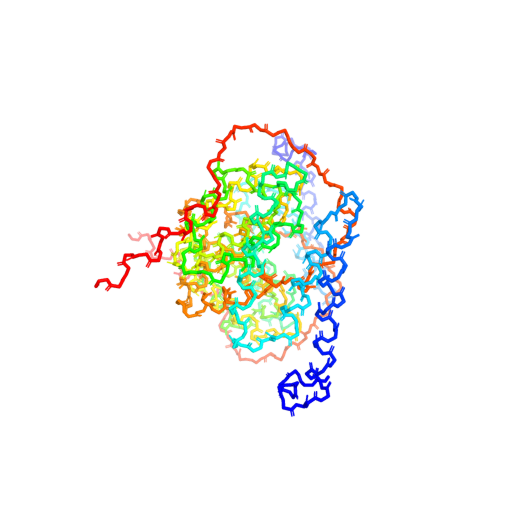 30.891 20.203 1 52.25 213 LEU B C 1
ATOM 3539 O O . LEU B 1 213 ? 10.156 31.141 19.25 1 52.25 213 LEU B O 1
ATOM 3543 N N . SER B 1 214 ? 9.461 31.734 21.266 1 45.84 214 SER B N 1
ATOM 3544 C CA . SER B 1 214 ? 10.383 32.875 21.375 1 45.84 214 SER B CA 1
ATOM 3545 C C . SER B 1 214 ? 11.828 32.375 21.516 1 45.84 214 SER B C 1
ATOM 3547 O O . SER B 1 214 ? 12.758 33.125 21.188 1 45.84 214 SER B O 1
ATOM 3549 N N . VAL B 1 215 ? 12.055 31.25 21.984 1 41 215 VAL B N 1
ATOM 3550 C CA . VAL B 1 215 ? 13.43 30.906 22.328 1 41 215 VAL B CA 1
ATOM 3551 C C . VAL B 1 215 ? 14.148 30.391 21.078 1 41 215 VAL B C 1
ATOM 3553 O O . VAL B 1 215 ? 15.383 30.422 21.016 1 41 215 VAL B O 1
ATOM 3556 N N . ALA B 1 216 ? 13.547 29.891 20.125 1 41.28 216 ALA B N 1
ATOM 3557 C CA . ALA B 1 216 ? 14.289 29.234 19.062 1 41.28 216 ALA B CA 1
ATOM 3558 C C . ALA B 1 216 ? 14.945 30.266 18.141 1 41.28 216 ALA B C 1
ATOM 3560 O O . ALA B 1 216 ? 15.82 29.922 17.344 1 41.28 216 ALA B O 1
ATOM 3561 N N . HIS B 1 217 ? 14.492 31.438 17.984 1 39.97 217 HIS B N 1
ATOM 3562 C CA . HIS B 1 217 ? 15.102 32.375 17.031 1 39.97 217 HIS B CA 1
ATOM 3563 C C . HIS B 1 217 ? 16.406 32.938 17.594 1 39.97 217 HIS B C 1
ATOM 3565 O O . HIS B 1 217 ? 17.172 33.562 16.859 1 39.97 217 HIS B O 1
ATOM 3571 N N . ARG B 1 218 ? 16.766 32.844 18.891 1 36.5 218 ARG B N 1
ATOM 3572 C CA . ARG B 1 218 ? 17.922 33.562 19.375 1 36.5 218 ARG B CA 1
ATOM 3573 C C . ARG B 1 218 ? 19.219 32.844 18.969 1 36.5 218 ARG B C 1
ATOM 3575 O O . ARG B 1 218 ? 20.281 33.469 18.969 1 36.5 218 ARG B O 1
ATOM 3582 N N . ASN B 1 219 ? 19.344 31.578 18.766 1 35.66 219 ASN B N 1
ATOM 3583 C CA . ASN B 1 219 ? 20.703 31.016 18.797 1 35.66 219 ASN B CA 1
ATOM 3584 C C . ASN B 1 219 ? 21.375 31.078 17.422 1 35.66 219 ASN B C 1
ATOM 3586 O O . ASN B 1 219 ? 22.5 30.625 17.266 1 35.66 219 ASN B O 1
ATOM 3590 N N . THR B 1 220 ? 20.75 31.25 16.328 1 31.48 220 THR B N 1
ATOM 3591 C CA . THR B 1 220 ? 21.531 31.047 15.117 1 31.48 220 THR B CA 1
ATOM 3592 C C . THR B 1 220 ? 22.312 32.312 14.75 1 31.48 220 THR B C 1
ATOM 3594 O O . THR B 1 220 ? 22.984 32.344 13.719 1 31.48 220 THR B O 1
ATOM 3597 N N . VAL B 1 221 ? 22.016 33.469 15.344 1 34.66 221 VAL B N 1
ATOM 3598 C CA . VAL B 1 221 ? 22.797 34.562 14.766 1 34.66 221 VAL B CA 1
ATOM 3599 C C . VAL B 1 221 ? 24.172 34.625 15.422 1 34.66 221 VAL B C 1
ATOM 3601 O O . VAL B 1 221 ? 24.969 35.531 15.125 1 34.66 221 VAL B O 1
ATOM 3604 N N . LYS B 1 222 ? 24.641 33.625 16.172 1 26.39 222 LYS B N 1
ATOM 3605 C CA . LYS B 1 222 ? 26.062 33.906 16.359 1 26.39 222 LYS B CA 1
ATOM 3606 C C . LYS B 1 222 ? 26.891 33.344 15.203 1 26.39 222 LYS B C 1
ATOM 3608 O O . LYS B 1 222 ? 26.625 32.219 14.742 1 26.39 222 LYS B O 1
#

Nearest PDB structures (foldseek):
  3si5-assembly2_B  TM=9.210E-01  e=4.214E-07  Homo sapiens
  2wvi-assembly1_A  TM=8.561E-01  e=1.073E-06  Homo sapiens
  5lcw-assembly1_S  TM=9.059E-01  e=1.186E-05  Homo sapiens
  2lah-assembly1_A  TM=7.976E-01  e=9.082E-06  Homo sapiens
  4a1g-assembly1_A  TM=8.684E-01  e=8.786E-05  Homo sapiens

Radius of gyration: 31.46 Å; Cα contacts (8 Å, |Δi|>4): 420; chains: 2; bounding box: 50×95×67 Å

InterPro domains:
  IPR013212 Mad3/Bub1 homology region 1 [PF08311] (19-139)
  IPR013212 Mad3/Bub1 homology region 1 [SM00777] (16-140)
  IPR015661 Mitotic spindle checkpoint protein Bub1/Mad3 [PTHR14030] (12-162)

pLDDT: mean 83.09, std 19.99, range [26.11, 98.38]

Sequence (444 aa):
MDPMQAQTNPELQIELEKQKEEFESAIRNYNGEDPLHNYYHYISWVEQSYPKHGHTGNLVALLKHCLGKFENDARYSDDRRICKLWIKFIDLHTNPIELYNIMHARNLCRGWADVYKAWAYYHEVAGDFVGATNVIELGKRVMGQPNSQQLDDAHINILKAVGQYHLHGPDAARRSIVKKRFQLTSLITYKPGRVESMRMATGAGVLPFFSILSVAHRNTVKMDPMQAQTNPELQIELEKQKEEFESAIRNYNGEDPLHNYYHYISWVEQSYPKHGHTGNLVALLKHCLGKFENDARYSDDRRICKLWIKFIDLHTNPIELYNIMHARNLCRGWADVYKAWAYYHEVAGDFVGATNVIELGKRVMGQPNSQQLDDAHINILKAVGQYHLHGPDAARRSIVKKRFQLTSLITYKPGRVESMRMATGAGVLPFFSILSVAHRNTVK

Secondary structure (DSSP, 8-state):
--TTHHHH-HHHHHHHHHHHHHHHHHHHT--SS-THHHHHHHHHHHHHH--SGGGHHHHHHHHHHHHHHHTT-GGGTT-HHHHHHHHHHHHTSS-HHHHHHHHHHTT-STT-HHHHHHHHHHHHHTT-HHHHHHHHHHHHHHH-TTTTHHHHHHHHHHHHHHHHHHHH-HHHHHHHHHHHHHHHH-STT--------------S----HHHHHTTTTSGGG-/--TTHHHH-HHHHHHHHHHHHHHHHHHHT--SS-THHHHHHHHHHHHHH--SGGGHHHHHHHHHHHHHHHTT-GGGTT-HHHHHHHHHHHHTSS-HHHHHHHHHHTT-STT-HHHHHHHHHHHHHTT-HHHHHHHHHHHHHHH-TTTTHHHHHHHHHHHHHHHHHHHH-HHHHHHHHHHHHHHHH-STT--------------S----HHHHHTTTTSGGG-

Solvent-accessible surface area (backbone atoms only — not comparable to full-atom values): 25489 Å² total; per-residue (Å²): 128,66,67,76,48,33,80,74,31,63,69,46,45,52,51,52,51,50,52,49,48,50,43,54,48,50,52,73,69,56,81,71,95,59,75,60,59,50,52,54,53,43,54,42,47,51,53,69,67,45,72,63,75,83,51,52,60,61,51,51,51,52,45,52,52,53,50,62,71,43,66,83,38,70,84,41,41,55,26,68,70,54,39,51,50,49,46,35,52,38,69,76,48,93,56,41,65,63,52,47,52,52,37,52,75,63,60,41,33,66,79,42,61,66,52,32,52,48,50,18,47,52,27,45,75,71,67,33,55,64,58,17,50,51,39,35,50,50,45,34,66,71,51,27,88,75,70,25,52,69,38,51,54,50,50,49,51,50,22,33,35,46,12,31,28,74,72,67,30,63,69,53,20,47,56,63,53,58,66,46,52,58,75,64,43,48,61,79,80,62,71,87,59,91,68,76,71,69,83,70,88,79,77,80,94,63,81,64,72,70,68,57,60,64,61,70,70,66,70,73,78,113,130,66,67,75,50,32,80,74,31,66,67,46,45,53,51,52,52,51,52,50,50,52,42,53,48,51,52,73,69,58,81,71,95,57,74,59,58,49,52,53,53,43,52,43,47,52,53,68,68,45,73,61,76,82,51,51,62,61,52,51,52,50,45,52,52,53,51,59,70,43,66,83,37,72,86,41,39,57,28,69,69,56,41,50,50,48,46,34,53,38,69,77,47,94,56,40,65,62,52,48,51,52,36,52,76,64,61,41,32,65,78,41,61,66,52,32,52,49,51,19,47,53,28,44,76,71,69,34,55,64,57,18,50,51,38,35,50,50,42,34,66,69,50,28,87,76,70,25,53,68,39,51,54,49,50,50,52,50,22,33,36,46,13,30,28,74,70,68,30,63,70,53,21,48,56,63,53,56,66,46,51,58,76,64,45,49,62,80,82,61,70,86,60,91,69,77,70,70,84,70,86,79,79,83,92,63,80,64,74,68,68,58,63,66,61,68,72,65,70,72,79,114

Foldseek 3Di:
DPLVCLVVPVVSVVVVVVVLVVLVVCLVPDPDDCSVVSLLVSLLCVCVNPVDPPCLPVSLVSLVVSCLVCVQPLLCQQPPSNLLSQLQNLLSDDCNLVLLVLSVVQVGNLQAQLSLLSNLLVCVVVVNLVVSLVSLVSSCVSNDPPSSVVSVVSNVLSVVLVVCCVPPNNVRSVVSSVVVSCVSNRSVVDDPDPDPRDRDDNDDDDPGSVVVVVPPVPPPPD/DPLVCLVVPVVSVVVVVVVLVVLVVCLVPDPDDCSVVSLLVSLLCVCVSPVDPPCLPVSLVSLVVSCLVCVQPLLCQQPPSNLLSQLQNLLSDDCNLVLLVLSVVQVGNLQAQLSLLSNLLVCVVVVNLVVSLVSLVSSCVSNDPPSSVVSVVSNVLSVVLVVCCVPVNNVRSVVSSVVVSCVSNRSVVDDPDPDPRDRDDNDDPRPRSVVVVVPPPPPPPD